Protein 8F9O (pdb70)

Solvent-accessible surface area: 19790 Å² total; per-residue (Å²): 184,184,39,39,11,147,30,1,31,3,9,41,41,67,0,1,4,12,38,58,120,15,1,2,1,0,8,0,41,0,40,33,137,1,52,0,35,0,11,0,49,126,112,157,123,82,60,20,103,57,88,30,63,4,108,55,174,48,7,17,1,37,9,46,3,64,74,18,152,46,21,41,73,14,24,0,42,0,67,4,61,97,72,215,62,100,115,73,34,136,7,50,37,0,8,1,0,1,0,0,0,0,0,0,5,15,1,0,18,0,0,0,44,8,8,77,76,19,113,183,14,21,71,59,17,94,70,22,61,32,0,10,0,0,7,6,6,76,51,91,15,121,137,79,52,85,34,10,69,128,30,56,18,60,8,19,82,1,52,63,120,17,0,22,96,20,116,50,69,18,0,2,0,0,0,0,2,0,0,34,23,0,36,76,60,35,116,38,9,0,0,0,0,5,0,8,46,14,10,0,0,0,0,0,0,0,1,140,120,4,12,173,81,14,56,21,75,129,73,60,217,19,108,59,159,31,2,101,6,14,9,65,36,14,1,0,0,10,2,0,0,24,3,1,29,24,5,4,5,44,0,0,0,0,1,0,0,14,1,0,24,95,30,34,57,103,50,0,45,50,1,0,18,18,0,3,68,12,0,3,70,20,0,38,121,8,0,92,36,55,1,116,59,95,0,13,0,0,0,0,0,0,5,1,44,86,37,58,144,109,31,50,15,2,2,41,0,1,31,20,0,0,8,55,65,0,86,3,46,13,166,171,2,58,61,0,0,20,1,12,0,0,0,1,7,10,133,173,11,100,55,34,16,50,25,4,50,6,0,43,17,3,0,90,6,0,11,9,0,0,45,17,36,12,57,56,68,204,35,83,36,64,10,1,24,24,134,126,57,73,71,44,79,152,144,16,37,0,16,0,36,7,46,35,85,18,94,38,123,205,61,72,149,10,0,35,0,10,12,24,44,135,194,124,76,137,83,40,53,0,51,20,83,42,111,64,63,75,35,0,15,0,30,9,43,67,18,153,44,92,21,39,2,0,36,1,2,26,40,7,44,13,12,66,81,89,120,5,5,0,22,22,60,90,17,78,7,2,1,5,3,7,26,25,140,37,189

B-factor: mean 23.82, std 14.28, range [9.34, 89.48]

Organism: Canis lupus familiaris (NCBI:txid9615)

Sequence (487 aa):
KLVGFRFASSYINNYMVLQKEPAGAVIWGYGTSEATVTVTLYRDQETIMEKVTSSVKAHSNSWMVVLDPMKPGGPYEVMAQQTTFGKTNFTLRVHDVLFGDVWLCSGQSNMQMTVSQIFNATRELANTAAYQSVRIFSVSLIQAEQELEDLAKVDLQWAKPTTENLGHGIFQYMSAVCWLFGRNLYDTLQYPIGLISSSWGGTPIEAWSSERSLKACGVPTQGFTQSNSVTGPSNHSVLWNAMIHPLHNMTLKGVIWYQGESNMNFNRDLYNCTFPALIEDWRQTFHHHGSQGQTERFFPFGFVQLSSYLSAPSDDTFPQIRWHQTADFGYVPNLRMPNTFMAVAMDLCDRKSPFGSIHPRDKQTVAYRLHHLGARAVAYGEKVVIFQGPLPEKMELLADKGLLNLMYSQEIQVQQRQDKIFEISCCSDHQCKWLPAPMDAFSSAQQTLTLSSTGSCHGTLLAAVRYAWATWPCEYKQCPIYHPSSTLPAPPFIAFMT

Nearest PDB structures (foldseek):
  8f9o-assembly1_A  TM=1.002E+00  e=0.000E+00  Canis lupus familiaris
  8f9p-assembly1_A  TM=9.970E-01  e=0.000E+00  Canis lupus familiaris
  8f9q-assembly2_B  TM=9.852E-01  e=1.380E-94  Cavia porcellus
  8f9r-assembly2_B  TM=9.906E-01  e=4.300E-91  Oryctolagus cuniculus
  7kmm-assembly2_B  TM=9.146E-01  e=8.066E-43  Xanthomonas citri pv. citri str. 306

Secondary structure (DSSP, 8-state):
-----EE-TT--TT-EEEPTTSPPEEEEE--TT-EEEEEEEETTEEEEEEEEEPPTTT-EEEEEPPP--SEEEEEEEEEEEETTEEEEEEEEEEEEEEEEEEEESHHHH-BGGGSTTHHHHHHTTGGGTTEEEEEE-----SS--SS-S-EEEEEE---HHHHTSSTTSS-BHHHHHHHHHHHHHH-S-EEEEEEE-TT--GGGGS-HHHHHHTTPPPP----BTTB-S--STTHHIIIIIGGGTTS--SEEEEE--GGGTTSSGGGHHHHHHHHHHHHHHHHHHHTTT-S-TT--EEEEPP------TT--HHHHHHHHTTTTSSSSSBTTBTTEEEE--TT---TT-TT-TTS-S--HHHHHHHHHHIIIIIT------S---EEEEEEEGGGTEEEEEESS--EE---SSSEEEEEEETTEEEEEE--EEEE-SSEEEEE-TT--SEEEEEEES-SSS-SSTT--SEE-SSS-PBPPPEEEE--

Structure (mmCIF, N/CA/C/O backbone):
data_8F9O
#
_entry.id   8F9O
#
_cell.length_a   111.702
_cell.length_b   112.480
_cell.length_c   122.243
_cell.angle_alpha   90.000
_cell.angle_beta   90.000
_cell.angle_gamma   90.000
#
_symmetry.space_group_name_H-M   'I 2 2 2'
#
loop_
_entity.id
_entity.type
_entity.pdbx_description
1 polymer 'Sialic acid acetylesterase'
2 branched alpha-D-mannopyranose-(1-3)-[alpha-D-mannopyranose-(1-6)]beta-D-mannopyranose-(1-4)-2-acetamido-2-deoxy-beta-D-glucopyranose-(1-4)-[alpha-L-fucopyranose-(1-6)]2-acetamido-2-deoxy-beta-D-glucopyranose
3 branched alpha-D-mannopyranose-(1-3)-beta-D-mannopyranose-(1-4)-2-acetamido-2-deoxy-beta-D-glucopyranose-(1-4)-2-acetamido-2-deoxy-beta-D-glucopyranose
4 branched beta-D-mannopyranose-(1-4)-2-acetamido-2-deoxy-beta-D-glucopyranose-(1-4)-2-acetamido-2-deoxy-beta-D-glucopyranose
5 branched 2-acetamido-2-deoxy-beta-D-glucopyranose-(1-4)-2-acetamido-2-deoxy-beta-D-glucopyranose
6 non-polymer 2-acetamido-2-deoxy-beta-D-glucopyranose
7 water water
#
loop_
_atom_site.group_PDB
_atom_site.id
_atom_site.type_symbol
_atom_site.label_atom_id
_atom_site.label_alt_id
_atom_site.label_comp_id
_atom_site.label_asym_id
_atom_site.label_entity_id
_atom_site.label_seq_id
_atom_site.pdbx_PDB_ins_code
_atom_site.Cartn_x
_atom_site.Cartn_y
_atom_site.Cartn_z
_atom_site.occupancy
_atom_site.B_iso_or_equiv
_atom_site.auth_seq_id
_atom_site.auth_comp_id
_atom_site.auth_asym_id
_atom_site.auth_atom_id
_atom_site.pdbx_PDB_model_num
ATOM 1 N N . LYS A 1 9 ? 27.88088 -2.55943 -6.80092 1.000 25.90727 23 LYS A N 1
ATOM 2 C CA . LYS A 1 9 ? 27.58095 -1.98218 -5.52121 1.000 26.46455 23 LYS A CA 1
ATOM 3 C C . LYS A 1 9 ? 28.48143 -2.66243 -4.46503 1.000 29.36806 23 LYS A C 1
ATOM 4 O O . LYS A 1 9 ? 28.38484 -3.88005 -4.22449 1.000 33.27918 23 LYS A O 1
ATOM 23 N N . LEU A 1 10 ? 29.38353 -1.90259 -3.88696 1.000 25.47284 24 LEU A N 1
ATOM 24 C CA . LEU A 1 10 ? 30.40843 -2.41804 -2.98865 1.000 27.61695 24 LEU A CA 1
ATOM 25 C C . LEU A 1 10 ? 30.08248 -1.81305 -1.63843 1.000 26.59779 24 LEU A C 1
ATOM 26 O O . LEU A 1 10 ? 30.17962 -0.59232 -1.48322 1.000 27.37158 24 LEU A O 1
ATOM 42 N N . VAL A 1 11 ? 29.68755 -2.66506 -0.68341 1.000 25.39949 25 VAL A N 1
ATOM 43 C CA . VAL A 1 11 ? 29.25520 -2.26546 0.65505 1.000 22.84745 25 VAL A CA 1
ATOM 44 C C . VAL A 1 11 ? 30.17039 -2.91339 1.67125 1.000 21.42378 25 VAL A C 1
ATOM 45 O O . VAL A 1 11 ? 30.27959 -4.15285 1.73735 1.000 22.60446 25 VAL A O 1
ATOM 58 N N . GLY A 1 12 ? 30.80983 -2.07622 2.48410 1.000 19.32619 26 GLY A N 1
ATOM 59 C CA . GLY A 1 12 ? 31.69238 -2.58356 3.50754 1.000 19.39068 26 GLY A CA 1
ATOM 60 C C . GLY A 1 12 ? 30.96379 -3.42120 4.54792 1.000 17.24387 26 GLY A C 1
ATOM 61 O O . GLY A 1 12 ? 29.81356 -3.16500 4.89725 1.000 19.48789 26 GLY A O 1
ATOM 65 N N . PHE A 1 13 ? 31.65034 -4.43384 5.02339 1.000 16.64811 27 PHE A N 1
ATOM 66 C CA . PHE A 1 13 ? 31.15908 -5.27229 6.12000 1.000 15.03859 27 PHE A CA 1
ATOM 67 C C . PHE A 1 13 ? 31.47784 -4.54433 7.42195 1.000 14.23893 27 PHE A C 1
ATOM 68 O O . PHE A 1 13 ? 32.65684 -4.33004 7.74475 1.000 16.55137 27 PHE A O 1
ATOM 85 N N . ARG A 1 14 ? 30.43120 -4.10666 8.11985 1.000 14.66496 28 ARG A N 1
ATOM 86 C CA . ARG A 1 14 ? 30.57745 -3.25388 9.28193 1.000 15.24462 28 ARG A CA 1
ATOM 87 C C . ARG A 1 14 ? 29.44618 -3.53454 10.25119 1.000 15.25663 28 ARG A C 1
ATOM 88 O O . ARG A 1 14 ? 28.37050 -4.00929 9.86216 1.000 16.15509 28 ARG A O 1
ATOM 109 N N . PHE A 1 15 ? 29.68138 -3.18351 11.51559 1.000 14.77898 29 PHE A N 1
ATOM 110 C CA . PHE A 1 15 ? 28.61227 -3.22356 12.49437 1.000 13.93663 29 PHE A CA 1
ATOM 111 C C . PHE A 1 15 ? 27.83389 -1.90210 12.47248 1.000 14.00832 29 PHE A C 1
ATOM 112 O O . PHE A 1 15 ? 28.40449 -0.83390 12.15940 1.000 15.14697 29 PHE A O 1
ATOM 129 N N . ALA A 1 16 ? 26.58328 -1.95298 12.91396 1.000 13.35996 30 ALA A N 1
ATOM 130 C CA . ALA A 1 16 ? 25.85282 -0.73320 13.26443 1.000 13.43935 30 ALA A CA 1
ATOM 131 C C . ALA A 1 16 ? 26.60226 0.04861 14.33448 1.000 12.73538 30 ALA A C 1
ATOM 132 O O . ALA A 1 16 ? 27.37376 -0.49973 15.11421 1.000 13.30856 30 ALA A O 1
ATOM 139 N N . SER A 1 17 ? 26.29260 1.33713 14.41853 1.000 13.90953 31 SER A N 1
ATOM 140 C CA A SER A 1 17 ? 27.13147 2.21560 15.22612 0.639 14.93073 31 SER A CA 1
ATOM 141 C CA B SER A 1 17 ? 27.01813 2.31437 15.22631 0.361 15.47189 31 SER A CA 1
ATOM 142 C C . SER A 1 17 ? 26.91887 2.10164 16.72995 1.000 14.44685 31 SER A C 1
ATOM 143 O O . SER A 1 17 ? 27.75429 2.64201 17.47173 1.000 16.34927 31 SER A O 1
ATOM 158 N N . TYR A 1 18 ? 25.89606 1.37883 17.19694 1.000 13.85340 32 TYR A N 1
ATOM 159 C CA . TYR A 1 18 ? 25.74311 1.15872 18.62311 1.000 13.43743 32 TYR A CA 1
ATOM 160 C C . TYR A 1 18 ? 26.64340 0.02300 19.10329 1.000 13.09100 32 TYR A C 1
ATOM 161 O O . TYR A 1 18 ? 26.69253 -0.19636 20.31160 1.000 14.10839 32 TYR A O 1
ATOM 179 N N . ILE A 1 19 ? 27.32248 -0.69259 18.19824 1.000 12.69350 33 ILE A N 1
ATOM 180 C CA . ILE A 1 19 ? 28.14447 -1.84370 18.56631 1.000 12.26375 33 ILE A CA 1
ATOM 181 C C . ILE A 1 19 ? 29.59331 -1.42509 18.61161 1.000 14.03970 33 ILE A C 1
ATOM 182 O O . ILE A 1 19 ? 30.12876 -0.89548 17.63346 1.000 15.72745 33 ILE A O 1
ATOM 198 N N . ASN A 1 20 ? 30.23827 -1.65962 19.75884 1.000 13.09069 34 ASN A N 1
ATOM 199 C CA . ASN A 1 20 ? 31.61064 -1.28726 19.93168 1.000 12.66782 34 ASN A CA 1
ATOM 200 C C . ASN A 1 20 ? 32.24006 -2.03667 21.08500 1.000 12.33140 34 ASN A C 1
ATOM 201 O O . ASN A 1 20 ? 31.52968 -2.60314 21.91634 1.000 12.58151 34 ASN A O 1
ATOM 212 N N . ASN A 1 21 ? 33.56677 -1.98293 21.15100 1.000 13.36560 35 ASN A N 1
ATOM 213 C CA . ASN A 1 21 ? 34.25371 -2.41644 22.34482 1.000 13.65306 35 ASN A CA 1
ATOM 214 C C . ASN A 1 21 ? 33.65526 -1.73121 23.56389 1.000 12.79764 35 ASN A C 1
ATOM 215 O O . ASN A 1 21 ? 33.23288 -0.57237 23.51003 1.000 13.36176 35 ASN A O 1
ATOM 226 N N . TYR A 1 22 ? 33.56921 -2.46834 24.67149 1.000 12.41435 36 TYR A N 1
ATOM 227 C CA . TYR A 1 22 ? 33.14472 -1.97408 25.98108 1.000 12.82421 36 TYR A CA 1
ATOM 228 C C . TYR A 1 22 ? 31.62771 -1.81629 26.09175 1.000 12.43887 36 TYR A C 1
ATOM 229 O O . TYR A 1 22 ? 31.17503 -1.35480 27.15534 1.000 13.26755 36 TYR A O 1
ATOM 247 N N . MET A 1 23 ? 30.87218 -2.18098 25.08983 1.000 12.08936 37 MET A N 1
ATOM 248 C CA . MET A 1 23 ? 29.44521 -1.98101 25.14261 1.000 12.31796 37 MET A CA 1
ATOM 249 C C . MET A 1 23 ? 28.75636 -2.90968 26.14290 1.000 11.41846 37 MET A C 1
ATOM 250 O O . MET A 1 23 ? 29.28439 -3.95484 26.55943 1.000 12.15382 37 MET A O 1
ATOM 264 N N . VAL A 1 24 ? 27.51195 -2.53705 26.44571 1.000 11.40148 38 VAL A N 1
ATOM 265 C CA . VAL A 1 24 ? 26.55994 -3.39243 27.15792 1.000 11.52220 38 VAL A CA 1
ATOM 266 C C . VAL A 1 24 ? 25.46383 -3.77627 26.19163 1.000 10.87151 38 VAL A C 1
ATOM 267 O O . VAL A 1 24 ? 24.93245 -2.90439 25.50997 1.000 11.97587 38 VAL A O 1
ATOM 280 N N . LEU A 1 25 ? 25.14547 -5.04467 26.14763 1.000 10.95864 39 LEU A N 1
ATOM 281 C CA . LEU A 1 25 ? 24.01352 -5.62568 25.44923 1.000 11.46970 39 LEU A CA 1
ATOM 282 C C . LEU A 1 25 ? 22.94107 -6.05948 26.44642 1.000 10.93952 39 LEU A C 1
ATOM 283 O O . LEU A 1 25 ? 23.26108 -6.44367 27.57024 1.000 12.23704 39 LEU A O 1
ATOM 299 N N . GLN A 1 26 ? 21.66225 -5.95485 26.06043 1.000 11.15122 40 GLN A N 1
ATOM 300 C CA . GLN A 1 26 ? 20.59013 -6.27948 26.98811 1.000 11.28394 40 GLN A CA 1
ATOM 301 C C . GLN A 1 26 ? 20.61806 -7.75407 27.36380 1.000 11.28123 40 GLN A C 1
ATOM 302 O O . GLN A 1 26 ? 20.76768 -8.64363 26.50768 1.000 12.60892 40 GLN A O 1
ATOM 316 N N . LYS A 1 27 ? 20.39405 -8.01468 28.65546 1.000 12.29115 41 LYS A N 1
ATOM 317 C CA . LYS A 1 27 ? 20.39634 -9.32430 29.26458 1.000 12.86168 41 LYS A CA 1
ATOM 318 C C . LYS A 1 27 ? 19.06205 -10.04425 29.11489 1.000 13.76940 41 LYS A C 1
ATOM 319 O O . LYS A 1 27 ? 18.03852 -9.49234 28.68034 1.000 13.73819 41 LYS A O 1
ATOM 338 N N . GLU A 1 28 ? 19.09673 -11.31461 29.52258 1.000 14.36896 42 GLU A N 1
ATOM 339 C CA . GLU A 1 28 ? 17.90845 -12.16701 29.60796 1.000 15.66098 42 GLU A CA 1
ATOM 340 C C . GLU A 1 28 ? 16.80881 -11.46253 30.39953 1.000 16.20349 42 GLU A C 1
ATOM 341 O O . GLU A 1 28 ? 17.09364 -10.70887 31.33285 1.000 16.72847 42 GLU A O 1
ATOM 353 N N . PRO A 1 29 ? 15.54752 -11.70866 30.10566 1.000 16.33137 43 PRO A N 1
ATOM 354 C CA . PRO A 1 29 ? 15.04502 -12.76162 29.17116 1.000 17.80672 43 PRO A CA 1
ATOM 355 C C . PRO A 1 29 ? 15.03937 -12.36086 27.70956 1.000 16.38956 43 PRO A C 1
ATOM 356 O O . PRO A 1 29 ? 14.69296 -13.17665 26.84779 1.000 18.03373 43 PRO A O 1
ATOM 367 N N . ALA A 1 30 ? 15.40515 -11.13110 27.40237 1.000 15.70277 44 ALA A N 1
ATOM 368 C CA . ALA A 1 30 ? 15.49973 -10.66058 26.03311 1.000 14.76844 44 ALA A CA 1
ATOM 369 C C . ALA A 1 30 ? 16.70478 -11.26683 25.36271 1.000 13.85468 44 ALA A C 1
ATOM 370 O O . ALA A 1 30 ? 17.69733 -11.60621 26.01199 1.000 14.94450 44 ALA A O 1
ATOM 377 N N . GLY A 1 31 ? 16.64915 -11.33109 24.03292 1.000 14.20110 45 GLY A N 1
ATOM 378 C CA . GLY A 1 31 ? 17.81001 -11.56588 23.18858 1.000 13.93889 45 GLY A CA 1
ATOM 379 C C . GLY A 1 31 ? 18.35200 -10.24510 22.66507 1.000 13.06489 45 GLY A C 1
ATOM 380 O O . GLY A 1 31 ? 17.60616 -9.33564 22.32387 1.000 13.82911 45 GLY A O 1
ATOM 384 N N . ALA A 1 32 ? 19.66448 -10.15606 22.59348 1.000 13.21531 46 ALA A N 1
ATOM 385 C CA . ALA A 1 32 ? 20.31021 -8.96809 22.08452 1.000 13.08485 46 ALA A CA 1
ATOM 386 C C . ALA A 1 32 ? 20.41562 -8.99062 20.56293 1.000 12.34658 46 ALA A C 1
ATOM 387 O O . ALA A 1 32 ? 20.92758 -9.95565 19.98854 1.000 14.08128 46 ALA A O 1
ATOM 394 N N . VAL A 1 33 ? 19.93967 -7.93632 19.92820 1.000 11.70220 47 VAL A N 1
ATOM 395 C CA . VAL A 1 33 ? 20.07815 -7.76150 18.48643 1.000 12.49503 47 VAL A CA 1
ATOM 396 C C . VAL A 1 33 ? 21.46656 -7.28050 18.14907 1.000 12.28780 47 VAL A C 1
ATOM 397 O O . VAL A 1 33 ? 22.01120 -6.36794 18.76956 1.000 13.28310 47 VAL A O 1
ATOM 410 N N . ILE A 1 34 ? 22.05644 -7.88142 17.10411 1.000 12.30119 48 ILE A N 1
ATOM 411 C CA . ILE A 1 34 ? 23.33019 -7.45969 16.52472 1.000 12.88478 48 ILE A CA 1
ATOM 412 C C . ILE A 1 34 ? 23.04947 -7.28945 15.02842 1.000 12.50435 48 ILE A C 1
ATOM 413 O O . ILE A 1 34 ? 22.56679 -8.21265 14.38300 1.000 13.58049 48 ILE A O 1
ATOM 429 N N . TRP A 1 35 ? 23.31931 -6.11438 14.47839 1.000 12.36972 49 TRP A N 1
ATOM 430 C CA . TRP A 1 35 ? 23.08911 -5.87754 13.05964 1.000 13.07326 49 TRP A CA 1
ATOM 431 C C . TRP A 1 35 ? 24.20594 -5.03531 12.46275 1.000 12.78565 49 TRP A C 1
ATOM 432 O O . TRP A 1 35 ? 24.94850 -4.36178 13.17212 1.000 12.82253 49 TRP A O 1
ATOM 453 N N . GLY A 1 36 ? 24.31742 -5.12222 11.13831 1.000 13.03759 50 GL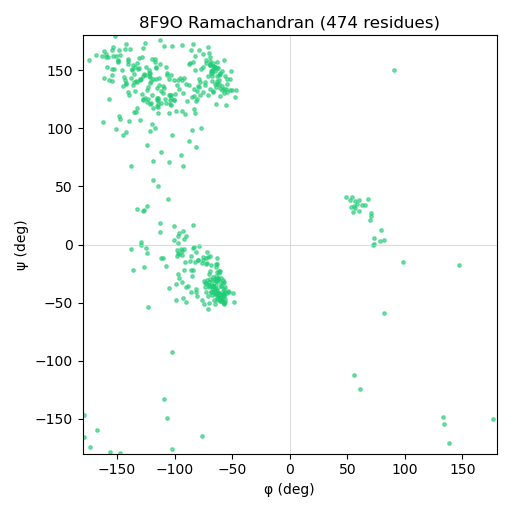Y A N 1
ATOM 454 C CA . GLY A 1 36 ? 25.28745 -4.31689 10.41949 1.000 13.73375 50 GLY A CA 1
ATOM 455 C C . GLY A 1 36 ? 25.03725 -4.34402 8.92531 1.000 13.18786 50 GLY A C 1
ATOM 456 O O . GLY A 1 36 ? 23.91845 -4.62127 8.47338 1.000 14.37709 50 GLY A O 1
ATOM 460 N N . TYR A 1 37 ? 26.08683 -4.00926 8.17854 1.000 13.32626 51 TYR A N 1
ATOM 461 C CA . TYR A 1 37 ? 26.03331 -3.92345 6.72446 1.000 14.57053 51 TYR A CA 1
ATOM 462 C C . TYR A 1 37 ? 27.02670 -4.91807 6.12676 1.000 14.91454 51 TYR A C 1
ATOM 463 O O . TYR A 1 37 ? 27.98197 -5.34879 6.78372 1.000 15.20193 51 TYR A O 1
ATOM 481 N N . GLY A 1 38 ? 26.81957 -5.26467 4.85898 1.000 16.30773 52 GLY A N 1
ATOM 482 C CA . GLY A 1 38 ? 27.75028 -6.12465 4.15862 1.000 16.61274 52 GLY A CA 1
ATOM 483 C C . GLY A 1 38 ? 27.31570 -6.34278 2.73871 1.000 17.06034 52 GLY A C 1
ATOM 484 O O . GLY A 1 38 ? 26.52714 -5.57687 2.19508 1.000 16.73978 52 GLY A O 1
ATOM 488 N N . THR A 1 39 ? 27.93196 -7.35341 2.11580 1.000 18.25837 53 THR A N 1
ATOM 489 C CA . THR A 1 39 ? 27.69035 -7.64727 0.70885 1.000 19.01512 53 THR A CA 1
ATOM 490 C C . THR A 1 39 ? 26.40567 -8.44275 0.54828 1.000 18.94600 53 THR A C 1
ATOM 491 O O . THR A 1 39 ? 26.19755 -9.44447 1.23320 1.000 19.38677 53 THR A O 1
ATOM 502 N N . SER A 1 40 ? 25.56316 -8.01574 -0.38668 1.000 20.97418 54 SER A N 1
ATOM 503 C CA . SER A 1 40 ? 24.30103 -8.69122 -0.61730 1.000 21.78840 54 SER A CA 1
ATOM 504 C C . SER A 1 40 ? 24.49397 -10.19400 -0.78636 1.000 21.23891 54 SER A C 1
ATOM 505 O O . SER A 1 40 ? 25.33542 -10.64012 -1.55168 1.000 22.45337 54 SER A O 1
ATOM 513 N N . GLU A 1 41 ? 23.66788 -10.97306 -0.10244 1.000 21.87554 55 GLU A N 1
ATOM 514 C CA . GLU A 1 41 ? 23.60315 -12.43293 -0.17782 1.000 23.09833 55 GLU A CA 1
ATOM 515 C C . GLU A 1 41 ? 24.76607 -13.12147 0.50771 1.000 23.05694 55 GLU A C 1
ATOM 516 O O . GLU A 1 41 ? 24.78480 -14.35183 0.56230 1.000 23.92284 55 GLU A O 1
ATOM 528 N N . ALA A 1 42 ? 25.69098 -12.37981 1.09607 1.000 19.86968 56 ALA A N 1
ATOM 529 C CA . ALA A 1 42 ? 26.76571 -13.00843 1.84151 1.000 19.57683 56 ALA A CA 1
ATOM 530 C C . ALA A 1 42 ? 26.21150 -13.63979 3.11325 1.000 19.47219 56 ALA A C 1
ATOM 531 O O . ALA A 1 42 ? 25.17004 -13.23076 3.64293 1.000 20.39471 56 ALA A O 1
ATOM 538 N N . THR A 1 43 ? 26.91104 -14.65421 3.60356 1.000 20.08751 57 THR A N 1
ATOM 539 C CA . THR A 1 43 ? 26.55072 -15.28668 4.86332 1.000 20.14857 57 THR A CA 1
ATOM 540 C C . THR A 1 43 ? 27.31908 -14.61942 5.98275 1.000 19.13962 57 THR A C 1
ATOM 541 O O . THR A 1 43 ? 28.54529 -14.44992 5.88237 1.000 22.64803 57 THR A O 1
ATOM 552 N N . VAL A 1 44 ? 26.61111 -14.22591 7.03466 1.000 16.15492 58 VAL A N 1
ATOM 553 C CA . VAL A 1 44 ? 27.25223 -13.62386 8.19679 1.000 16.16006 58 VAL A CA 1
ATOM 554 C C . VAL A 1 44 ? 27.03953 -14.54652 9.38338 1.000 16.23997 58 VAL A C 1
ATOM 555 O O . VAL A 1 44 ? 25.89527 -14.89315 9.70117 1.000 16.96550 58 VAL A O 1
ATOM 568 N N . THR A 1 45 ? 28.14144 -14.91636 10.03909 1.000 15.66615 59 THR A N 1
ATOM 569 C CA . THR A 1 45 ? 28.12588 -15.74325 11.23908 1.000 15.95891 59 THR A CA 1
ATOM 570 C C . THR A 1 45 ? 28.56686 -14.86828 12.39257 1.000 15.27053 59 THR A C 1
ATOM 571 O O . THR A 1 45 ? 29.66865 -14.31208 12.34276 1.000 17.07323 59 THR A O 1
ATOM 582 N N . VAL A 1 46 ? 27.72022 -14.75225 13.40082 1.000 15.21466 60 VAL A N 1
ATOM 583 C CA . VAL A 1 46 ? 27.99900 -13.97042 14.58862 1.000 13.94148 60 VAL A CA 1
ATOM 584 C C . VAL A 1 46 ? 28.23189 -14.93573 15.73290 1.000 14.83760 60 VAL A C 1
ATOM 585 O O . VAL A 1 46 ? 27.40141 -15.81818 16.00239 1.000 15.96031 60 VAL A O 1
ATOM 598 N N . THR A 1 47 ? 29.36506 -14.79951 16.37198 1.000 14.06935 61 THR A N 1
ATOM 599 C CA . THR A 1 47 ? 29.77233 -15.69979 17.44308 1.000 14.83883 61 THR A CA 1
ATOM 600 C C . THR A 1 47 ? 30.04222 -14.88337 18.69681 1.000 14.66349 61 THR A C 1
ATOM 601 O O . THR A 1 47 ? 30.76372 -13.87781 18.66499 1.000 15.10827 61 THR A O 1
ATOM 612 N N . LEU A 1 48 ? 29.54154 -15.38458 19.81147 1.000 13.58487 62 LEU A N 1
ATOM 613 C CA . LEU A 1 48 ? 29.84187 -14.85073 21.13506 1.000 13.27606 62 LEU A CA 1
ATOM 614 C C . LEU A 1 48 ? 30.89625 -15.74827 21.75942 1.000 14.15114 62 LEU A C 1
ATOM 615 O O . LEU A 1 48 ? 30.70344 -16.96799 21.81424 1.000 14.81376 62 LEU A O 1
ATOM 631 N N . TYR A 1 49 ? 32.01099 -15.16262 22.17255 1.000 14.58020 63 TYR A N 1
ATOM 632 C CA . TYR A 1 49 ? 33.11112 -15.88667 22.78611 1.000 14.29046 63 TYR A CA 1
ATOM 633 C C . TYR A 1 49 ? 33.32923 -15.43928 24.22246 1.000 14.18313 63 TYR A C 1
ATOM 634 O O . TYR A 1 49 ? 33.08066 -14.28323 24.58476 1.000 14.81307 63 TYR A O 1
ATOM 652 N N . ARG A 1 50 ? 33.86023 -16.35903 25.01340 1.000 16.24596 64 ARG A N 1
ATOM 653 C CA . ARG A 1 50 ? 34.51744 -16.03825 26.27960 1.000 18.86029 64 ARG A CA 1
ATOM 654 C C . ARG A 1 50 ? 35.96402 -16.47629 26.09679 1.000 20.02250 64 ARG A C 1
ATOM 655 O O . ARG A 1 50 ? 36.24719 -17.67250 26.14834 1.000 20.97251 64 ARG A O 1
ATOM 676 N N . ASP A 1 51 ? 36.83269 -15.50468 25.80944 1.000 23.87789 65 ASP A N 1
ATOM 677 C CA . ASP A 1 51 ? 38.21236 -15.69624 25.36574 1.000 27.19909 65 ASP A CA 1
ATOM 678 C C . ASP A 1 51 ? 38.21015 -16.57070 24.13103 1.000 28.37670 65 ASP A C 1
ATOM 679 O O . ASP A 1 51 ? 37.67165 -16.19180 23.09623 1.000 30.76214 65 ASP A O 1
ATOM 688 N N . GLN A 1 52 ? 38.70959 -17.74314 24.20352 1.000 25.04995 66 GLN A N 1
ATOM 689 C CA . GLN A 1 52 ? 38.70819 -18.52909 22.97812 1.000 21.30139 66 GLN A CA 1
ATOM 690 C C . GLN A 1 52 ? 37.48079 -19.43634 22.84645 1.000 17.53780 66 GLN A C 1
ATOM 691 O O . GLN A 1 52 ? 37.31770 -20.10414 21.81280 1.000 17.57095 66 GLN A O 1
ATOM 705 N N . GLU A 1 53 ? 36.66066 -19.56370 23.88963 1.000 16.17944 67 GLU A N 1
ATOM 706 C CA . GLU A 1 53 ? 35.57864 -20.54142 23.89311 1.000 14.01995 67 GLU A CA 1
ATOM 707 C C . GLU A 1 53 ? 34.32313 -19.95623 23.27119 1.000 14.62537 67 GLU A C 1
ATOM 708 O O . GLU A 1 53 ? 33.95694 -18.81220 23.53008 1.000 16.85609 67 GLU A O 1
ATOM 720 N N . THR A 1 54 ? 33.66350 -20.77062 22.43766 1.000 14.94622 68 THR A N 1
ATOM 721 C CA . THR A 1 54 ? 32.42300 -20.38666 21.77888 1.000 15.07922 68 THR A CA 1
ATOM 722 C C . THR A 1 54 ? 31.24865 -20.56625 22.72450 1.000 15.71703 68 THR A C 1
ATOM 723 O O . THR A 1 54 ? 31.00076 -21.66493 23.23571 1.000 17.82122 68 THR A O 1
ATOM 734 N N . ILE A 1 55 ? 30.49965 -19.49172 22.93901 1.000 15.92831 69 ILE A N 1
ATOM 735 C CA . ILE A 1 55 ? 29.30218 -19.52249 23.77143 1.000 16.71725 69 ILE A CA 1
ATOM 736 C C . ILE A 1 55 ? 28.06978 -19.78359 22.92909 1.000 16.10190 69 ILE A C 1
ATOM 737 O O . ILE A 1 55 ? 27.16360 -20.52795 23.32275 1.000 18.67844 69 ILE A O 1
ATOM 753 N N . MET A 1 56 ? 27.95598 -19.08259 21.80417 1.000 16.80977 70 MET A N 1
ATOM 754 C CA . MET A 1 56 ? 26.81046 -19.22477 20.92299 1.000 16.80610 70 MET A CA 1
ATOM 755 C C . MET A 1 56 ? 27.19297 -18.71658 19.55171 1.000 16.10038 70 MET A C 1
ATOM 756 O O . MET A 1 56 ? 28.14310 -17.95044 19.40582 1.000 16.33786 70 MET A O 1
ATOM 770 N N . GLU A 1 57 ? 26.41379 -19.13417 18.56583 1.000 17.05681 71 GLU A N 1
ATOM 771 C CA . GLU A 1 57 ? 26.62112 -18.70753 17.19249 1.000 17.30461 71 GLU A CA 1
ATOM 772 C C . GLU A 1 57 ? 25.26206 -18.53219 16.53613 1.000 16.65726 71 GLU A C 1
ATOM 773 O O . GLU A 1 57 ? 24.33879 -19.30257 16.79037 1.000 18.51641 71 GLU A O 1
ATOM 785 N N . LYS A 1 58 ? 25.13982 -17.50575 15.69823 1.000 15.49003 72 LYS A N 1
ATOM 786 C CA . LYS A 1 58 ? 23.95482 -17.24353 14.89871 1.000 15.62943 72 LYS A CA 1
ATOM 787 C C . LYS A 1 58 ? 24.39350 -16.95646 13.47595 1.000 16.13826 72 LYS A C 1
ATOM 788 O O . LYS A 1 58 ? 25.39218 -16.25946 13.25108 1.000 18.74546 72 LYS A O 1
ATOM 807 N N . VAL A 1 59 ? 23.64872 -17.47608 12.51329 1.000 17.44984 73 VAL A N 1
ATOM 808 C CA . VAL A 1 59 ? 23.96008 -17.32082 11.09337 1.000 16.70015 73 VAL A CA 1
ATOM 809 C C . VAL A 1 59 ? 22.80414 -16.62074 10.40381 1.000 17.15864 73 VAL A C 1
ATOM 810 O O . VAL A 1 59 ? 21.63959 -16.92238 10.66633 1.000 19.46624 73 VAL A O 1
ATOM 823 N N . THR A 1 60 ? 23.12756 -15.73484 9.47685 1.000 16.89844 74 THR A N 1
ATOM 824 C CA . THR A 1 60 ? 22.11576 -15.07869 8.67700 1.000 16.68566 74 THR A CA 1
ATOM 825 C C . THR A 1 60 ? 22.72568 -14.71993 7.32165 1.000 17.62156 74 THR A C 1
ATOM 826 O O . THR A 1 60 ? 23.90443 -14.95593 7.08363 1.000 18.73344 74 THR A O 1
ATOM 837 N N . SER A 1 61 ? 21.91651 -14.12106 6.46267 1.000 18.09913 75 SER A N 1
ATOM 838 C CA A SER A 1 61 ? 22.34472 -13.63459 5.15605 0.535 18.20879 75 SER A CA 1
ATOM 839 C CA B SER A 1 61 ? 22.41083 -13.61885 5.18951 0.465 18.82120 75 SER A CA 1
ATOM 840 C C . SER A 1 61 ? 22.12090 -12.12518 5.04672 1.000 17.31079 75 SER A C 1
ATOM 841 O O . SER A 1 61 ? 21.16760 -11.58300 5.60187 1.000 19.31278 75 SER A O 1
ATOM 856 N N . VAL A 1 62 ? 22.97605 -11.46046 4.28075 1.000 16.85104 76 VAL A N 1
ATOM 857 C CA . VAL A 1 62 ? 22.82722 -10.02995 4.02148 1.000 17.48941 76 VAL A CA 1
ATOM 858 C C . VAL A 1 62 ? 21.69571 -9.81622 3.02815 1.000 18.00260 76 VAL A C 1
ATOM 859 O O . VAL A 1 62 ? 21.63911 -10.45966 1.96972 1.000 19.30491 76 VAL A O 1
ATOM 872 N N . LYS A 1 63 ? 20.81754 -8.90565 3.34829 1.000 17.85165 77 LYS A N 1
ATOM 873 C CA . LYS A 1 63 ? 19.67738 -8.59179 2.51417 1.000 17.79100 77 LYS A CA 1
ATOM 874 C C . LYS A 1 63 ? 20.06573 -7.71949 1.32900 1.000 18.12199 77 LYS A C 1
ATOM 875 O O . LYS A 1 63 ? 20.87073 -6.78807 1.45721 1.000 19.55177 77 LYS A O 1
ATOM 894 N N . ALA A 1 64 ? 19.47206 -8.01659 0.18172 1.000 20.67662 78 ALA A N 1
ATOM 895 C CA . ALA A 1 64 ? 19.64159 -7.18676 -1.00563 1.000 23.32177 78 ALA A CA 1
ATOM 896 C C . ALA A 1 64 ? 18.93110 -5.84685 -0.78259 1.000 24.70102 78 ALA A C 1
ATOM 897 O O . ALA A 1 64 ? 18.01619 -5.71224 0.03960 1.000 26.89248 78 ALA A O 1
ATOM 904 N N . HIS A 1 65 ? 19.39293 -4.84849 -1.46896 1.000 26.31158 79 HIS A N 1
ATOM 905 C CA . HIS A 1 65 ? 18.77177 -3.53324 -1.44716 1.000 25.03571 79 HIS A CA 1
ATOM 906 C C . HIS A 1 65 ? 19.22155 -2.76379 -0.22898 1.000 22.71799 79 HIS A C 1
ATOM 907 O O . HIS A 1 65 ? 19.90875 -1.77212 -0.41437 1.000 24.26975 79 HIS A O 1
ATOM 921 N N . SER A 1 66 ? 18.98568 -3.27417 1.00876 1.000 20.86250 80 SER A N 1
ATOM 922 C CA . SER A 1 66 ? 19.46305 -2.55959 2.18746 1.000 18.75282 80 SER A CA 1
ATOM 923 C C . SER A 1 66 ? 20.91931 -2.87870 2.50019 1.000 17.23360 80 SER A C 1
ATOM 924 O O . SER A 1 66 ? 21.58354 -2.09069 3.17665 1.000 17.51501 80 SER A O 1
ATOM 932 N N . ASN A 1 67 ? 21.41264 -4.00855 2.02134 1.000 16.59325 81 ASN A N 1
ATOM 933 C CA . ASN A 1 67 ? 22.74479 -4.46978 2.34061 1.000 16.86504 81 ASN A CA 1
ATOM 934 C C . ASN A 1 67 ? 22.95017 -4.58613 3.84116 1.000 16.01853 81 ASN A C 1
ATOM 935 O O . ASN A 1 67 ? 24.06215 -4.42011 4.33807 1.000 16.03404 81 ASN A O 1
ATOM 946 N N . SER A 1 68 ? 21.88672 -4.92717 4.54730 1.000 16.18185 82 SER A N 1
ATOM 947 C CA . SER A 1 68 ? 21.95147 -5.07865 5.99509 1.000 14.93673 82 SER A CA 1
ATOM 948 C C . SER A 1 68 ? 21.76258 -6.53099 6.39862 1.000 15.28703 82 SER A C 1
ATOM 949 O O . SER A 1 68 ? 21.16792 -7.34070 5.67968 1.000 16.59814 82 SER A O 1
ATOM 957 N N . TRP A 1 69 ? 22.29066 -6.84845 7.57447 1.000 14.96386 83 TRP A N 1
ATOM 958 C CA . TRP A 1 69 ? 22.17808 -8.17104 8.15780 1.000 14.67100 83 TRP A CA 1
ATOM 959 C C . TRP A 1 69 ? 21.83893 -7.99767 9.63186 1.000 13.99846 83 TRP A C 1
ATOM 960 O O . TRP A 1 69 ? 22.21556 -6.99682 10.26180 1.000 14.08552 83 TRP A O 1
ATOM 981 N N . MET A 1 70 ? 21.20214 -9.01556 10.20608 1.000 13.94784 84 MET A N 1
ATOM 982 C CA . MET A 1 70 ? 20.78034 -8.95733 11.59498 1.000 14.52092 84 MET A CA 1
ATOM 983 C C . MET A 1 70 ? 20.68913 -10.36242 12.16067 1.000 13.51211 84 MET A C 1
ATOM 984 O O . MET A 1 70 ? 20.17862 -11.26743 11.50416 1.000 15.17781 84 MET A O 1
ATOM 998 N N . VAL A 1 71 ? 21.11297 -10.51450 13.41150 1.000 13.53795 85 VAL A N 1
ATOM 999 C CA . VAL A 1 71 ? 20.85462 -11.70433 14.20253 1.000 13.43962 85 VAL A CA 1
ATOM 1000 C C . VAL A 1 71 ? 20.30780 -11.27729 15.56038 1.000 14.11715 85 VAL A C 1
ATOM 1001 O O . VAL A 1 71 ? 20.46974 -10.13355 15.99571 1.000 13.03362 85 VAL A O 1
ATOM 1014 N N . VAL A 1 72 ? 19.65183 -12.22220 16.23194 1.000 14.10834 86 VAL A N 1
ATOM 1015 C CA . VAL A 1 72 ? 19.23108 -12.04630 17.62401 1.000 14.07727 86 VAL A CA 1
ATOM 1016 C C . VAL A 1 72 ? 19.93511 -13.12540 18.43142 1.000 13.72088 86 VAL A C 1
ATOM 1017 O O . VAL A 1 72 ? 19.74594 -14.33219 18.18565 1.000 15.00070 86 VAL A O 1
ATOM 1030 N N . LEU A 1 73 ? 20.77013 -12.72114 19.36642 1.000 13.89952 87 LEU A N 1
ATOM 1031 C CA . LEU A 1 73 ? 21.43450 -13.67426 20.23213 1.000 13.82824 87 LEU A CA 1
ATOM 1032 C C . LEU A 1 73 ? 20.44890 -14.33228 21.18297 1.000 14.21634 87 LEU A C 1
ATOM 1033 O O . LEU A 1 73 ? 19.40220 -13.78503 21.49666 1.000 15.19679 87 LEU A O 1
ATOM 1049 N N . ASP A 1 74 ? 20.80431 -15.54014 21.63769 1.000 14.70754 88 ASP A N 1
ATOM 1050 C CA . ASP A 1 74 ? 20.05226 -16.18078 22.69658 1.000 15.14321 88 ASP A CA 1
ATOM 1051 C C . ASP A 1 74 ? 20.19052 -15.35304 23.97738 1.000 14.87752 88 ASP A C 1
ATOM 1052 O O . ASP A 1 74 ? 21.21955 -14.70496 24.20130 1.000 14.67328 88 ASP A O 1
ATOM 1061 N N . PRO A 1 75 ? 19.21036 -15.40810 24.86369 1.000 15.89776 89 PRO A N 1
ATOM 1062 C CA . PRO A 1 75 ? 19.28760 -14.60111 26.08250 1.000 16.30684 89 PRO A CA 1
ATOM 1063 C C . PRO A 1 75 ? 20.48171 -14.97272 26.94910 1.000 15.86224 89 PRO A C 1
ATOM 1064 O O . PRO A 1 75 ? 20.81606 -16.15891 27.11377 1.000 18.32439 89 PRO A O 1
ATOM 1075 N N . MET A 1 76 ? 21.09439 -13.95725 27.54265 1.000 14.77830 90 MET A N 1
ATOM 1076 C CA . MET A 1 76 ? 22.30853 -14.12675 28.32923 1.000 15.13087 90 MET A CA 1
ATOM 1077 C C . MET A 1 76 ? 22.14015 -13.65029 29.77742 1.000 15.87216 90 MET A C 1
ATOM 1078 O O . MET A 1 76 ? 21.55991 -12.58946 30.05041 1.000 16.49461 90 MET A O 1
ATOM 1092 N N . LYS A 1 77 ? 22.68994 -14.41902 30.71602 1.000 15.79959 91 LYS A N 1
ATOM 1093 C CA . LYS A 1 77 ? 22.81867 -13.93861 32.07011 1.000 16.86690 91 LYS A CA 1
ATOM 1094 C C . LYS A 1 77 ? 23.68176 -12.69362 32.08358 1.000 16.26020 91 LYS A C 1
ATOM 1095 O O . LYS A 1 77 ? 24.60246 -12.55743 31.27327 1.000 15.91953 91 LYS A O 1
ATOM 1114 N N . PRO A 1 78 ? 23.41769 -11.76246 32.99103 1.000 15.99074 92 PRO A N 1
ATOM 1115 C CA . PRO A 1 78 ? 24.23916 -10.54807 33.03046 1.000 15.45205 92 PRO A CA 1
ATOM 1116 C C . PRO A 1 78 ? 25.65264 -10.84161 33.46868 1.000 16.50531 92 PRO A C 1
ATOM 1117 O O . PRO A 1 78 ? 25.89659 -11.75106 34.25809 1.000 18.55899 92 PRO A O 1
ATOM 1128 N N . GLY A 1 79 ? 26.58012 -10.04198 32.97907 1.000 15.00046 93 GLY A N 1
ATOM 1129 C CA . GLY A 1 79 ? 27.95873 -10.20184 33.29990 1.000 15.69888 93 GLY A CA 1
ATOM 1130 C C . GLY A 1 79 ? 28.84683 -10.12882 32.07646 1.000 15.03538 93 GLY A C 1
ATOM 1131 O O . GLY A 1 79 ? 28.50166 -9.50956 31.08695 1.000 16.04991 93 GLY A O 1
ATOM 1135 N N . GLY A 1 80 ? 30.00653 -10.75940 32.15082 1.000 16.46770 94 GLY A N 1
ATOM 1136 C CA . GLY A 1 80 ? 31.02269 -10.66766 31.12795 1.000 16.88118 94 GLY A CA 1
ATOM 1137 C C . GLY A 1 80 ? 32.38892 -10.54456 31.76553 1.000 16.84723 94 GLY A C 1
ATOM 1138 O O . GLY A 1 80 ? 32.54211 -10.74147 32.98378 1.000 19.47057 94 GLY A O 1
ATOM 1142 N N . PRO A 1 81 ? 33.41623 -10.25561 30.98053 1.000 15.88884 95 PRO A N 1
ATOM 1143 C CA . PRO A 1 81 ? 33.34700 -9.82938 29.58751 1.000 15.03152 95 PRO A CA 1
ATOM 1144 C C . PRO A 1 81 ? 33.24008 -10.95790 28.57782 1.000 14.66143 95 PRO A C 1
ATOM 1145 O O . PRO A 1 81 ? 33.67253 -12.08099 28.80799 1.000 16.57380 95 PRO A O 1
ATOM 1156 N N . TYR A 1 82 ? 32.71918 -10.61657 27.40949 1.000 13.73681 96 TYR A N 1
ATOM 1157 C CA . TYR A 1 82 ? 32.66686 -11.45205 26.23587 1.000 13.73624 96 TYR A CA 1
ATOM 1158 C C . TYR A 1 82 ? 33.26431 -10.69759 25.05909 1.000 13.58753 96 TYR A C 1
ATOM 1159 O O . TYR A 1 82 ? 33.47128 -9.47733 25.08342 1.000 14.60725 96 TYR A O 1
ATOM 1177 N N . GLU A 1 83 ? 33.48490 -11.43597 23.98308 1.000 14.42163 97 GLU A N 1
ATOM 1178 C CA . GLU A 1 83 ? 33.82664 -10.87013 22.69515 1.000 14.67450 97 GLU A CA 1
ATOM 1179 C C . GLU A 1 83 ? 32.73860 -11.27481 21.71160 1.000 14.38552 97 GLU A C 1
ATOM 1180 O O . GLU A 1 83 ? 32.20294 -12.39171 21.76179 1.000 15.21268 97 GLU A O 1
ATOM 1192 N N . VAL A 1 84 ? 32.39427 -10.36005 20.80974 1.000 14.79550 98 VAL A N 1
ATOM 1193 C CA . VAL A 1 84 ? 31.46429 -10.64805 19.71538 1.000 14.71015 98 VAL A CA 1
ATOM 1194 C C . VAL A 1 84 ? 32.24564 -10.53802 18.42794 1.000 15.12661 98 VAL A C 1
ATOM 1195 O O . VAL A 1 84 ? 32.85505 -9.49705 18.16042 1.000 16.25184 98 VAL A O 1
ATOM 1208 N N . MET A 1 85 ? 32.22922 -11.60081 17.62003 1.000 15.25126 99 MET A N 1
ATOM 1209 C CA . MET A 1 85 ? 32.81284 -11.56848 16.29150 1.000 16.19821 99 MET A CA 1
ATOM 1210 C C . MET A 1 85 ? 31.71676 -11.77075 15.25874 1.000 15.59058 99 MET A C 1
ATOM 1211 O O . MET A 1 85 ? 30.78647 -12.54277 15.45407 1.000 18.74886 99 MET A O 1
ATOM 1225 N N . ALA A 1 86 ? 31.83061 -11.07669 14.15858 1.000 14.68894 100 ALA A N 1
ATOM 1226 C CA . ALA A 1 86 ? 30.98049 -11.30825 13.00626 1.000 15.25799 100 ALA A CA 1
ATOM 1227 C C . ALA A 1 86 ? 31.89017 -11.58454 11.81814 1.000 16.07214 100 ALA A C 1
ATOM 1228 O O . ALA A 1 86 ? 32.88332 -10.88136 11.59795 1.000 17.17195 100 ALA A O 1
ATOM 1235 N N . GLN A 1 87 ? 31.57002 -12.62075 11.07088 1.000 15.81152 101 GLN A N 1
ATOM 1236 C CA . GLN A 1 87 ? 32.38559 -13.09484 9.97131 1.000 17.64567 101 GLN A CA 1
ATOM 1237 C C . GLN A 1 87 ? 31.50288 -13.18277 8.74457 1.000 18.29485 101 GLN A C 1
ATOM 1238 O O . GLN A 1 87 ? 30.46509 -13.84858 8.77259 1.000 18.78909 101 GLN A O 1
ATOM 1252 N N . GLN A 1 88 ? 31.90587 -12.52685 7.67637 1.000 17.33635 102 GLN A N 1
ATOM 1253 C CA . GLN A 1 88 ? 31.19510 -12.57410 6.41120 1.000 17.40968 102 GLN A CA 1
ATOM 1254 C C . GLN A 1 88 ? 31.93250 -13.45674 5.43232 1.000 18.72898 102 GLN A C 1
ATOM 1255 O O . GLN A 1 88 ? 33.14067 -13.25890 5.17275 1.000 20.97424 102 GLN A O 1
ATOM 1269 N N . THR A 1 89 ? 31.19244 -14.41029 4.84788 1.000 20.41612 103 THR A N 1
ATOM 1270 C CA A THR A 1 89 ? 31.68742 -15.26789 3.78382 0.644 23.21210 103 THR A CA 1
ATOM 1271 C CA B THR A 1 89 ? 31.69441 -15.26807 3.78536 0.356 22.54568 103 THR A CA 1
ATOM 1272 C C . THR A 1 89 ? 30.92893 -14.92889 2.51367 1.000 23.73799 103 THR A C 1
ATOM 1273 O O . THR A 1 89 ? 29.69283 -14.89026 2.51680 1.000 23.76322 103 THR A O 1
ATOM 1294 N N . PHE A 1 90 ? 31.65091 -14.70467 1.43562 1.000 26.27801 104 PHE A N 1
ATOM 1295 C CA . PHE A 1 90 ? 31.03070 -14.45514 0.14224 1.000 29.83664 104 PHE A CA 1
ATOM 1296 C C . PHE A 1 90 ? 32.01941 -15.05916 -0.83821 1.000 32.57099 104 PHE A C 1
ATOM 1297 O O . PHE A 1 90 ? 33.12262 -14.52431 -1.00849 1.000 32.41927 104 PHE A O 1
ATOM 1314 N N . GLY A 1 91 ? 31.64354 -16.18775 -1.42188 1.000 35.42487 105 GLY A N 1
ATOM 1315 C CA . GLY A 1 91 ? 32.55491 -16.93197 -2.27048 1.000 38.09876 105 GLY A CA 1
ATOM 1316 C C . GLY A 1 91 ? 33.74506 -17.35125 -1.44407 1.000 41.69737 105 GLY A C 1
ATOM 1317 O O . GLY A 1 91 ? 33.59474 -17.93541 -0.35451 1.000 44.41180 105 GLY A O 1
ATOM 1321 N N . LYS A 1 92 ? 34.93359 -16.96830 -1.90093 1.000 43.20910 106 LYS A N 1
ATOM 1322 C CA . LYS A 1 92 ? 36.18511 -17.25464 -1.21031 1.000 45.85980 106 LYS A CA 1
ATOM 1323 C C . LYS A 1 92 ? 36.61464 -16.14723 -0.25321 1.000 42.54878 106 LYS A C 1
ATOM 1324 O O . LYS A 1 92 ? 37.61648 -16.31381 0.45709 1.000 44.46131 106 LYS A O 1
ATOM 1343 N N . THR A 1 93 ? 35.88281 -15.04122 -0.19558 1.000 37.09562 107 THR A N 1
ATOM 1344 C CA . THR A 1 93 ? 36.27196 -13.96279 0.69729 1.000 34.53445 107 THR A CA 1
ATOM 1345 C C . THR A 1 93 ? 35.78823 -14.24005 2.11954 1.000 31.87066 107 THR A C 1
ATOM 1346 O O . THR A 1 93 ? 34.75736 -14.88344 2.34229 1.000 32.93136 107 THR A O 1
ATOM 1357 N N . ASN A 1 94 ? 36.53651 -13.72718 3.08142 1.000 30.07870 108 ASN A N 1
ATOM 1358 C CA . ASN A 1 94 ? 36.29995 -13.99170 4.50581 1.000 28.50619 108 ASN A CA 1
ATOM 1359 C C . ASN A 1 94 ? 36.74794 -12.73022 5.21304 1.000 31.47868 108 ASN A C 1
ATOM 1360 O O . ASN A 1 94 ? 37.94052 -12.39699 5.16808 1.000 35.54512 108 ASN A O 1
ATOM 1370 N N . PHE A 1 95 ? 35.80518 -11.97185 5.76396 1.000 27.94911 109 PHE A N 1
ATOM 1371 C CA . PHE A 1 95 ? 36.14421 -10.78815 6.53392 1.000 28.48947 109 PHE A CA 1
ATOM 1372 C C . PHE A 1 95 ? 35.58256 -10.92866 7.93554 1.000 23.87003 109 PHE A C 1
ATOM 1373 O O . PHE A 1 95 ? 34.51636 -11.50127 8.11996 1.000 22.16830 109 PHE A O 1
ATOM 1390 N N . THR A 1 96 ? 36.28147 -10.35946 8.91287 1.000 23.31517 110 THR A N 1
ATOM 1391 C CA . THR A 1 96 ? 35.91279 -10.47796 10.32053 1.000 23.25515 110 THR A CA 1
ATOM 1392 C C . THR A 1 96 ? 35.88160 -9.11437 11.00022 1.000 21.67584 110 THR A C 1
ATOM 1393 O O . THR A 1 96 ? 36.69781 -8.22583 10.71604 1.000 26.94640 110 THR A O 1
ATOM 1404 N N . LEU A 1 97 ? 34.90863 -8.95468 11.87608 1.000 16.75939 111 LEU A N 1
ATOM 1405 C CA . LEU A 1 97 ? 34.76532 -7.82953 12.77208 1.000 16.25928 111 LEU A CA 1
ATOM 1406 C C . LEU A 1 97 ? 34.76234 -8.37382 14.18781 1.000 16.59550 111 LEU A C 1
ATOM 1407 O O . LEU A 1 97 ? 34.18911 -9.44399 14.43422 1.000 17.51631 111 LEU A O 1
ATOM 1423 N N . ARG A 1 98 ? 35.35150 -7.63824 15.11938 1.000 15.42332 112 ARG A N 1
ATOM 1424 C CA . ARG A 1 98 ? 35.43855 -8.10815 16.50137 1.000 15.72418 112 ARG A CA 1
ATOM 1425 C C . ARG A 1 98 ? 35.30812 -6.92505 17.44252 1.000 15.23052 112 ARG A C 1
ATOM 1426 O O . ARG A 1 98 ? 35.93661 -5.88606 17.24340 1.000 18.99722 112 ARG A O 1
ATOM 1447 N N . VAL A 1 99 ? 34.51353 -7.10681 18.49326 1.000 13.91023 113 VAL A N 1
ATOM 1448 C CA . VAL A 1 99 ? 34.48591 -6.20332 19.62389 1.000 14.46062 113 VAL A CA 1
ATOM 1449 C C . VAL A 1 99 ? 34.70677 -6.98559 20.90243 1.000 14.21748 113 VAL A C 1
ATOM 1450 O O . VAL A 1 99 ? 34.33782 -8.15150 21.00788 1.000 15.28808 113 VAL A O 1
ATOM 1463 N N . HIS A 1 100 ? 35.36737 -6.34538 21.87286 1.000 14.13361 114 HIS A N 1
ATOM 1464 C CA . HIS A 1 100 ? 35.74075 -6.99302 23.11917 1.000 14.46697 114 HIS A CA 1
ATOM 1465 C C . HIS A 1 100 ? 35.22764 -6.19224 24.30468 1.000 13.95577 114 HIS A C 1
ATOM 1466 O O . HIS A 1 100 ? 34.67791 -5.10941 24.16543 1.000 13.88389 114 HIS A O 1
ATOM 1480 N N . ASP A 1 101 ? 35.39692 -6.76811 25.50115 1.000 14.18384 115 ASP A N 1
ATOM 1481 C CA . ASP A 1 101 ? 34.92526 -6.16025 26.71935 1.000 13.64289 115 ASP A CA 1
ATOM 1482 C C . ASP A 1 101 ? 33.42258 -5.90829 26.69477 1.000 13.71780 115 ASP A C 1
ATOM 1483 O O . ASP A 1 101 ? 32.92629 -4.92416 27.24361 1.000 13.66511 115 ASP A O 1
ATOM 1492 N N . VAL A 1 102 ? 32.69098 -6.80458 26.04794 1.000 12.94032 116 VAL A N 1
ATOM 1493 C CA . VAL A 1 102 ? 31.24526 -6.71308 25.96037 1.000 12.63539 116 VAL A CA 1
ATOM 1494 C C . VAL A 1 102 ? 30.62087 -7.30685 27.21841 1.000 12.47463 116 VAL A C 1
ATOM 1495 O O . VAL A 1 102 ? 30.98275 -8.41961 27.64870 1.000 13.52157 116 VAL A O 1
ATOM 1508 N N . LEU A 1 103 ? 29.65688 -6.59625 27.78237 1.000 11.60920 117 LEU A N 1
ATOM 1509 C CA . LEU A 1 103 ? 28.91393 -7.04542 28.94228 1.000 12.06662 117 LEU A CA 1
ATOM 1510 C C . LEU A 1 103 ? 27.45325 -7.21034 28.58131 1.000 11.60413 117 LEU A C 1
ATOM 1511 O O . LEU A 1 103 ? 26.95891 -6.54471 27.67356 1.000 12.50954 117 LEU A O 1
ATOM 1527 N N . PHE A 1 104 ? 26.75753 -8.02999 29.35845 1.000 12.69086 118 PHE A N 1
ATOM 1528 C CA . PHE A 1 104 ? 25.32447 -8.13027 29.32551 1.000 12.20097 118 PHE A CA 1
ATOM 1529 C C . PHE A 1 104 ? 24.74644 -7.53808 30.59458 1.000 11.71424 118 PHE A C 1
ATOM 1530 O O . PHE A 1 104 ? 25.21132 -7.80796 31.69912 1.000 13.05911 118 PHE A O 1
ATOM 1547 N N . GLY A 1 105 ? 23.69045 -6.77364 30.43588 1.000 11.85438 119 GLY A N 1
ATOM 1548 C CA . GLY A 1 105 ? 23.06952 -6.10774 31.55828 1.000 12.41551 119 GLY A CA 1
ATOM 1549 C C . GLY A 1 105 ? 21.85160 -5.32057 31.12475 1.000 11.53200 119 GLY A C 1
ATOM 1550 O O . GLY A 1 105 ? 21.15138 -5.71795 30.16695 1.000 13.03282 119 GLY A O 1
ATOM 1554 N N . ASP A 1 106 ? 21.57216 -4.19430 31.76817 1.000 11.76100 120 ASP A N 1
ATOM 1555 C CA . ASP A 1 106 ? 20.41782 -3.36443 31.39010 1.000 11.31296 120 ASP A CA 1
ATOM 1556 C C . ASP A 1 106 ? 20.92778 -2.14765 30.63106 1.000 11.34143 120 ASP A C 1
ATOM 1557 O O . ASP A 1 106 ? 21.77632 -1.39353 31.13839 1.000 12.20035 120 ASP A O 1
ATOM 1566 N N . VAL A 1 107 ? 20.33464 -1.91608 29.46275 1.000 10.80457 121 VAL A N 1
ATOM 1567 C CA . VAL A 1 107 ? 20.66980 -0.77212 28.62461 1.000 10.77711 121 VAL A CA 1
ATOM 1568 C C . VAL A 1 107 ? 19.56244 0.26656 28.77107 1.000 10.63503 121 VAL A C 1
ATOM 1569 O O . VAL A 1 107 ? 18.38938 0.00396 28.47515 1.000 11.03063 121 VAL A O 1
ATOM 1582 N N . TRP A 1 108 ? 19.94584 1.45256 29.21397 1.000 9.96034 122 TRP A N 1
ATOM 1583 C CA . TRP A 1 108 ? 19.03760 2.58079 29.36912 1.000 10.54899 122 TRP A CA 1
ATOM 1584 C C . TRP A 1 108 ? 19.43810 3.69860 28.41592 1.000 9.56137 122 TRP A C 1
ATOM 1585 O O . TRP A 1 108 ? 20.58919 4.07379 28.33341 1.000 10.96570 122 TRP A O 1
ATOM 1606 N N . LEU A 1 109 ? 18.41662 4.25150 27.75548 1.000 10.24548 123 LEU A N 1
ATOM 1607 C CA . LEU A 1 109 ? 18.55728 5.38129 26.85736 1.000 10.23915 123 LEU A CA 1
ATOM 1608 C C . LEU A 1 109 ? 18.05951 6.61587 27.60120 1.000 10.54865 123 LEU A C 1
ATOM 1609 O O . LEU A 1 109 ? 16.94489 6.63525 28.11899 1.000 11.90514 123 LEU A O 1
ATOM 1625 N N . CYS A 1 110 ? 18.90178 7.66596 27.61143 1.000 9.92963 124 CYS A N 1
ATOM 1626 C CA . CYS A 1 110 ? 18.62700 8.90617 28.31999 1.000 10.04596 124 CYS A CA 1
ATOM 1627 C C . CYS A 1 110 ? 18.50393 10.00646 27.27837 1.000 9.42541 124 CYS A C 1
ATOM 1628 O O . CYS A 1 110 ? 19.42493 10.21073 26.49119 1.000 12.23192 124 CYS A O 1
ATOM 1635 N N . SER A 1 111 ? 17.38530 10.71368 27.28804 1.000 9.85083 125 SER A N 1
ATOM 1636 C CA . SER A 1 111 ? 17.13543 11.71315 26.25965 1.000 10.12066 125 SER A CA 1
ATOM 1637 C C . SER A 1 111 ? 16.42894 12.94985 26.83571 1.000 9.73354 125 SER A C 1
ATOM 1638 O O . SER A 1 111 ? 16.05695 12.99892 27.99797 1.000 10.53485 125 SER A O 1
ATOM 1646 N N . GLY A 1 112 ? 16.31110 13.95634 25.97841 1.000 10.14938 126 GLY A N 1
ATOM 1647 C CA . GLY A 1 112 ? 15.61002 15.18092 26.28084 1.000 10.68166 126 GLY A CA 1
ATOM 1648 C C . GLY A 1 112 ? 16.39124 16.40880 25.89258 1.000 10.30570 126 GLY A C 1
ATOM 1649 O O . GLY A 1 112 ? 17.11817 16.41902 24.90281 1.000 11.13062 126 GLY A O 1
ATOM 1653 N N . GLN A 1 113 ? 16.19070 17.48633 26.66246 1.000 10.65940 127 GLN A N 1
ATOM 1654 C CA . GLN A 1 113 ? 16.85278 18.74864 26.39347 1.000 10.48948 127 GLN A CA 1
ATOM 1655 C C . GLN A 1 113 ? 17.95024 19.01734 27.41979 1.000 10.47436 127 GLN A C 1
ATOM 1656 O O . GLN A 1 113 ? 18.61747 18.06833 27.83129 1.000 10.86634 127 GLN A O 1
ATOM 1670 N N . SER A 1 114 ? 18.22357 20.26952 27.72438 1.000 11.46998 128 SER A N 1
ATOM 1671 C CA . SER A 1 114 ? 19.51941 20.62293 28.32233 1.000 11.33142 128 SER A CA 1
ATOM 1672 C C . SER A 1 114 ? 19.72286 20.11803 29.75566 1.000 11.39880 128 SER A C 1
ATOM 1673 O O . SER A 1 114 ? 20.87141 20.05763 30.18114 1.000 11.46845 128 SER A O 1
ATOM 1681 N N . ASN A 1 115 ? 18.64152 19.82876 30.52174 1.000 10.28339 129 ASN A N 1
ATOM 1682 C CA . ASN A 1 115 ? 18.87676 19.27395 31.84318 1.000 10.60700 129 ASN A CA 1
ATOM 1683 C C . ASN A 1 115 ? 19.18845 17.79035 31.81689 1.000 10.24656 129 ASN A C 1
ATOM 1684 O O . ASN A 1 115 ? 19.67239 17.29976 32.84708 1.000 11.50399 129 ASN A O 1
ATOM 1695 N N . MET A 1 116 ? 18.95070 17.10995 30.68469 1.000 10.49056 130 MET A N 1
ATOM 1696 C CA . MET A 1 116 ? 19.60988 15.82050 30.45024 1.000 10.38322 130 MET A CA 1
ATOM 1697 C C . MET A 1 116 ? 21.03046 16.03712 29.92988 1.000 11.37501 130 MET A C 1
ATOM 1698 O O . MET A 1 116 ? 21.99305 15.33016 30.30126 1.000 12.04114 130 MET A O 1
ATOM 1712 N N . GLN A 1 117 ? 21.21806 17.04173 29.07081 1.000 11.53606 131 GLN A N 1
ATOM 1713 C CA . GLN A 1 117 ? 22.50950 17.21764 28.44062 1.000 10.97111 131 GLN A CA 1
ATOM 1714 C C . GLN A 1 117 ? 23.59970 17.67746 29.41144 1.000 11.44335 131 GLN A C 1
ATOM 1715 O O . GLN A 1 117 ? 24.78368 17.38464 29.21106 1.000 12.93564 131 GLN A O 1
ATOM 1729 N N . MET A 1 118 ? 23.21723 18.42396 30.47533 1.000 12.18259 132 MET A N 1
ATOM 1730 C CA . MET A 1 118 ? 24.16029 18.93494 31.46190 1.000 11.75221 132 MET A CA 1
ATOM 1731 C C . MET A 1 118 ? 25.04102 17.78997 31.98465 1.000 11.15523 132 MET A C 1
ATOM 1732 O O . MET A 1 118 ? 24.51863 16.71402 32.32116 1.000 12.10173 132 MET A O 1
ATOM 1746 N N . THR A 1 119 ? 26.36261 18.00685 32.04212 1.000 12.19909 133 THR A N 1
ATOM 1747 C CA . THR A 1 119 ? 27.29246 16.92621 32.28892 1.000 12.83002 133 THR A CA 1
ATOM 1748 C C . THR A 1 119 ? 27.79393 16.91770 33.73179 1.000 12.99350 133 THR A C 1
ATOM 1749 O O . THR A 1 119 ? 27.54936 17.82392 34.53722 1.000 13.35512 133 THR A O 1
ATOM 1760 N N . VAL A 1 120 ? 28.50821 15.83217 34.07287 1.000 13.03776 134 VAL A N 1
ATOM 1761 C CA . VAL A 1 120 ? 28.95593 15.64343 35.43890 1.000 13.58175 134 VAL A CA 1
ATOM 1762 C C . VAL A 1 120 ? 29.86920 16.78518 35.87666 1.000 13.67563 134 VAL A C 1
ATOM 1763 O O . VAL A 1 120 ? 29.93773 17.10352 37.07671 1.000 15.69997 134 VAL A O 1
ATOM 1776 N N . SER A 1 121 ? 30.64649 17.37733 34.96497 1.000 14.30354 135 SER A N 1
ATOM 1777 C CA . SER A 1 121 ? 31.52979 18.46012 35.37628 1.000 15.33766 135 SER A CA 1
ATOM 1778 C C . SER A 1 121 ? 30.78307 19.73596 35.76261 1.000 15.32130 135 SER A C 1
ATOM 1779 O O . SER A 1 121 ? 31.42052 20.62990 36.33540 1.000 18.20377 135 SER A O 1
ATOM 1787 N N . GLN A 1 122 ? 29.48295 19.81590 35.49930 1.000 14.60951 136 GLN A N 1
ATOM 1788 C CA . GLN A 1 122 ? 28.69815 21.01457 35.74158 1.000 14.39897 136 GLN A CA 1
ATOM 1789 C C . GLN A 1 122 ? 27.92782 20.99679 37.04959 1.000 15.02783 136 GLN A C 1
ATOM 1790 O O . GLN A 1 122 ? 27.35293 22.02108 37.42006 1.000 16.09321 136 GLN A O 1
ATOM 1804 N N . ILE A 1 123 ? 27.87248 19.86357 37.73411 1.000 14.46325 137 ILE A N 1
ATOM 1805 C CA . ILE A 1 123 ? 26.96075 19.71408 38.86707 1.000 13.93073 137 ILE A CA 1
ATOM 1806 C C . ILE A 1 123 ? 27.62309 20.04653 40.20389 1.000 14.28778 137 ILE A C 1
ATOM 1807 O O . ILE A 1 123 ? 28.84048 20.21487 40.28295 1.000 15.43403 137 ILE A O 1
ATOM 1823 N N . PHE A 1 124 ? 26.82598 20.11162 41.26884 1.000 14.55254 138 PHE A N 1
ATOM 1824 C CA . PHE A 1 124 ? 27.40668 20.27154 42.57816 1.000 15.59559 138 PHE A CA 1
ATOM 1825 C C . PHE A 1 124 ? 28.36242 19.12135 42.86599 1.000 16.06875 138 PHE A C 1
ATOM 1826 O O . PHE A 1 124 ? 28.14771 17.99010 42.42352 1.000 15.95166 138 PHE A O 1
ATOM 1843 N N . ASN A 1 125 ? 29.39774 19.39755 43.65694 1.000 16.83644 139 ASN A N 1
ATOM 1844 C CA . ASN A 1 125 ? 30.31046 18.34398 44.10827 1.000 18.09234 139 ASN A CA 1
ATOM 1845 C C . ASN A 1 125 ? 30.98623 17.65551 42.93111 1.000 18.05418 139 ASN A C 1
ATOM 1846 O O . ASN A 1 125 ? 31.38932 16.50071 43.03154 1.000 18.34093 139 ASN A O 1
ATOM 1856 N N . ALA A 1 126 ? 31.17729 18.37927 41.82103 1.000 17.77855 140 ALA A N 1
ATOM 1857 C CA . ALA A 1 126 ? 31.65990 17.74350 40.60315 1.000 17.51663 140 ALA A CA 1
ATOM 1858 C C . ALA A 1 126 ? 32.98656 17.02857 40.79806 1.000 18.74657 140 ALA A C 1
ATOM 1859 O O . ALA A 1 126 ? 33.16770 15.93724 40.27049 1.000 18.02278 140 ALA A O 1
ATOM 1866 N N . THR A 1 127 ? 33.93464 17.63035 41.51462 1.000 19.88129 141 THR A N 1
ATOM 1867 C CA . THR A 1 127 ? 35.24555 17.00281 41.61971 1.000 21.32990 141 THR A CA 1
ATOM 1868 C C . THR A 1 127 ? 35.12156 15.61646 42.22612 1.000 20.44845 141 THR A C 1
ATOM 1869 O O . THR A 1 127 ? 35.69502 14.64414 41.72620 1.000 20.96366 141 THR A O 1
ATOM 1880 N N . ARG A 1 128 ? 34.37683 15.50443 43.30286 1.000 20.44870 142 ARG A N 1
ATOM 1881 C CA . ARG A 1 128 ? 34.22463 14.19941 43.92766 1.000 20.90242 142 ARG A CA 1
ATOM 1882 C C . ARG A 1 128 ? 33.38221 13.25297 43.08922 1.000 18.90934 142 ARG A C 1
ATOM 1883 O O . ARG A 1 128 ? 33.68125 12.06278 43.01294 1.000 19.43680 142 ARG A O 1
ATOM 1904 N N . GLU A 1 129 ? 32.36044 13.75711 42.43351 1.000 17.28471 143 GLU A N 1
ATOM 1905 C CA . GLU A 1 129 ? 31.54901 12.87572 41.60573 1.000 16.59502 143 GLU A CA 1
ATOM 1906 C C . GLU A 1 129 ? 32.34602 12.33309 40.45007 1.000 17.39272 143 GLU A C 1
ATOM 1907 O O . GLU A 1 129 ? 32.22659 11.15129 40.12690 1.000 18.16098 143 GLU A O 1
ATOM 1919 N N . LEU A 1 130 ? 33.17190 13.16748 39.83169 1.000 17.68215 144 LEU A N 1
ATOM 1920 C CA . LEU A 1 130 ? 34.00739 12.71901 38.72684 1.000 18.74370 144 LEU A CA 1
ATOM 1921 C C . LEU A 1 130 ? 35.02195 11.66250 39.15096 1.000 19.72426 144 LEU A C 1
ATOM 1922 O O . LEU A 1 130 ? 35.43135 10.83603 38.32912 1.000 22.18320 144 LEU A O 1
ATOM 1938 N N . ALA A 1 131 ? 35.46790 11.70495 40.40508 1.000 19.61079 145 ALA A N 1
ATOM 1939 C CA . ALA A 1 131 ? 36.43931 10.76508 40.93663 1.000 21.39528 145 ALA A CA 1
ATOM 1940 C C . ALA A 1 131 ? 35.82216 9.43568 41.33132 1.000 20.79658 145 ALA A C 1
ATOM 1941 O O . ALA A 1 131 ? 36.56054 8.46914 41.51084 1.000 24.81856 145 ALA A O 1
ATOM 1948 N N . ASN A 1 132 ? 34.50432 9.32487 41.41966 1.000 18.70730 146 ASN A N 1
ATOM 1949 C CA . ASN A 1 132 ? 33.84832 8.11487 41.92539 1.000 18.58300 146 ASN A CA 1
ATOM 1950 C C . ASN A 1 132 ? 33.46663 7.20757 40.75699 1.000 18.37485 146 ASN A C 1
ATOM 1951 O O . ASN A 1 132 ? 32.30793 7.10183 40.36860 1.000 19.26079 146 ASN A O 1
ATOM 1962 N N . THR A 1 133 ? 34.48705 6.52942 40.24138 1.000 18.97524 147 THR A N 1
ATOM 1963 C CA . THR A 1 133 ? 34.31677 5.62019 39.11611 1.000 19.62123 147 THR A CA 1
ATOM 1964 C C . THR A 1 133 ? 34.85493 4.21924 39.34865 1.000 20.70326 147 THR A C 1
ATOM 1965 O O . THR A 1 133 ? 34.49244 3.31214 38.60360 1.000 19.60297 147 THR A O 1
ATOM 1976 N N . ALA A 1 134 ? 35.74951 4.01321 40.31201 1.000 23.37333 148 ALA A N 1
ATOM 1977 C CA . ALA A 1 134 ? 36.41259 2.72943 40.40959 1.000 24.89749 148 ALA A CA 1
ATOM 1978 C C . ALA A 1 134 ? 35.44633 1.60271 40.72191 1.000 23.10235 148 ALA A C 1
ATOM 1979 O O . ALA A 1 134 ? 35.66582 0.47011 40.27627 1.000 23.73097 148 ALA A O 1
ATOM 1986 N N . ALA A 1 135 ? 34.37059 1.88060 41.46582 1.000 21.43672 149 ALA A N 1
ATOM 1987 C CA . ALA A 1 135 ? 33.38017 0.84954 41.77809 1.000 21.64671 149 ALA A CA 1
ATOM 1988 C C . ALA A 1 135 ? 32.34713 0.64303 40.68989 1.000 19.75223 149 ALA A C 1
ATOM 1989 O O . ALA A 1 135 ? 31.46884 -0.22779 40.81801 1.000 20.74583 149 ALA A O 1
ATOM 1996 N N . TYR A 1 136 ? 32.42129 1.42092 39.61274 1.000 16.94666 150 TYR A N 1
ATOM 1997 C CA . TYR A 1 136 ? 31.39078 1.51360 38.59817 1.000 16.12295 150 TYR A CA 1
ATOM 1998 C C . TYR A 1 136 ? 31.95604 1.26391 37.20786 1.000 15.90038 150 TYR A C 1
ATOM 1999 O O . TYR A 1 136 ? 31.42504 1.76622 36.21657 1.000 15.15792 150 TYR A O 1
ATOM 2017 N N . GLN A 1 137 ? 32.99671 0.45523 37.09476 1.000 16.03233 151 GLN A N 1
ATOM 2018 C CA . GLN A 1 137 ? 33.57603 0.21540 35.77766 1.000 15.75369 151 GLN A CA 1
ATOM 2019 C C . GLN A 1 137 ? 32.66186 -0.57642 34.85582 1.000 15.81110 151 GLN A C 1
ATOM 2020 O O . GLN A 1 137 ? 32.84949 -0.52308 33.64086 1.000 17.57394 151 GLN A O 1
ATOM 2034 N N . SER A 1 138 ? 31.65223 -1.25721 35.38550 1.000 15.00125 152 SER A N 1
ATOM 2035 C CA . SER A 1 138 ? 30.63519 -1.95224 34.61858 1.000 14.21484 152 SER A CA 1
ATOM 2036 C C . SER A 1 138 ? 29.39247 -1.11530 34.33628 1.000 14.15561 152 SER A C 1
ATOM 2037 O O . SER A 1 138 ? 28.38798 -1.66355 33.87127 1.000 14.77694 152 SER A O 1
ATOM 2045 N N . VAL A 1 139 ? 29.45413 0.18351 34.59764 1.000 13.76931 153 VAL A N 1
ATOM 2046 C CA . VAL A 1 139 ? 28.45056 1.14525 34.15643 1.000 13.18965 153 VAL A CA 1
ATOM 2047 C C . VAL A 1 139 ? 29.07684 1.84032 32.95370 1.000 12.84313 153 VAL A C 1
ATOM 2048 O O . VAL A 1 139 ? 29.84721 2.80144 33.08559 1.000 14.26278 153 VAL A O 1
ATOM 2061 N N . ARG A 1 140 ? 28.76688 1.32355 31.76697 1.000 12.39455 154 ARG A N 1
ATOM 2062 C CA . ARG A 1 140 ? 29.40638 1.73079 30.52650 1.000 12.33002 154 ARG A CA 1
ATOM 2063 C C . ARG A 1 140 ? 28.59588 2.86111 29.91360 1.000 11.13812 154 ARG A C 1
ATOM 2064 O O . ARG A 1 140 ? 27.35942 2.85436 29.99033 1.000 12.77835 154 ARG A O 1
ATOM 2085 N N . ILE A 1 141 ? 29.30534 3.81673 29.29818 1.000 11.65867 155 ILE A N 1
ATOM 2086 C CA . ILE A 1 141 ? 28.70742 5.06248 28.85977 1.000 12.18115 155 ILE A CA 1
ATOM 2087 C C . ILE A 1 141 ? 28.95341 5.30696 27.37524 1.000 11.60583 155 ILE A C 1
ATOM 2088 O O . ILE A 1 141 ? 29.95776 4.87516 26.80409 1.000 12.20179 155 ILE A O 1
ATOM 2104 N N . PHE A 1 142 ? 28.02454 6.04773 26.77602 1.000 11.11934 156 PHE A N 1
ATOM 2105 C CA . PHE A 1 142 ? 27.96338 6.31253 25.35804 1.000 10.68599 156 PHE A CA 1
ATOM 2106 C C . PHE A 1 142 ? 27.17596 7.59795 25.17766 1.000 10.88450 156 PHE A C 1
ATOM 2107 O O . PHE A 1 142 ? 26.18172 7.81154 25.86071 1.000 12.44908 156 PHE A O 1
ATOM 2124 N N . SER A 1 143 ? 27.61171 8.43132 24.22335 1.000 10.95873 157 SER A N 1
ATOM 2125 C CA . SER A 1 143 ? 26.89039 9.66814 23.95552 1.000 11.65769 157 SER A CA 1
ATOM 2126 C C . SER A 1 143 ? 26.80800 9.97004 22.47037 1.000 11.94324 157 SER A C 1
ATOM 2127 O O . SER A 1 143 ? 27.81609 9.98305 21.75534 1.000 12.66865 157 SER A O 1
ATOM 2135 N N . VAL A 1 144 ? 25.56647 10.21708 22.05588 1.000 11.67127 158 VAL A N 1
ATOM 2136 C CA . VAL A 1 144 ? 25.26451 10.47588 20.63842 1.000 12.07242 158 VAL A CA 1
ATOM 2137 C C . VAL A 1 144 ? 25.59360 11.90130 20.22879 1.000 12.35542 158 VAL A C 1
ATOM 2138 O O . VAL A 1 144 ? 25.28654 12.85564 20.94707 1.000 13.18812 158 VAL A O 1
ATOM 2151 N N . SER A 1 145 ? 26.22002 12.07615 19.05648 1.000 13.13282 159 SER A N 1
ATOM 2152 C CA . SER A 1 145 ? 26.53212 13.40929 18.55920 1.000 14.29442 159 SER A CA 1
ATOM 2153 C C . SER A 1 145 ? 25.25809 14.16170 18.21938 1.000 13.88765 159 SER A C 1
ATOM 2154 O O . SER A 1 145 ? 24.25937 13.58009 17.81378 1.000 13.42722 159 SER A O 1
ATOM 2162 N N . LEU A 1 146 ? 25.33825 15.49182 18.28870 1.000 13.59535 160 LEU A N 1
ATOM 2163 C CA . LEU A 1 146 ? 24.24801 16.38320 17.93774 1.000 14.01083 160 LEU A CA 1
ATOM 2164 C C . LEU A 1 146 ? 24.14503 16.48000 16.42390 1.000 14.54917 160 LEU A C 1
ATOM 2165 O O . LEU A 1 146 ? 24.93890 17.16689 15.76386 1.000 16.70060 160 LEU A O 1
ATOM 2181 N N . ILE A 1 147 ? 23.19639 15.73150 15.87933 1.000 13.63924 161 ILE A N 1
ATOM 2182 C CA . ILE A 1 147 ? 22.95687 15.64513 14.44710 1.000 14.07533 161 ILE A CA 1
ATOM 2183 C C . ILE A 1 147 ? 21.44890 15.71289 14.25527 1.000 13.87976 161 ILE A C 1
ATOM 2184 O O . ILE A 1 147 ? 20.68758 15.08023 14.98996 1.000 14.12037 161 ILE A O 1
ATOM 2200 N N . GLN A 1 148 ? 21.02516 16.48923 13.24989 1.000 15.81115 162 GLN A N 1
ATOM 2201 C CA . GLN A 1 148 ? 19.62675 16.46678 12.84195 1.000 15.34229 162 GLN A CA 1
ATOM 2202 C C . GLN A 1 148 ? 19.52254 15.95526 11.41025 1.000 15.69698 162 GLN A C 1
ATOM 2203 O O . GLN A 1 148 ? 20.46442 16.09878 10.61866 1.000 18.17269 162 GLN A O 1
ATOM 2217 N N . ALA A 1 149 ? 18.38935 15.34771 11.09349 1.000 14.42182 163 ALA A N 1
ATOM 2218 C CA . ALA A 1 149 ? 18.18715 14.82001 9.74519 1.000 15.39546 163 ALA A CA 1
ATOM 2219 C C . ALA A 1 149 ? 16.74996 14.99121 9.31467 1.000 16.78167 163 ALA A C 1
ATOM 2220 O O . ALA A 1 149 ? 15.82225 14.83896 10.11354 1.000 15.86068 163 ALA A O 1
ATOM 2227 N N . GLU A 1 150 ? 16.57040 15.27604 8.02574 1.000 17.82321 164 GLU A N 1
ATOM 2228 C CA . GLU A 1 150 ? 15.24745 15.46122 7.49236 1.000 19.94234 164 GLU A CA 1
ATOM 2229 C C . GLU A 1 150 ? 14.48633 14.16619 7.27766 1.000 19.00226 164 GLU A C 1
ATOM 2230 O O . GLU A 1 150 ? 13.25426 14.22827 7.13434 1.000 21.30929 164 GLU A O 1
ATOM 2242 N N . GLN A 1 151 ? 15.18184 13.02600 7.27047 1.000 17.84770 165 GLN A N 1
ATOM 2243 C CA . GLN A 1 151 ? 14.55383 11.72491 7.16006 1.000 18.31448 165 GLN A CA 1
ATOM 2244 C C . GLN A 1 151 ? 15.14411 10.82230 8.20987 1.000 15.98842 165 GLN A C 1
ATOM 2245 O O . GLN A 1 151 ? 16.27241 11.03294 8.64315 1.000 16.24865 165 GLN A O 1
ATOM 2259 N N . GLU A 1 152 ? 14.38840 9.78868 8.58803 1.000 15.93037 166 GLU A N 1
ATOM 2260 C CA . GLU A 1 152 ? 14.91419 8.80305 9.52440 1.000 15.01780 166 GLU A CA 1
ATOM 2261 C C . GLU A 1 152 ? 16.21115 8.21132 9.00898 1.000 14.66415 166 GLU A C 1
ATOM 2262 O O . GLU A 1 152 ? 16.29497 7.79007 7.86266 1.000 17.23211 166 GLU A O 1
ATOM 2274 N N . LEU A 1 153 ? 17.20355 8.13070 9.87094 1.000 14.69837 167 LEU A N 1
ATOM 2275 C CA . LEU A 1 153 ? 18.46222 7.49501 9.56184 1.000 15.62070 167 LEU A CA 1
ATOM 2276 C C . LEU A 1 153 ? 18.48984 6.06945 10.09215 1.000 14.77896 167 LEU A C 1
ATOM 2277 O O . LEU A 1 153 ? 18.03728 5.79739 11.20861 1.000 15.21560 167 LEU A O 1
ATOM 2293 N N . GLU A 1 154 ? 18.99854 5.16742 9.27414 1.000 15.16678 168 GLU A N 1
ATOM 2294 C CA . GLU A 1 154 ? 19.13447 3.76832 9.67308 1.000 15.93096 168 GLU A CA 1
ATOM 2295 C C . GLU A 1 154 ? 20.16976 3.60129 10.77704 1.000 15.18118 168 GLU A C 1
ATOM 2296 O O . GLU A 1 154 ? 20.02217 2.74571 11.65150 1.000 16.64328 168 GLU A O 1
ATOM 2308 N N . ASP A 1 155 ? 21.24514 4.38090 10.72102 1.000 14.80540 169 ASP A N 1
ATOM 2309 C CA . ASP A 1 155 ? 22.40377 4.23271 11.58002 1.000 14.10891 169 ASP A CA 1
ATOM 2310 C C . ASP A 1 155 ? 22.77350 5.61554 12.08603 1.000 14.16662 169 ASP A C 1
ATOM 2311 O O . ASP A 1 155 ? 22.52502 6.61074 11.41500 1.000 16.30052 169 ASP A O 1
ATOM 2320 N N . LEU A 1 156 ? 23.39650 5.68860 13.24984 1.000 14.40910 170 LEU A N 1
ATOM 2321 C CA . LEU A 1 156 ? 23.86067 6.98349 13.71716 1.000 14.65325 170 LEU A CA 1
ATOM 2322 C C . LEU A 1 156 ? 24.90549 7.54215 12.77205 1.000 15.90345 170 LEU A C 1
ATOM 2323 O O . LEU A 1 156 ? 25.80503 6.83467 12.33268 1.000 17.23226 170 LEU A O 1
ATOM 2339 N N . ALA A 1 157 ? 24.80700 8.84597 12.50023 1.000 15.36560 171 ALA A N 1
ATOM 2340 C CA . ALA A 1 157 ? 25.78728 9.50582 11.65283 1.000 16.80890 171 ALA A CA 1
ATOM 2341 C C . ALA A 1 157 ? 27.11609 9.72708 12.34404 1.000 15.88937 171 ALA A C 1
ATOM 2342 O O . ALA A 1 157 ? 28.17463 9.72322 11.70384 1.000 19.38486 171 ALA A O 1
ATOM 2349 N N . LYS A 1 158 ? 27.09406 9.93589 13.65905 1.000 15.31498 172 LYS A N 1
ATOM 2350 C CA . LYS A 1 158 ? 28.26227 10.26967 14.43371 1.000 16.49071 172 LYS A CA 1
ATOM 2351 C C . LYS A 1 158 ? 27.96775 9.97762 15.89309 1.000 15.63804 172 LYS A C 1
ATOM 2352 O O . LYS A 1 158 ? 26.84299 10.18188 16.36553 1.000 15.89326 172 LYS A O 1
ATOM 2371 N N . VAL A 1 159 ? 29.00647 9.50190 16.56166 1.000 14.90275 173 VAL A N 1
ATOM 2372 C CA . VAL A 1 159 ? 29.00405 9.21715 18.00339 1.000 15.18828 173 VAL A CA 1
ATOM 2373 C C . VAL A 1 159 ? 30.06510 10.08817 18.65708 1.000 15.40576 173 VAL A C 1
ATOM 2374 O O . VAL A 1 159 ? 31.20678 10.14411 18.21069 1.000 17.25152 173 VAL A O 1
ATOM 2387 N N . ASP A 1 160 ? 29.65280 10.80758 19.70521 1.000 14.38000 174 ASP A N 1
ATOM 2388 C CA . ASP A 1 160 ? 30.52345 11.75288 20.40389 1.000 15.74132 174 ASP A CA 1
ATOM 2389 C C . ASP A 1 160 ? 31.42590 10.97476 21.39284 1.000 14.59807 174 ASP A C 1
ATOM 2390 O O . ASP A 1 160 ? 32.63010 11.27182 21.52179 1.000 16.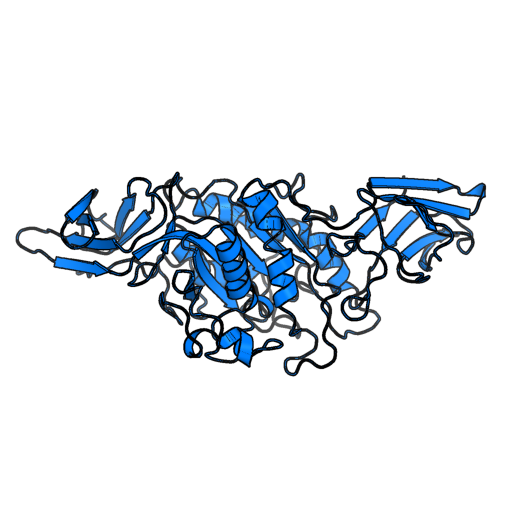63646 174 ASP A O 1
ATOM 2399 N N . LEU A 1 161 ? 30.82959 10.03558 22.13111 1.000 13.87358 175 LEU A N 1
ATOM 2400 C CA . LEU A 1 161 ? 31.53848 9.19531 23.08423 1.000 13.16611 175 LEU A CA 1
ATOM 2401 C C . LEU A 1 161 ? 31.14503 7.75985 22.79918 1.000 12.48027 175 LEU A C 1
ATOM 2402 O O . LEU A 1 161 ? 29.99432 7.35950 23.03377 1.000 12.75190 175 LEU A O 1
ATOM 2418 N N . GLN A 1 162 ? 32.08636 7.00764 22.21783 1.000 13.96860 176 GLN A N 1
ATOM 2419 C CA . GLN A 1 162 ? 31.83906 5.58284 22.02745 1.000 13.70431 176 GLN A CA 1
ATOM 2420 C C . GLN A 1 162 ? 31.83742 4.88355 23.38201 1.000 13.28788 176 GLN A C 1
ATOM 2421 O O . GLN A 1 162 ? 32.36954 5.38325 24.38875 1.000 13.77722 176 GLN A O 1
ATOM 2435 N N . TRP A 1 163 ? 31.25049 3.69794 23.40291 1.000 12.97495 177 TRP A N 1
ATOM 2436 C CA . TRP A 1 163 ? 31.15751 2.93189 24.63572 1.000 12.46599 177 TRP A CA 1
ATOM 2437 C C . TRP A 1 163 ? 32.48837 2.90956 25.35069 1.000 12.90110 177 TRP A C 1
ATOM 2438 O O . TRP A 1 163 ? 33.52830 2.56805 24.77105 1.000 14.58442 177 TRP A O 1
ATOM 2459 N N . ALA A 1 164 ? 32.42747 3.17616 26.64255 1.000 13.10622 178 ALA A N 1
ATOM 2460 C CA . ALA A 1 164 ? 33.62553 3.28758 27.44945 1.000 14.06178 178 ALA A CA 1
ATOM 2461 C C . ALA A 1 164 ? 33.37460 2.97255 28.90962 1.000 13.87956 178 ALA A C 1
ATOM 2462 O O . ALA A 1 164 ? 32.28439 3.18149 29.42448 1.000 14.33804 178 ALA A O 1
ATOM 2469 N N . LYS A 1 165 ? 34.41403 2.46635 29.55930 1.000 13.96165 179 LYS A N 1
ATOM 2470 C CA . LYS A 1 165 ? 34.47316 2.50931 30.99547 1.000 14.67524 179 LYS A CA 1
ATOM 2471 C C . LYS A 1 165 ? 34.51184 3.97266 31.43473 1.000 14.22084 179 LYS A C 1
ATOM 2472 O O . LYS A 1 165 ? 35.17367 4.80536 30.79164 1.000 15.37798 179 LYS A O 1
ATOM 2491 N N . PRO A 1 166 ? 33.81782 4.31093 32.51120 1.000 14.22761 180 PRO A N 1
ATOM 2492 C CA . PRO A 1 166 ? 33.79715 5.69630 32.97980 1.000 14.84593 180 PRO A CA 1
ATOM 2493 C C . PRO A 1 166 ? 35.09862 6.11799 33.63896 1.000 16.16822 180 PRO A C 1
ATOM 2494 O O . PRO A 1 166 ? 35.70838 5.36040 34.40378 1.000 16.92381 180 PRO A O 1
ATOM 2505 N N . THR A 1 167 ? 35.50893 7.34642 33.34402 1.000 15.82278 181 THR A N 1
ATOM 2506 C CA . THR A 1 167 ? 36.69899 7.96858 33.88975 1.000 16.06329 181 THR A CA 1
ATOM 2507 C C . THR A 1 167 ? 36.37476 9.42939 34.23570 1.000 16.09356 181 THR A C 1
ATOM 2508 O O . THR A 1 167 ? 35.35192 9.99891 33.81529 1.000 16.19003 181 THR A O 1
ATOM 2519 N N . THR A 1 168 ? 37.29468 10.05569 34.96586 1.000 17.85592 182 THR A N 1
ATOM 2520 C CA . THR A 1 168 ? 37.14550 11.47926 35.23856 1.000 19.05968 182 THR A CA 1
ATOM 2521 C C . THR A 1 168 ? 37.05223 12.25730 33.93459 1.000 17.41826 182 THR A C 1
ATOM 2522 O O . THR A 1 168 ? 36.26561 13.20850 33.81732 1.000 18.76300 182 THR A O 1
ATOM 2533 N N . GLU A 1 169 ? 37.83855 11.83310 32.94150 1.000 17.92427 183 GLU A N 1
ATOM 2534 C CA . GLU A 1 169 ? 37.98712 12.58757 31.71438 1.000 18.60913 183 GLU A CA 1
ATOM 2535 C C . GLU A 1 169 ? 36.76172 12.48366 30.82638 1.000 17.56340 183 GLU A C 1
ATOM 2536 O O . GLU A 1 169 ? 36.41557 13.44701 30.13924 1.000 18.78628 183 GLU A O 1
ATOM 2548 N N . ASN A 1 170 ? 36.11419 11.31562 30.77668 1.000 15.78029 184 ASN A N 1
ATOM 2549 C CA . ASN A 1 170 ? 34.97362 11.18853 29.89540 1.000 15.52705 184 ASN A CA 1
ATOM 2550 C C . ASN A 1 170 ? 33.65028 11.50967 30.57977 1.000 15.74090 184 ASN A C 1
ATOM 2551 O O . ASN A 1 170 ? 32.70745 11.94388 29.92593 1.000 18.07991 184 ASN A O 1
ATOM 2562 N N . LEU A 1 171 ? 33.57893 11.42617 31.91747 1.000 14.51318 185 LEU A N 1
ATOM 2563 C CA . LEU A 1 171 ? 32.36004 11.88080 32.56702 1.000 14.87165 185 LEU A CA 1
ATOM 2564 C C . LEU A 1 171 ? 32.24615 13.39720 32.54411 1.000 14.94826 185 LEU A C 1
ATOM 2565 O O . LEU A 1 171 ? 31.14211 13.94487 32.49110 1.000 15.56210 185 LEU A O 1
ATOM 2581 N N . GLY A 1 172 ? 33.37935 14.08283 32.62338 1.000 16.78939 186 GLY A N 1
ATOM 2582 C CA . GLY A 1 172 ? 33.40061 15.52560 32.65554 1.000 18.59654 186 GLY A CA 1
ATOM 2583 C C . GLY A 1 172 ? 34.13198 16.12537 31.49753 1.000 18.19146 186 GLY A C 1
ATOM 2584 O O . GLY A 1 172 ? 35.06064 16.90451 31.68843 1.000 19.38016 186 GLY A O 1
ATOM 2588 N N . HIS A 1 173 ? 33.73670 15.79485 30.28136 1.000 17.01003 187 HIS A N 1
ATOM 2589 C CA . HIS A 1 173 ? 34.57930 16.11913 29.13184 1.000 16.32066 187 HIS A CA 1
ATOM 2590 C C . HIS A 1 173 ? 34.36054 17.52767 28.61357 1.000 17.18970 187 HIS A C 1
ATOM 2591 O O . HIS A 1 173 ? 35.30067 18.13464 28.06645 1.000 20.04179 187 HIS A O 1
ATOM 2605 N N . GLY A 1 174 ? 33.18255 18.06322 28.81935 1.000 16.74558 188 GLY A N 1
ATOM 2606 C CA . GLY A 1 174 ? 32.88756 19.42108 28.39955 1.000 17.41814 188 GLY A CA 1
ATOM 2607 C C . GLY A 1 174 ? 31.51923 19.86428 28.87025 1.000 16.59268 188 GLY A C 1
ATOM 2608 O O . GLY A 1 174 ? 30.65274 19.06291 29.20066 1.000 16.72029 188 GLY A O 1
ATOM 2612 N N . ILE A 1 175 ? 31.35903 21.19106 28.91921 1.000 17.41389 189 ILE A N 1
ATOM 2613 C CA . ILE A 1 175 ? 30.11336 21.81395 29.28818 1.000 17.04465 189 ILE A CA 1
ATOM 2614 C C . ILE A 1 175 ? 29.05067 21.46075 28.25249 1.000 15.39487 189 ILE A C 1
ATOM 2615 O O . ILE A 1 175 ? 29.22625 21.72682 27.05593 1.000 16.80819 189 ILE A O 1
ATOM 2631 N N . PHE A 1 176 ? 27.96716 20.81519 28.71230 1.000 15.31222 190 PHE A N 1
ATOM 2632 C CA . PHE A 1 176 ? 26.91141 20.37548 27.83656 1.000 14.53947 190 PHE A CA 1
ATOM 2633 C C . PHE A 1 176 ? 27.43017 19.48835 26.70551 1.000 14.01100 190 PHE A C 1
ATOM 2634 O O . PHE A 1 176 ? 26.79956 19.39814 25.65244 1.000 16.56068 190 PHE A O 1
ATOM 2651 N N . GLN A 1 177 ? 28.54571 18.77085 26.93111 1.000 14.71018 191 GLN A N 1
ATOM 2652 C CA . GLN A 1 177 ? 29.11298 17.88364 25.92791 1.000 14.42908 191 GLN A CA 1
ATOM 2653 C C . GLN A 1 177 ? 28.73339 16.44679 26.31039 1.000 13.69096 191 GLN A C 1
ATOM 2654 O O . GLN A 1 177 ? 27.63833 15.98199 25.99264 1.000 14.54696 191 GLN A O 1
ATOM 2668 N N . TYR A 1 178 ? 29.59769 15.77133 27.06044 1.000 13.21336 192 TYR A N 1
ATOM 2669 C CA . TYR A 1 178 ? 29.29926 14.48937 27.69625 1.000 12.98824 192 TYR A CA 1
ATOM 2670 C C . TYR A 1 178 ? 30.12859 14.44519 28.97006 1.000 13.42126 192 TYR A C 1
ATOM 2671 O O . TYR A 1 178 ? 31.10764 15.17002 29.07976 1.000 14.25054 192 TYR A O 1
ATOM 2689 N N . MET A 1 179 ? 29.72658 13.61138 29.93158 1.000 12.56475 193 MET A N 1
ATOM 2690 C CA . MET A 1 179 ? 28.59341 12.74195 29.98273 1.000 11.69601 193 MET A CA 1
ATOM 2691 C C . MET A 1 179 ? 27.46319 13.33016 30.80870 1.000 11.71299 193 MET A C 1
ATOM 2692 O O . MET A 1 179 ? 27.68646 13.89564 31.87183 1.000 12.72398 193 MET A O 1
ATOM 2706 N N . SER A 1 180 ? 26.23999 13.12513 30.35847 1.000 11.47312 194 SER A N 1
ATOM 2707 C CA . SER A 1 180 ? 25.04778 13.53986 31.05037 1.000 11.61818 194 SER A CA 1
ATOM 2708 C C . SER A 1 180 ? 25.10959 13.14941 32.51876 1.000 10.87362 194 SER A C 1
ATOM 2709 O O . SER A 1 180 ? 25.26267 11.95909 32.85083 1.000 11.72205 194 SER A O 1
ATOM 2717 N N . ALA A 1 181 ? 24.89246 14.13145 33.40674 1.000 11.72598 195 ALA A N 1
ATOM 2718 C CA . ALA A 1 181 ? 24.89951 13.89081 34.82817 1.000 11.79712 195 ALA A CA 1
ATOM 2719 C C . ALA A 1 181 ? 23.68119 13.07671 35.26514 1.000 11.34096 195 ALA A C 1
ATOM 2720 O O . ALA A 1 181 ? 23.80617 12.14223 36.07220 1.000 11.59183 195 ALA A O 1
ATOM 2727 N N . VAL A 1 182 ? 22.48050 13.48618 34.86571 1.000 11.14858 196 VAL A N 1
ATOM 2728 C CA . VAL A 1 182 ? 21.30290 12.73649 35.28767 1.000 11.04291 196 VAL A CA 1
ATOM 2729 C C . VAL A 1 182 ? 21.43305 11.29678 34.82706 1.000 11.34796 196 VAL A C 1
ATOM 2730 O O . VAL A 1 182 ? 21.13289 10.35687 35.56451 1.000 11.73474 196 VAL A O 1
ATOM 2743 N N . CYS A 1 183 ? 21.89931 11.08281 33.58111 1.000 10.79406 197 CYS A N 1
ATOM 2744 C CA . CYS A 1 183 ? 22.04075 9.73184 33.06185 1.000 10.03437 197 CYS A CA 1
ATOM 2745 C C . CYS A 1 183 ? 23.08587 8.92945 33.84643 1.000 10.48978 197 CYS A C 1
ATOM 2746 O O . CYS A 1 183 ? 22.77430 7.83749 34.32454 1.000 10.97057 197 CYS A O 1
ATOM 2753 N N . TRP A 1 184 ? 24.28902 9.48288 34.01203 1.000 10.91473 198 TRP A N 1
ATOM 2754 C CA . TRP A 1 184 ? 25.34102 8.79197 34.75022 1.000 11.29687 198 TRP A CA 1
ATOM 2755 C C . TRP A 1 184 ? 24.88215 8.46421 36.16437 1.000 11.55734 198 TRP A C 1
ATOM 2756 O O . TRP A 1 184 ? 25.01299 7.33551 36.62701 1.000 11.81271 198 TRP A O 1
ATOM 2777 N N . LEU A 1 185 ? 24.32754 9.44311 36.87656 1.000 11.51527 199 LEU A N 1
ATOM 2778 C CA . LEU A 1 185 ? 23.95938 9.22763 38.26463 1.000 11.59275 199 LEU A CA 1
ATOM 2779 C C . LEU A 1 185 ? 22.82686 8.23360 38.39187 1.000 11.70696 199 LEU A C 1
ATOM 2780 O O . LEU A 1 185 ? 22.79896 7.44210 39.33797 1.000 12.54805 199 LEU A O 1
ATOM 2796 N N . PHE A 1 186 ? 21.89094 8.24154 37.44353 1.000 11.92216 200 PHE A N 1
ATOM 2797 C CA . PHE A 1 186 ? 20.84949 7.23292 37.42987 1.000 11.50606 200 PHE A CA 1
ATOM 2798 C C . PHE A 1 186 ? 21.42221 5.85452 37.29448 1.000 12.38775 200 PHE A C 1
ATOM 2799 O O . PHE A 1 186 ? 21.08065 4.94109 38.04674 1.000 12.16380 200 PHE A O 1
ATOM 2816 N N . GLY A 1 187 ? 22.33904 5.68182 36.36100 1.000 11.75054 201 GLY A N 1
ATOM 2817 C CA . GLY A 1 187 ? 22.95721 4.38240 36.21556 1.000 12.03907 201 GLY A CA 1
ATOM 2818 C C . GLY A 1 187 ? 23.81756 3.97635 37.37466 1.000 13.03830 201 GLY A C 1
ATOM 2819 O O . GLY A 1 187 ? 23.84928 2.80323 37.73206 1.000 13.27033 201 GLY A O 1
ATOM 2823 N N . ARG A 1 188 ? 24.51065 4.92872 37.98437 1.000 13.32682 202 ARG A N 1
ATOM 2824 C CA . ARG A 1 188 ? 25.30467 4.61548 39.16745 1.000 13.05979 202 ARG A CA 1
ATOM 2825 C C . ARG A 1 188 ? 24.41518 4.12805 40.30949 1.000 13.22211 202 ARG A C 1
ATOM 2826 O O . ARG A 1 188 ? 24.71082 3.12414 40.96990 1.000 13.90295 202 ARG A O 1
ATOM 2847 N N . ASN A 1 189 ? 23.27786 4.77486 40.48892 1.000 13.05831 203 ASN A N 1
ATOM 2848 C CA . ASN A 1 189 ? 22.31415 4.33483 41.49616 1.000 13.75397 203 ASN A CA 1
ATOM 2849 C C . ASN A 1 189 ? 21.73320 2.96708 41.15364 1.000 15.27399 203 ASN A C 1
ATOM 2850 O O . ASN A 1 189 ? 21.57661 2.12396 42.04239 1.000 15.29400 203 ASN A O 1
ATOM 2861 N N . LEU A 1 190 ? 21.43528 2.72345 39.87135 1.000 14.50977 204 LEU A N 1
ATOM 2862 C CA . LEU A 1 190 ? 20.95826 1.39783 39.47825 1.000 16.10211 204 LEU A CA 1
ATOM 2863 C C . LEU A 1 190 ? 22.01189 0.33937 39.77684 1.000 14.62172 204 LEU A C 1
ATOM 2864 O O . LEU A 1 190 ? 21.68391 -0.74432 40.27580 1.000 16.50635 204 LEU A O 1
ATOM 2880 N N . TYR A 1 191 ? 23.27539 0.64059 39.50198 1.000 14.59944 205 TYR A N 1
ATOM 2881 C CA . TYR A 1 191 ? 24.30967 -0.34643 39.76341 1.000 15.15217 205 TYR A CA 1
ATOM 2882 C C . TYR A 1 191 ? 24.37238 -0.68368 41.24823 1.000 15.75522 205 TYR A C 1
ATOM 2883 O O . TYR A 1 191 ? 24.53457 -1.84164 41.63874 1.000 15.57179 205 TYR A O 1
ATOM 2901 N N . ASP A 1 192 ? 24.26455 0.32080 42.10067 1.000 15.38146 206 ASP A N 1
ATOM 2902 C CA . ASP A 1 192 ? 24.29858 0.05207 43.53773 1.000 16.28618 206 ASP A CA 1
ATOM 2903 C C . ASP A 1 192 ? 23.25044 -0.97870 43.92637 1.000 16.60122 206 ASP A C 1
ATOM 2904 O O . ASP A 1 192 ? 23.50980 -1.84756 44.76716 1.000 18.72122 206 ASP A O 1
ATOM 2913 N N . THR A 1 193 ? 22.04828 -0.87146 43.35322 1.000 15.61475 207 THR A N 1
ATOM 2914 C CA . THR A 1 193 ? 20.96398 -1.79188 43.63986 1.000 16.96580 207 THR A CA 1
ATOM 2915 C C . THR A 1 193 ? 21.15018 -3.13615 42.94971 1.000 17.05246 207 THR A C 1
ATOM 2916 O O . THR A 1 193 ? 20.91202 -4.20158 43.55492 1.000 20.62035 207 THR A O 1
ATOM 2927 N N . LEU A 1 194 ? 21.47189 -3.11857 41.66625 1.000 15.26220 208 LEU A N 1
ATOM 2928 C CA . LEU A 1 194 ? 21.40650 -4.30161 40.82038 1.000 15.36401 208 LEU A CA 1
ATOM 2929 C C . LEU A 1 194 ? 22.68349 -5.12347 40.82602 1.000 15.94305 208 LEU A C 1
ATOM 2930 O O . LEU A 1 194 ? 22.63175 -6.35859 40.64726 1.000 17.24013 208 LEU A O 1
ATOM 2946 N N . GLN A 1 195 ? 23.82749 -4.46679 40.90949 1.000 15.70173 209 GLN A N 1
ATOM 2947 C CA . GLN A 1 195 ? 25.11950 -5.14869 40.98291 1.000 16.65345 209 GLN A CA 1
ATOM 2948 C C . GLN A 1 195 ? 25.35909 -6.02047 39.75665 1.000 16.94105 209 GLN A C 1
ATOM 2949 O O . GLN A 1 195 ? 25.96140 -7.09580 39.84733 1.000 19.03947 209 GLN A O 1
ATOM 2963 N N . TYR A 1 196 ? 24.94592 -5.53287 38.59003 1.000 14.90993 210 TYR A N 1
ATOM 2964 C CA . TYR A 1 196 ? 25.28088 -6.14819 37.31981 1.000 14.26192 210 TYR A CA 1
ATOM 2965 C C . TYR A 1 196 ? 25.38231 -5.03583 36.29089 1.000 14.12704 210 TYR A C 1
ATOM 2966 O O . TYR A 1 196 ? 25.00053 -3.89268 36.57341 1.000 13.70179 210 TYR A O 1
ATOM 2984 N N . PRO A 1 197 ? 25.93066 -5.31698 35.10387 1.000 13.26240 211 PRO A N 1
ATOM 2985 C CA . PRO A 1 197 ? 26.28870 -4.22759 34.19446 1.000 13.54487 211 PRO A CA 1
ATOM 2986 C C . PRO A 1 197 ? 25.10687 -3.37432 33.75570 1.000 13.00004 211 PRO A C 1
ATOM 2987 O O . PRO A 1 197 ? 23.98609 -3.85945 33.56546 1.000 12.69354 211 PRO A O 1
ATOM 2998 N N . ILE A 1 198 ? 25.40771 -2.09186 33.58324 1.000 12.00438 212 ILE A N 1
ATOM 2999 C CA . ILE A 1 198 ? 24.45407 -1.09173 33.12993 1.000 11.61855 212 ILE A CA 1
ATOM 3000 C C . ILE A 1 198 ? 25.07455 -0.35658 31.96091 1.000 11.92276 212 ILE A C 1
ATOM 3001 O O . ILE A 1 198 ? 26.21820 0.09141 32.05801 1.000 13.35925 212 ILE A O 1
ATOM 3017 N N . GLY A 1 199 ? 24.33775 -0.23736 30.85454 1.000 10.66133 213 GLY A N 1
ATOM 3018 C CA . GLY A 1 199 ? 24.77990 0.56557 29.74358 1.000 11.67774 213 GLY A CA 1
ATOM 3019 C C . GLY A 1 199 ? 23.91541 1.80823 29.66335 1.000 11.71893 213 GLY A C 1
ATOM 3020 O O . GLY A 1 199 ? 22.69545 1.71747 29.73457 1.000 12.37661 213 GLY A O 1
ATOM 3024 N N . LEU A 1 200 ? 24.57795 2.95480 29.47703 1.000 10.55200 214 LEU A N 1
ATOM 3025 C CA . LEU A 1 200 ? 23.93097 4.25914 29.43443 1.000 10.85658 214 LEU A CA 1
ATOM 3026 C C . LEU A 1 200 ? 24.24153 4.90472 28.10006 1.000 11.15936 214 LEU A C 1
ATOM 3027 O O . LEU A 1 200 ? 25.41415 5.16844 27.79358 1.000 11.85493 214 LEU A O 1
ATOM 3043 N N . ILE A 1 201 ? 23.17945 5.21177 27.34293 1.000 10.51630 215 ILE A N 1
ATOM 3044 C CA . ILE A 1 201 ? 23.29772 5.94931 26.10313 1.000 10.28100 215 ILE A CA 1
ATOM 3045 C C . ILE A 1 201 ? 22.59748 7.28506 26.28725 1.000 10.47255 215 ILE A C 1
ATOM 3046 O O . ILE A 1 201 ? 21.39656 7.32653 26.54113 1.000 11.79860 215 ILE A O 1
ATOM 3062 N N . SER A 1 202 ? 23.36671 8.37165 26.15721 1.000 10.86542 216 SER A N 1
ATOM 3063 C CA . SER A 1 202 ? 22.80997 9.71195 26.22152 1.000 10.35417 216 SER A CA 1
ATOM 3064 C C . SER A 1 202 ? 22.61084 10.26615 24.82382 1.000 10.95378 216 SER A C 1
ATOM 3065 O O . SER A 1 202 ? 23.52078 10.25053 23.99300 1.000 12.32785 216 SER A O 1
ATOM 3073 N N . SER A 1 203 ? 21.40001 10.77442 24.59256 1.000 10.22970 217 SER A N 1
ATOM 3074 C CA . SER A 1 203 ? 21.04546 11.36822 23.30927 1.000 10.74362 217 SER A CA 1
ATOM 3075 C C . SER A 1 203 ? 20.09543 12.53680 23.58715 1.000 11.04114 217 SER A C 1
ATOM 3076 O O . SER A 1 203 ? 18.89968 12.33438 23.78130 1.000 11.92284 217 SER A O 1
ATOM 3084 N N . SER A 1 204 ? 20.66609 13.74931 23.69334 1.000 11.30140 218 SER A N 1
ATOM 3085 C CA . SER A 1 204 ? 19.93621 14.92830 24.14174 1.000 11.45853 218 SER A CA 1
ATOM 3086 C C . SER A 1 204 ? 20.49242 16.14905 23.43578 1.000 11.95086 218 SER A C 1
ATOM 3087 O O . SER A 1 204 ? 21.59905 16.12716 22.88471 1.000 13.41945 218 SER A O 1
ATOM 3095 N N . TRP A 1 205 ? 19.70907 17.22309 23.46976 1.000 11.06349 219 TRP A N 1
ATOM 3096 C CA . TRP A 1 205 ? 20.08989 18.44627 22.80066 1.000 12.02164 219 TRP A CA 1
ATOM 3097 C C . TRP A 1 205 ? 19.33553 19.59330 23.46267 1.000 12.15892 219 TRP A C 1
ATOM 3098 O O . TRP A 1 205 ? 18.10723 19.57369 23.50660 1.000 12.35601 219 TRP A O 1
ATOM 3119 N N . GLY A 1 206 ? 20.06931 20.60270 23.92450 1.000 12.69720 220 GLY A N 1
ATOM 3120 C CA . GLY A 1 206 ? 19.42041 21.71001 24.59625 1.000 13.39613 220 GLY A CA 1
ATOM 3121 C C . GLY A 1 206 ? 18.45350 22.47785 23.70668 1.000 12.37956 220 GLY A C 1
ATOM 3122 O O . GLY A 1 206 ? 18.64797 22.61998 22.48594 1.000 14.10732 220 GLY A O 1
ATOM 3126 N N . GLY A 1 207 ? 17.44658 23.06400 24.33708 1.000 13.15776 221 GLY A N 1
ATOM 3127 C CA . GLY A 1 207 ? 16.56208 23.99727 23.67356 1.000 13.38619 221 GLY A CA 1
ATOM 3128 C C . GLY A 1 207 ? 15.62248 23.38709 22.66433 1.000 12.65526 221 GLY A C 1
ATOM 3129 O O . GLY A 1 207 ? 15.20338 24.08384 21.74597 1.000 15.35086 221 GLY A O 1
ATOM 3133 N N . THR A 1 208 ? 15.25947 22.11185 22.82802 1.000 12.42185 222 THR A N 1
ATOM 3134 C CA . THR A 1 208 ? 14.49592 21.38647 21.83511 1.000 12.15549 222 THR A CA 1
ATOM 3135 C C . THR A 1 208 ? 13.10619 21.04006 22.35630 1.000 11.64779 222 THR A C 1
ATOM 3136 O O . THR A 1 208 ? 12.95172 20.61316 23.50813 1.000 12.49600 222 THR A O 1
ATOM 3147 N N . PRO A 1 209 ? 12.10480 21.21837 21.50436 1.000 12.13708 223 PRO A N 1
ATOM 3148 C CA . PRO A 1 209 ? 10.73615 20.83236 21.84969 1.000 12.87753 223 PRO A CA 1
ATOM 3149 C C . PRO A 1 209 ? 10.53290 19.33607 21.60306 1.000 11.84674 223 PRO A C 1
ATOM 3150 O O . PRO A 1 209 ? 11.25133 18.68965 20.82944 1.000 12.56166 223 PRO A O 1
ATOM 3161 N N . ILE A 1 210 ? 9.47111 18.79724 22.22484 1.000 11.38051 224 ILE A N 1
ATOM 3162 C CA . ILE A 1 210 ? 9.23381 17.37077 22.11109 1.000 11.17411 224 ILE A CA 1
ATOM 3163 C C . ILE A 1 210 ? 8.98273 16.97474 20.66423 1.000 11.87360 224 ILE A C 1
ATOM 3164 O O . ILE A 1 210 ? 9.25926 15.83679 20.27082 1.000 11.86361 224 ILE A O 1
ATOM 3180 N N . GLU A 1 211 ? 8.42443 17.88052 19.87179 1.000 12.56956 225 GLU A N 1
ATOM 3181 C CA . GLU A 1 211 ? 8.12723 17.60316 18.47355 1.000 12.43556 225 GLU A CA 1
ATOM 3182 C C . GLU A 1 211 ? 9.36916 17.20844 17.70572 1.000 12.61107 225 GLU A C 1
ATOM 3183 O O . GLU A 1 211 ? 9.27261 16.44509 16.75136 1.000 13.59471 225 GLU A O 1
ATOM 3195 N N . ALA A 1 212 ? 10.53599 17.72037 18.08803 1.000 12.56506 226 ALA A N 1
ATOM 3196 C CA . ALA A 1 212 ? 11.77440 17.34076 17.41289 1.000 13.23803 226 ALA A CA 1
ATOM 3197 C C . ALA A 1 212 ? 12.13959 15.88474 17.64573 1.000 12.30026 226 ALA A C 1
ATOM 3198 O O . ALA A 1 212 ? 12.84512 15.27794 16.82984 1.000 13.10908 226 ALA A O 1
ATOM 3205 N N . TRP A 1 213 ? 11.72079 15.34254 18.78505 1.000 11.96891 227 TRP A N 1
ATOM 3206 C CA . TRP A 1 213 ? 12.05774 14.00823 19.25449 1.000 11.25194 227 TRP A CA 1
ATOM 3207 C C . TRP A 1 213 ? 10.98026 12.98428 18.92087 1.000 11.50467 227 TRP A C 1
ATOM 3208 O O . TRP A 1 213 ? 11.09437 11.82215 19.32420 1.000 11.98128 227 TRP A O 1
ATOM 3229 N N . SER A 1 214 ? 9.91544 13.41578 18.24951 1.000 12.70924 228 SER A N 1
ATOM 3230 C CA . SER A 1 214 ? 8.76940 12.58635 17.98119 1.000 13.02539 228 SER A CA 1
ATOM 3231 C C . SER A 1 214 ? 8.78484 12.16287 16.52238 1.000 13.49869 228 SER A C 1
ATOM 3232 O O . SER A 1 214 ? 9.06865 12.97400 15.64737 1.000 15.35231 228 SER A O 1
ATOM 3240 N N . SER A 1 215 ? 8.37506 10.92578 16.24803 1.000 13.80538 229 SER A N 1
ATOM 3241 C CA . SER A 1 215 ? 8.13820 10.51792 14.87143 1.000 14.21384 229 SER A CA 1
ATOM 3242 C C . SER A 1 215 ? 6.88754 11.19540 14.34556 1.000 15.22595 229 SER A C 1
ATOM 3243 O O . SER A 1 215 ? 6.04867 11.72248 15.08579 1.000 15.72050 229 SER A O 1
ATOM 3251 N N . GLU A 1 216 ? 6.69111 11.05425 13.03049 1.000 17.29070 230 GLU A N 1
ATOM 3252 C CA . GLU A 1 216 ? 5.48016 11.57880 12.44270 1.000 19.83435 230 GLU A CA 1
ATOM 3253 C C . GLU A 1 216 ? 4.23406 10.93765 13.04732 1.000 19.11967 230 GLU A C 1
ATOM 3254 O O . GLU A 1 216 ? 3.17170 11.56760 13.07992 1.000 19.73005 230 GLU A O 1
ATOM 3266 N N . ARG A 1 217 ? 4.33311 9.69408 13.50580 1.000 19.33828 231 ARG A N 1
ATOM 3267 C CA . ARG A 1 217 ? 3.14624 9.00172 13.96969 1.000 18.15190 231 ARG A CA 1
ATOM 3268 C C . ARG A 1 217 ? 2.58695 9.61345 15.24196 1.000 17.40215 231 ARG A C 1
ATOM 3269 O O . ARG A 1 217 ? 1.36007 9.74283 15.36806 1.000 18.56778 231 ARG A O 1
ATOM 3290 N N . SER A 1 218 ? 3.44439 9.96224 16.21549 1.000 16.36478 232 SER A N 1
ATOM 3291 C CA . SER A 1 218 ? 2.86098 10.50405 17.43466 1.000 17.70024 232 SER A CA 1
ATOM 3292 C C . SER A 1 218 ? 2.36500 11.91242 17.19494 1.000 16.73922 232 SER A C 1
ATOM 3293 O O . SER A 1 218 ? 1.36463 12.32377 17.78947 1.000 18.31552 232 SER A O 1
ATOM 3301 N N . LEU A 1 219 ? 3.04646 12.67632 16.31615 1.000 16.50562 233 LEU A N 1
ATOM 3302 C CA . LEU A 1 219 ? 2.58960 14.02173 16.00483 1.000 16.14790 233 LEU A CA 1
ATOM 3303 C C . LEU A 1 219 ? 1.21581 13.97285 15.35858 1.000 18.03344 233 LEU A C 1
ATOM 3304 O O . LEU A 1 219 ? 0.32301 14.73562 15.72487 1.000 18.98927 233 LEU A O 1
ATOM 3320 N N . LYS A 1 220 ? 1.01959 13.05036 14.41174 1.000 18.60555 234 LYS A N 1
ATOM 3321 C CA . LYS A 1 220 ? -0.27099 12.92609 13.75373 1.000 21.74655 234 LYS A CA 1
ATOM 3322 C C . LYS A 1 220 ? -1.34428 12.49277 14.74013 1.000 21.27958 234 LYS A C 1
ATOM 3323 O O . LYS A 1 220 ? -2.46757 13.00332 14.69665 1.000 23.56988 234 LYS A O 1
ATOM 3342 N N . ALA A 1 221 ? -0.98659 11.60272 15.67226 1.000 20.13045 235 ALA A N 1
ATOM 3343 C CA . ALA A 1 221 ? -1.96254 11.10625 16.64035 1.000 20.97934 235 ALA A CA 1
ATOM 3344 C C . ALA A 1 221 ? -2.50834 12.22166 17.51526 1.000 20.75099 235 ALA A C 1
ATOM 3345 O O . ALA A 1 221 ? -3.67320 12.17073 17.95171 1.000 24.75114 235 ALA A O 1
ATOM 3352 N N . CYS A 1 222 ? -1.72109 13.25223 17.73015 1.000 17.88514 236 CYS A N 1
ATOM 3353 C CA . CYS A 1 222 ? -2.12161 14.35963 18.56955 1.000 18.08824 236 CYS A CA 1
ATOM 3354 C C . CYS A 1 222 ? -2.59933 15.56325 17.78537 1.000 20.61879 236 CYS A C 1
ATOM 3355 O O . CYS A 1 222 ? -2.88164 16.60020 18.39771 1.000 21.87550 236 CYS A O 1
ATOM 3362 N N . GLY A 1 223 ? -2.67669 15.47526 16.46276 1.000 20.48314 237 GLY A N 1
ATOM 3363 C CA . GLY A 1 223 ? -3.14417 16.62694 15.71823 1.000 22.84200 237 GLY A CA 1
ATOM 3364 C C . GLY A 1 223 ? -2.21152 17.82046 15.81576 1.000 23.44213 237 GLY A C 1
ATOM 3365 O O . GLY A 1 223 ? -2.66560 18.97069 15.74993 1.000 24.59435 237 GLY A O 1
ATOM 3369 N N . VAL A 1 224 ? -0.91812 17.58869 15.89607 1.000 19.81821 238 VAL A N 1
ATOM 3370 C CA . VAL A 1 224 ? 0.02522 18.70231 16.03039 1.000 19.55255 238 VAL A CA 1
ATOM 3371 C C . VAL A 1 224 ? 0.00577 19.52549 14.75374 1.000 22.06206 238 VAL A C 1
ATOM 3372 O O . VAL A 1 224 ? 0.08088 18.95552 13.64986 1.000 23.36541 238 VAL A O 1
ATOM 3385 N N . PRO A 1 225 ? -0.08804 20.85028 14.84705 1.000 22.37340 239 PRO A N 1
ATOM 3386 C CA . PRO A 1 225 ? -0.11043 21.66204 13.63660 1.000 26.16010 239 PRO A CA 1
ATOM 3387 C C . PRO A 1 225 ? 1.20055 21.62226 12.88988 1.000 28.19062 239 PRO A C 1
ATOM 3388 O O . PRO A 1 225 ? 2.27344 21.40900 13.45065 1.000 25.09752 239 PRO A O 1
ATOM 3399 N N . THR A 1 226 ? 1.08386 21.89740 11.59092 1.000 35.56334 240 THR A N 1
ATOM 3400 C CA . THR A 1 226 ? 2.26959 21.98091 10.76585 1.000 43.18111 240 THR A CA 1
ATOM 3401 C C . THR A 1 226 ? 3.17264 23.08647 11.28926 1.000 47.45038 240 THR A C 1
ATOM 3402 O O . THR A 1 226 ? 2.72065 24.11417 11.80863 1.000 47.59733 240 THR A O 1
ATOM 3413 N N . GLN A 1 227 ? 4.46245 22.87644 11.14264 1.000 51.46916 241 GLN A N 1
ATOM 3414 C CA . GLN A 1 227 ? 5.38409 23.83621 11.70363 1.000 57.76350 241 GLN A CA 1
ATOM 3415 C C . GLN A 1 227 ? 5.35005 25.13693 10.91341 1.000 61.34329 241 GLN A C 1
ATOM 3416 O O . GLN A 1 227 ? 5.12110 25.15405 9.69954 1.000 60.96399 241 GLN A O 1
ATOM 3430 N N . GLY A 1 228 ? 5.52604 26.23693 11.64327 1.000 64.47683 242 GLY A N 1
ATOM 3431 C CA . GLY A 1 228 ? 5.73727 27.54988 11.07355 1.000 66.71420 242 GLY A CA 1
ATOM 3432 C C . GLY A 1 228 ? 7.17741 27.93087 11.34464 1.000 69.07628 242 GLY A C 1
ATOM 3433 O O . GLY A 1 228 ? 8.07590 27.10702 11.13393 1.000 69.99205 242 GLY A O 1
ATOM 3437 N N . PHE A 1 229 ? 7.42501 29.15059 11.83237 1.000 70.12671 243 PHE A N 1
ATOM 3438 C CA . PHE A 1 229 ? 8.73719 29.52314 12.36714 1.000 70.74427 243 PHE A CA 1
ATOM 3439 C C . PHE A 1 229 ? 8.66807 29.41527 13.89005 1.000 70.84819 243 PHE A C 1
ATOM 3440 O O . PHE A 1 229 ? 7.95471 30.18337 14.54882 1.000 71.13640 243 PHE A O 1
ATOM 3457 N N . THR A 1 230 ? 9.44538 28.48004 14.44189 1.000 70.22291 244 THR A N 1
ATOM 3458 C CA . THR A 1 230 ? 9.29075 28.01313 15.80897 1.000 68.92925 244 THR A CA 1
ATOM 3459 C C . THR A 1 230 ? 10.37811 28.49103 16.76215 1.000 67.56310 244 THR A C 1
ATOM 3460 O O . THR A 1 230 ? 10.16360 28.45667 17.98109 1.000 66.48395 244 THR A O 1
ATOM 3471 N N . GLN A 1 231 ? 11.52106 28.94671 16.24611 1.000 66.79660 245 GLN A N 1
ATOM 3472 C CA . GLN A 1 231 ? 12.56706 29.49752 17.10298 1.000 64.52267 245 GLN A CA 1
ATOM 3473 C C . GLN A 1 231 ? 12.05682 30.72184 17.87459 1.000 61.23683 245 GLN A C 1
ATOM 3474 O O . GLN A 1 231 ? 11.37469 31.60739 17.34155 1.000 62.53356 245 GLN A O 1
ATOM 3488 N N . SER A 1 232 ? 12.37741 30.74862 19.15625 1.000 54.84244 246 SER A N 1
ATOM 3489 C CA . SER A 1 232 ? 11.91785 31.77828 20.07339 1.000 46.70439 246 SER A CA 1
ATOM 3490 C C . SER A 1 232 ? 12.94396 31.77395 21.19324 1.000 41.91337 246 SER A C 1
ATOM 3491 O O . SER A 1 232 ? 13.88992 30.98404 21.17576 1.000 41.29966 246 SER A O 1
ATOM 3499 N N . ASN A 1 233 ? 12.73615 32.61277 22.19959 1.000 38.52151 247 ASN A N 1
ATOM 3500 C CA . ASN A 1 233 ? 13.69897 32.64585 23.29724 1.000 38.99688 247 ASN A CA 1
ATOM 3501 C C . ASN A 1 233 ? 13.78347 31.31226 24.02509 1.000 34.51859 247 ASN A C 1
ATOM 3502 O O . ASN A 1 233 ? 14.84278 30.95574 24.55821 1.000 36.20566 247 ASN A O 1
ATOM 3513 N N . SER A 1 234 ? 12.70134 30.54342 24.04086 1.000 29.60792 248 SER A N 1
ATOM 3514 C CA . SER A 1 234 ? 12.70512 29.27338 24.75931 1.000 25.57704 248 SER A CA 1
ATOM 3515 C C . SER A 1 234 ? 12.96067 28.06970 23.86478 1.000 24.49001 248 SER A C 1
ATOM 3516 O O . SER A 1 234 ? 13.08696 26.96002 24.38432 1.000 25.22235 248 SER A O 1
ATOM 3524 N N . VAL A 1 235 ? 13.06144 28.25499 22.54593 1.000 25.23357 249 VAL A N 1
ATOM 3525 C CA . VAL A 1 235 ? 13.34894 27.18262 21.60439 1.000 23.96982 249 VAL A CA 1
ATOM 3526 C C . VAL A 1 235 ? 14.62608 27.60516 20.87475 1.000 24.65042 249 VAL A C 1
ATOM 3527 O O . VAL A 1 235 ? 14.57025 28.40071 19.95081 1.000 30.57256 249 VAL A O 1
ATOM 3540 N N . THR A 1 236 ? 15.78676 27.11314 21.30311 1.000 23.97887 250 THR A N 1
ATOM 3541 C CA . THR A 1 236 ? 17.07434 27.50074 20.73614 1.000 23.61386 250 THR A CA 1
ATOM 3542 C C . THR A 1 236 ? 17.77579 26.37538 19.97092 1.000 23.19707 250 THR A C 1
ATOM 3543 O O . THR A 1 236 ? 18.80043 26.62493 19.30675 1.000 28.20650 250 THR A O 1
ATOM 3554 N N . GLY A 1 237 ? 17.30465 25.16235 20.09553 1.000 19.40259 251 GLY A N 1
ATOM 3555 C CA . GLY A 1 237 ? 17.83626 24.00977 19.41294 1.000 18.18735 251 GLY A CA 1
ATOM 3556 C C . GLY A 1 237 ? 16.97237 23.63979 18.23470 1.000 18.29296 251 GLY A C 1
ATOM 3557 O O . GLY A 1 237 ? 15.97076 24.29626 17.95419 1.000 19.61849 251 GLY A O 1
ATOM 3561 N N . PRO A 1 238 ? 17.29942 22.53826 17.56925 1.000 17.20428 252 PRO A N 1
ATOM 3562 C CA . PRO A 1 238 ? 16.48520 22.08799 16.43615 1.000 17.05749 252 PRO A CA 1
ATOM 3563 C C . PRO A 1 238 ? 15.02167 21.92000 16.79831 1.000 17.23034 252 PRO A C 1
ATOM 3564 O O . PRO A 1 238 ? 14.67281 21.27603 17.78530 1.000 18.30676 252 PRO A O 1
ATOM 3575 N N . SER A 1 239 ? 14.15634 22.48080 15.96815 1.000 18.60571 253 SER A N 1
ATOM 3576 C CA . SER A 1 239 ? 12.75301 22.46038 16.27849 1.000 19.43850 253 SER A CA 1
ATOM 3577 C C . SER A 1 239 ? 11.87786 21.96164 15.15001 1.000 19.23746 253 SER A C 1
ATOM 3578 O O . SER A 1 239 ? 10.66167 21.85797 15.35012 1.000 20.99661 253 SER A O 1
ATOM 3586 N N . ASN A 1 240 ? 12.43981 21.59828 14.01162 1.000 18.43485 254 ASN A N 1
ATOM 3587 C CA . ASN A 1 240 ? 11.61931 21.01361 12.96497 1.000 20.18601 254 ASN A CA 1
ATOM 3588 C C . ASN A 1 240 ? 11.12143 19.65557 13.42862 1.000 17.71811 254 ASN A C 1
ATOM 3589 O O . ASN A 1 240 ? 11.81826 18.92894 14.15545 1.000 17.68384 254 ASN A O 1
ATOM 3599 N N . HIS A 1 241 ? 9.89693 19.31537 13.03221 1.000 17.51083 255 HIS A N 1
ATOM 3600 C CA . HIS A 1 241 ? 9.31647 18.07881 13.52042 1.000 16.61100 255 HIS A CA 1
ATOM 3601 C C . HIS A 1 241 ? 10.21072 16.89512 13.16361 1.000 15.70577 255 HIS A C 1
ATOM 3602 O O . HIS A 1 241 ? 10.65214 16.74369 12.01689 1.000 16.00046 255 HIS A O 1
ATOM 3616 N N . SER A 1 242 ? 10.43198 16.05003 14.15283 1.000 14.42265 256 SER A N 1
ATOM 3617 C CA . SER A 1 242 ? 11.03635 14.72786 13.99121 1.000 13.62003 256 SER A CA 1
ATOM 3618 C C . SER A 1 242 ? 12.52357 14.72486 13.68659 1.000 13.31885 256 SER A C 1
ATOM 3619 O O . SER A 1 242 ? 13.08577 13.64044 13.54439 1.000 13.74317 256 SER A O 1
ATOM 3627 N N . VAL A 1 243 ? 13.19818 15.86531 13.57575 1.000 13.68865 257 VAL A N 1
ATOM 3628 C CA . VAL A 1 243 ? 14.56453 15.82516 13.03571 1.000 14.53294 257 VAL A CA 1
ATOM 3629 C C . VAL A 1 243 ? 15.54943 15.17836 13.99392 1.000 14.41124 257 VAL A C 1
ATOM 3630 O O . VAL A 1 243 ? 16.58972 14.66262 13.55499 1.000 14.32124 257 VAL A O 1
ATOM 3643 N N . LEU A 1 244 ? 15.26090 15.19886 15.30115 1.000 12.99369 258 LEU A N 1
ATOM 3644 C CA . LEU A 1 244 ? 16.11163 14.55027 16.28946 1.000 12.13921 258 LEU A CA 1
ATOM 3645 C C . LEU A 1 244 ? 15.69435 13.09660 16.53248 1.000 11.89474 258 LEU A C 1
ATOM 3646 O O . LEU A 1 244 ? 16.56896 12.22720 16.67037 1.000 12.72555 258 LEU A O 1
ATOM 3662 N N . TRP A 1 245 ? 14.39909 12.79530 16.52062 1.000 12.53955 259 TRP A N 1
ATOM 3663 C CA . TRP A 1 245 ? 13.99173 11.39991 16.35132 1.000 12.38204 259 TRP A CA 1
ATOM 3664 C C . TRP A 1 245 ? 14.74218 10.78590 15.18300 1.000 12.79044 259 TRP A C 1
ATOM 3665 O O . TRP A 1 245 ? 15.34088 9.70886 15.29952 1.000 12.57481 259 TRP A O 1
ATOM 3686 N N . ASN A 1 246 ? 14.74062 11.47772 14.04659 1.000 12.80996 260 ASN A N 1
ATOM 3687 C CA . ASN A 1 246 ? 15.23859 10.89148 12.81434 1.000 13.34345 260 ASN A CA 1
ATOM 3688 C C . ASN A 1 246 ? 16.69779 10.48866 12.94223 1.000 12.88264 260 ASN A C 1
ATOM 3689 O O . ASN A 1 246 ? 17.08032 9.40257 12.49892 1.000 13.19570 260 ASN A O 1
ATOM 3700 N N . ALA A 1 247 ? 17.52738 11.35987 13.52316 1.000 12.72731 261 ALA A N 1
ATOM 3701 C CA . ALA A 1 247 ? 18.96237 11.15979 13.54365 1.000 12.90886 261 ALA A CA 1
ATOM 3702 C C . ALA A 1 247 ? 19.49641 10.56801 14.84048 1.000 12.28656 261 ALA A C 1
ATOM 3703 O O . ALA A 1 247 ? 20.52044 9.87226 14.78603 1.000 13.70913 261 ALA A O 1
ATOM 3710 N N . MET A 1 248 ? 18.91356 10.87986 15.97316 1.000 11.83095 262 MET A N 1
ATOM 3711 C CA . MET A 1 248 ? 19.50807 10.61498 17.26876 1.000 11.48317 262 MET A CA 1
ATOM 3712 C C . MET A 1 248 ? 18.80858 9.53057 18.06299 1.000 11.94589 262 MET A C 1
ATOM 3713 O O . MET A 1 248 ? 19.34365 9.12478 19.09873 1.000 12.95411 262 MET A O 1
ATOM 3727 N N . ILE A 1 249 ? 17.61040 9.09019 17.65717 1.000 11.62934 263 ILE A N 1
ATOM 3728 C CA . ILE A 1 249 ? 16.86282 8.05234 18.36857 1.000 11.25329 263 ILE A CA 1
ATOM 3729 C C . ILE A 1 249 ? 16.55485 6.88522 17.44639 1.000 11.50713 263 ILE A C 1
ATOM 3730 O O . ILE A 1 249 ? 16.87796 5.74506 17.75100 1.000 11.91768 263 ILE A O 1
ATOM 3746 N N . HIS A 1 250 ? 15.93887 7.16597 16.31070 1.000 12.52369 264 HIS A N 1
ATOM 3747 C CA . HIS A 1 250 ? 15.56179 6.11665 15.37693 1.000 12.88936 264 HIS A CA 1
ATOM 3748 C C . HIS A 1 250 ? 16.69939 5.15208 15.06628 1.000 12.91157 264 HIS A C 1
ATOM 3749 O O . HIS A 1 250 ? 16.44265 3.94274 15.02266 1.000 12.43720 264 HIS A O 1
ATOM 3763 N N . PRO A 1 251 ? 17.93998 5.58069 14.86369 1.000 12.74663 265 PRO A N 1
ATOM 3764 C CA . PRO A 1 251 ? 18.99934 4.60507 14.55465 1.000 13.55438 265 PRO A CA 1
ATOM 3765 C C . PRO A 1 251 ? 19.29288 3.58873 15.64123 1.000 13.33046 265 PRO A C 1
ATOM 3766 O O . PRO A 1 251 ? 20.00703 2.61513 15.36372 1.000 13.41463 265 PRO A O 1
ATOM 3777 N N . LEU A 1 252 ? 18.77006 3.78220 16.84810 1.000 11.98132 266 LEU A N 1
ATOM 3778 C CA . LEU A 1 252 ? 18.91717 2.87317 17.96668 1.000 12.37935 266 LEU A CA 1
ATOM 3779 C C . LEU A 1 252 ? 17.74851 1.90914 18.08674 1.000 12.26187 266 LEU A C 1
ATOM 3780 O O . LEU A 1 252 ? 17.75278 1.03726 18.96644 1.000 12.89563 266 LEU A O 1
ATOM 3796 N N . HIS A 1 253 ? 16.72146 2.04605 17.24170 1.000 11.76349 267 HIS A N 1
ATOM 3797 C CA . HIS A 1 253 ? 15.45290 1.38997 17.55259 1.000 12.37377 267 HIS A CA 1
ATOM 3798 C C . HIS A 1 253 ? 15.48997 -0.12865 17.37220 1.000 12.44512 267 HIS A C 1
ATOM 3799 O O . HIS A 1 253 ? 14.56593 -0.79628 17.85291 1.000 12.95638 267 HIS A O 1
ATOM 3813 N N . ASN A 1 254 ? 16.46364 -0.68429 16.67073 1.000 11.81036 268 ASN A N 1
ATOM 3814 C CA . ASN A 1 254 ? 16.58411 -2.12662 16.56624 1.000 11.57320 268 ASN A CA 1
ATOM 3815 C C . ASN A 1 254 ? 17.38115 -2.73727 17.73049 1.000 12.06599 268 ASN A C 1
ATOM 3816 O O . ASN A 1 254 ? 17.41957 -3.95892 17.85091 1.000 13.08923 268 ASN A O 1
ATOM 3826 N N . MET A 1 255 ? 18.08946 -1.91282 18.50434 1.000 11.81937 269 MET A N 1
ATOM 3827 C CA . MET A 1 255 ? 18.90935 -2.38800 19.61417 1.000 11.38225 269 MET A CA 1
ATOM 3828 C C . MET A 1 255 ? 17.99920 -2.70613 20.79269 1.000 10.52900 269 MET A C 1
ATOM 3829 O O . MET A 1 255 ? 17.22274 -1.85842 21.24346 1.000 12.28046 269 MET A O 1
ATOM 3843 N N . THR A 1 256 ? 18.16515 -3.89975 21.33116 1.000 11.07742 270 THR A N 1
ATOM 3844 C CA . THR A 1 256 ? 17.37851 -4.29699 22.49446 1.000 10.35610 270 THR A CA 1
ATOM 3845 C C . THR A 1 256 ? 17.73504 -3.40509 23.67949 1.000 10.31766 270 THR A C 1
ATOM 3846 O O . THR A 1 256 ? 18.90497 -3.17610 23.94846 1.000 11.62336 270 THR A O 1
ATOM 3857 N N . LEU A 1 257 ? 16.70675 -2.94601 24.40030 1.000 10.55799 271 LEU A N 1
ATOM 3858 C CA . LEU A 1 257 ? 16.98409 -2.11307 25.57315 1.000 11.57048 271 LEU A CA 1
ATOM 3859 C C . LEU A 1 257 ? 16.02183 -2.40238 26.69850 1.000 10.75756 271 LEU A C 1
ATOM 3860 O O . LEU A 1 257 ? 15.01727 -3.08728 26.52889 1.000 14.12821 271 LEU A O 1
ATOM 3876 N N . LYS A 1 258 ? 16.37649 -1.86268 27.86126 1.000 10.44949 272 LYS A N 1
ATOM 3877 C CA . LYS A 1 258 ? 15.61512 -2.00467 29.08232 1.000 10.58274 272 LYS A CA 1
ATOM 3878 C C . LYS A 1 258 ? 14.58268 -0.88042 29.23689 1.000 10.16645 272 LYS A C 1
ATOM 3879 O O . LYS A 1 258 ? 13.40935 -1.14729 29.55102 1.000 10.98327 272 LYS A O 1
ATOM 3898 N N . GLY A 1 259 ? 14.98748 0.38066 29.07984 1.000 9.87884 273 GLY A N 1
ATOM 3899 C CA . GLY A 1 259 ? 14.07803 1.47124 29.22340 1.000 10.88690 273 GLY A CA 1
ATOM 3900 C C . GLY A 1 259 ? 14.71533 2.78085 28.84296 1.000 10.03304 273 GLY A C 1
ATOM 3901 O O . GLY A 1 259 ? 15.82971 2.81452 28.36171 1.000 10.79632 273 GLY A O 1
ATOM 3905 N N . VAL A 1 260 ? 13.93090 3.83640 29.08525 1.000 10.05290 274 VAL A N 1
ATOM 3906 C CA . VAL A 1 260 ? 14.30912 5.20588 28.78455 1.000 9.91181 274 VAL A CA 1
ATOM 3907 C C . VAL A 1 260 ? 14.13305 6.04348 30.04473 1.000 9.74155 274 VAL A C 1
ATOM 3908 O O . VAL A 1 260 ? 13.16262 5.84550 30.78188 1.000 10.47757 274 VAL A O 1
ATOM 3921 N N . ILE A 1 261 ? 15.02464 7.00742 30.21441 1.000 10.24754 275 ILE A N 1
ATOM 3922 C CA . ILE A 1 261 ? 14.73184 8.15281 31.06375 1.000 9.93329 275 ILE A CA 1
ATOM 3923 C C . ILE A 1 261 ? 14.87403 9.42090 30.23880 1.000 9.67113 275 ILE A C 1
ATOM 3924 O O . ILE A 1 261 ? 15.63332 9.50395 29.27147 1.000 11.07961 275 ILE A O 1
ATOM 3940 N N . TRP A 1 262 ? 14.09135 10.40638 30.63721 1.000 9.91032 276 TRP A N 1
ATOM 3941 C CA . TRP A 1 262 ? 13.77822 11.56381 29.82649 1.000 9.62983 276 TRP A CA 1
ATOM 3942 C C . TRP A 1 262 ? 13.72037 12.81176 30.69620 1.000 9.42896 276 TRP A C 1
ATOM 3943 O O . TRP A 1 262 ? 13.14738 12.79454 31.78634 1.000 10.32829 276 TRP A O 1
ATOM 3964 N N . TYR A 1 263 ? 14.28536 13.92405 30.19106 1.000 10.07343 277 TYR A N 1
ATOM 3965 C CA . TYR A 1 263 ? 14.19444 15.19949 30.90193 1.000 9.68373 277 TYR A CA 1
ATOM 3966 C C . TYR A 1 263 ? 14.02143 16.29253 29.84417 1.000 10.03175 277 TYR A C 1
ATOM 3967 O O . TYR A 1 263 ? 14.99028 16.75116 29.24344 1.000 10.02558 277 TYR A O 1
ATOM 3985 N N . GLN A 1 264 ? 12.76038 16.65234 29.63417 1.000 9.93720 278 GLN A N 1
ATOM 3986 C CA . GLN A 1 264 ? 12.40063 17.60960 28.60124 1.000 9.57901 278 GLN A CA 1
ATOM 3987 C C . GLN A 1 264 ? 11.06662 18.23365 28.89147 1.000 10.57800 278 GLN A C 1
ATOM 3988 O O . GLN A 1 264 ? 10.21029 17.63724 29.53631 1.000 10.96613 278 GLN A O 1
ATOM 4002 N N . GLY A 1 265 ? 10.89634 19.44316 28.38627 1.000 10.71204 279 GLY A N 1
ATOM 4003 C CA . GLY A 1 265 ? 9.61705 20.11287 28.38857 1.000 11.34304 279 GLY A CA 1
ATOM 4004 C C . GLY A 1 265 ? 9.74320 21.62381 28.52517 1.000 10.36210 279 GLY A C 1
ATOM 4005 O O . GLY A 1 265 ? 8.80408 22.35211 28.19952 1.000 11.43882 279 GLY A O 1
ATOM 4009 N N . GLU A 1 266 ? 10.90199 22.10380 28.96839 1.000 11.29346 280 GLU A N 1
ATOM 4010 C CA . GLU A 1 266 ? 11.10302 23.52157 29.08890 1.000 12.46093 280 GLU A CA 1
ATOM 4011 C C . GLU A 1 266 ? 10.80355 24.23734 27.78331 1.000 11.75578 280 GLU A C 1
ATOM 4012 O O . GLU A 1 266 ? 10.23435 25.34100 27.77363 1.000 12.76431 280 GLU A O 1
ATOM 4024 N N . SER A 1 267 ? 11.20392 23.64936 26.64801 1.000 12.14976 281 SER A N 1
ATOM 4025 C CA . SER A 1 267 ? 11.03085 24.26935 25.35462 1.000 12.43083 281 SER A CA 1
ATOM 4026 C C . SER A 1 267 ? 9.62772 24.13473 24.81523 1.000 12.28172 281 SER A C 1
ATOM 4027 O O . SER A 1 267 ? 9.36432 24.70089 23.74435 1.000 14.14335 281 SER A O 1
ATOM 4035 N N . ASN A 1 268 ? 8.72075 23.46405 25.51762 1.000 11.49781 282 ASN A N 1
ATOM 4036 C CA . ASN A 1 268 ? 7.31276 23.45885 25.15401 1.000 12.63286 282 ASN A CA 1
ATOM 4037 C C . ASN A 1 268 ? 6.51245 24.47143 25.94695 1.000 12.79063 282 ASN A C 1
ATOM 4038 O O . ASN A 1 268 ? 5.29765 24.51450 25.80455 1.000 13.75152 282 ASN A O 1
ATOM 4049 N N . MET A 1 269 ? 7.16923 25.32456 26.73780 1.000 12.96387 283 MET A N 1
ATOM 4050 C CA . MET A 1 269 ? 6.42160 26.27676 27.54955 1.000 13.07664 283 MET A CA 1
ATOM 4051 C C . MET A 1 269 ? 5.53916 27.17378 26.70216 1.000 14.04726 283 MET A C 1
ATOM 4052 O O . MET A 1 269 ? 4.45508 27.56262 27.13568 1.000 15.02697 283 MET A O 1
ATOM 4066 N N . ASN A 1 270 ? 5.97424 27.50096 25.48719 1.000 14.89697 284 ASN A N 1
ATOM 4067 C CA . ASN A 1 270 ? 5.22020 28.32794 24.56395 1.000 16.71641 284 ASN A CA 1
ATOM 4068 C C . ASN A 1 270 ? 5.18357 27.73114 23.17040 1.000 17.66547 284 ASN A C 1
ATOM 4069 O O . ASN A 1 270 ? 5.10015 28.45520 22.18448 1.000 20.70125 284 ASN A O 1
ATOM 4080 N N . PHE A 1 271 ? 5.22507 26.41371 23.06701 1.000 15.77788 285 PHE A N 1
ATOM 4081 C CA . PHE A 1 271 ? 5.17758 25.72970 21.79609 1.000 16.15697 285 PHE A CA 1
ATOM 4082 C C . PHE A 1 271 ? 4.29133 24.50724 21.95086 1.000 14.65889 285 PHE A C 1
ATOM 4083 O O . PHE A 1 271 ? 4.70423 23.52241 22.58118 1.000 15.11653 285 PHE A O 1
ATOM 4100 N N . ASN A 1 272 ? 3.08821 24.57399 21.39573 1.000 14.80757 286 ASN A N 1
ATOM 4101 C CA . ASN A 1 272 ? 2.12055 23.51768 21.54792 1.000 14.18473 286 ASN A CA 1
ATOM 4102 C C . ASN A 1 272 ? 1.96965 23.09510 23.00952 1.000 14.07997 286 ASN A C 1
ATOM 4103 O O . ASN A 1 272 ? 1.83708 21.90388 23.32163 1.000 14.58832 286 ASN A O 1
ATOM 4114 N N . ARG A 1 273 ? 1.96360 24.06809 23.90983 1.000 13.76016 287 ARG A N 1
ATOM 4115 C CA . ARG A 1 273 ? 1.89608 23.79354 25.33890 1.000 13.70369 287 ARG A CA 1
ATOM 4116 C C . ARG A 1 273 ? 0.67607 22.96548 25.66238 1.000 13.90554 287 ARG A C 1
ATOM 4117 O O . ARG A 1 273 ? 0.76359 22.00263 26.40996 1.000 14.90742 287 ARG A O 1
ATOM 4138 N N . ASP A 1 274 ? -0.48813 23.38094 25.17088 1.000 14.97664 288 ASP A N 1
ATOM 4139 C CA . ASP A 1 274 ? -1.74459 22.74352 25.50546 1.000 16.43210 288 ASP A CA 1
ATOM 4140 C C . ASP A 1 274 ? -1.91087 21.36412 24.84645 1.000 15.62987 288 ASP A C 1
ATOM 4141 O O . ASP A 1 274 ? -2.88152 20.67981 25.14548 1.000 18.49266 288 ASP A O 1
ATOM 4150 N N . LEU A 1 275 ? -1.00498 20.96215 23.96622 1.000 13.89512 289 LEU A N 1
ATOM 4151 C CA . LEU A 1 275 ? -0.98682 19.61583 23.41119 1.000 14.63679 289 LEU A CA 1
ATOM 4152 C C . LEU A 1 275 ? -0.02039 18.69760 24.12830 1.000 12.92862 289 LEU A C 1
ATOM 4153 O O . LEU A 1 275 ? -0.01301 17.50130 23.82420 1.000 13.27092 289 LEU A O 1
ATOM 4169 N N . TYR A 1 276 ? 0.79965 19.20252 25.06039 1.000 12.83785 290 TYR A N 1
ATOM 4170 C CA . TYR A 1 276 ? 1.85087 18.36596 25.64658 1.000 12.55560 290 TYR A CA 1
ATOM 4171 C C . TYR A 1 276 ? 1.26731 17.18099 26.41294 1.000 11.71080 290 TYR A C 1
ATOM 4172 O O . TYR A 1 276 ? 1.90417 16.11457 26.48314 1.000 11.82750 290 TYR A O 1
ATOM 4190 N N . ASN A 1 277 ? 0.06734 17.35928 26.98504 1.000 11.63494 291 ASN A N 1
ATOM 4191 C CA . ASN A 1 277 ? -0.60738 16.23481 27.64847 1.000 12.30996 291 ASN A CA 1
ATOM 4192 C C . ASN A 1 277 ? -0.96225 15.10320 26.70566 1.000 12.70278 291 ASN A C 1
ATOM 4193 O O . ASN A 1 277 ? -1.23015 13.99299 27.19125 1.000 14.24825 291 ASN A O 1
ATOM 4203 N N . CYS A 1 278 ? -0.95621 15.34777 25.38830 1.000 12.92200 292 CYS A N 1
ATOM 4204 C CA . CYS A 1 278 ? -1.10204 14.32521 24.37423 1.000 14.29997 292 CYS A CA 1
ATOM 4205 C C . CYS A 1 278 ? 0.23480 13.90667 23.80133 1.000 12.03600 292 CYS A C 1
ATOM 4206 O O . CYS A 1 278 ? 0.51999 12.72314 23.63540 1.000 12.46683 292 CYS A O 1
ATOM 4213 N N . THR A 1 279 ? 1.06453 14.88416 23.43943 1.000 12.06864 293 THR A N 1
ATOM 4214 C CA . THR A 1 279 ? 2.27626 14.57036 22.69839 1.000 12.45169 293 THR A CA 1
ATOM 4215 C C . THR A 1 279 ? 3.27226 13.78852 23.52251 1.000 11.91145 293 THR A C 1
ATOM 4216 O O . THR A 1 279 ? 3.99760 12.95155 22.96887 1.000 11.89083 293 THR A O 1
ATOM 4227 N N . PHE A 1 280 ? 3.29414 14.00815 24.83040 1.000 11.46846 294 PHE A N 1
ATOM 4228 C CA . PHE A 1 280 ? 4.25786 13.24854 25.65079 1.000 11.44377 294 PHE A CA 1
ATOM 4229 C C . PHE A 1 280 ? 3.82282 11.79481 25.83250 1.000 11.15203 294 PHE A C 1
ATOM 4230 O O . PHE A 1 280 ? 4.60634 10.88824 25.49362 1.000 11.57812 294 PHE A O 1
ATOM 4247 N N . PRO A 1 281 ? 2.59069 11.49863 26.25814 1.000 11.53185 295 PRO A N 1
ATOM 4248 C CA . PRO A 1 281 ? 2.15843 10.07751 26.25146 1.000 12.47194 295 PRO A CA 1
ATOM 4249 C C . PRO A 1 281 ? 2.28246 9.43092 24.88883 1.000 12.40679 295 PRO A C 1
ATOM 4250 O O . PRO A 1 281 ? 2.58314 8.23353 24.78479 1.000 13.23206 295 PRO A O 1
ATOM 4261 N N . ALA A 1 282 ? 2.01203 10.19021 23.81636 1.000 11.77313 296 ALA A N 1
ATOM 4262 C CA . ALA A 1 282 ? 2.08631 9.61359 22.48958 1.000 12.18053 296 ALA A CA 1
ATOM 4263 C C . ALA A 1 282 ? 3.51439 9.31654 22.07316 1.000 11.86892 296 ALA A C 1
ATOM 4264 O O . ALA A 1 282 ? 3.76387 8.29797 21.42180 1.000 13.41543 296 ALA A O 1
ATOM 4271 N N . LEU A 1 283 ? 4.48142 10.14433 22.48200 1.000 11.91774 297 LEU A N 1
ATOM 4272 C CA . LEU A 1 283 ? 5.89020 9.86073 22.25947 1.000 12.16443 297 LEU A CA 1
ATOM 4273 C C . LEU A 1 283 ? 6.26164 8.54883 22.94737 1.000 10.85670 297 LEU A C 1
ATOM 4274 O O . LEU A 1 283 ? 6.89062 7.67011 22.34806 1.000 11.59881 297 LEU A O 1
ATOM 4290 N N . ILE A 1 284 ? 5.87916 8.40454 24.20265 1.000 10.89182 298 ILE A N 1
ATOM 4291 C CA . ILE A 1 284 ? 6.20861 7.20255 24.95069 1.000 10.95270 298 ILE A CA 1
ATOM 4292 C C . ILE A 1 284 ? 5.67599 5.98093 24.21853 1.000 11.93603 298 ILE A C 1
ATOM 4293 O O . ILE A 1 284 ? 6.37979 4.99098 24.00188 1.000 11.66326 298 ILE A O 1
ATOM 4309 N N . GLU A 1 285 ? 4.39735 6.03632 23.84586 1.000 11.97859 299 GLU A N 1
ATOM 4310 C CA . GLU A 1 285 ? 3.79909 4.90224 23.17629 1.000 12.78857 299 GLU A CA 1
ATOM 4311 C C . GLU A 1 285 ? 4.41686 4.59247 21.82283 1.000 12.62148 299 GLU A C 1
ATOM 4312 O O . GLU A 1 285 ? 4.62007 3.42875 21.49033 1.000 12.98215 299 GLU A O 1
ATOM 4324 N N . ASP A 1 286 ? 4.77067 5.61200 21.05402 1.000 11.76239 300 ASP A N 1
ATOM 4325 C CA . ASP A 1 286 ? 5.36075 5.40030 19.73423 1.000 13.11073 300 ASP A CA 1
ATOM 4326 C C . ASP A 1 286 ? 6.80195 4.89150 19.84351 1.000 12.62847 300 ASP A C 1
ATOM 4327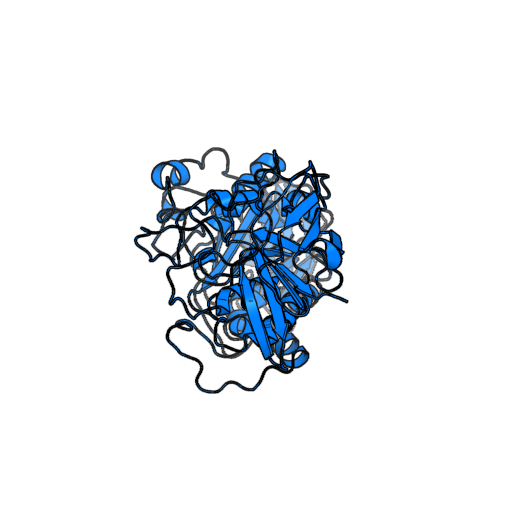 O O . ASP A 1 286 ? 7.19894 3.99704 19.10318 1.000 13.29170 300 ASP A O 1
ATOM 4336 N N . TRP A 1 287 ? 7.58138 5.43835 20.77899 1.000 11.59186 301 TRP A N 1
ATOM 4337 C CA . TRP A 1 287 ? 8.89766 4.87780 20.98137 1.000 11.60161 301 TRP A CA 1
ATOM 4338 C C . TRP A 1 287 ? 8.78233 3.40511 21.37009 1.000 11.77816 301 TRP A C 1
ATOM 4339 O O . TRP A 1 287 ? 9.53403 2.54735 20.87783 1.000 12.50479 301 TRP A O 1
ATOM 4360 N N . ARG A 1 288 ? 7.84691 3.07432 22.27132 1.000 11.62663 302 ARG A N 1
ATOM 4361 C CA . ARG A 1 288 ? 7.66710 1.67897 22.66575 1.000 11.44289 302 ARG A CA 1
ATOM 4362 C C . ARG A 1 288 ? 7.30708 0.79112 21.47711 1.000 12.30502 302 ARG A C 1
ATOM 4363 O O . ARG A 1 288 ? 7.94017 -0.24091 21.25513 1.000 12.47221 302 ARG A O 1
ATOM 4384 N N . GLN A 1 289 ? 6.32462 1.19807 20.66908 1.000 12.90010 303 GLN A N 1
ATOM 4385 C CA . GLN A 1 289 ? 5.93766 0.34489 19.55236 1.000 14.27021 303 GLN A CA 1
ATOM 4386 C C . GLN A 1 289 ? 7.08691 0.18345 18.58357 1.000 13.68873 303 GLN A C 1
ATOM 4387 O O . GLN A 1 289 ? 7.34819 -0.91427 18.08422 1.000 13.80877 303 GLN A O 1
ATOM 4401 N N . THR A 1 290 ? 7.78643 1.27626 18.31362 1.000 13.50302 304 THR A N 1
ATOM 4402 C CA . THR A 1 290 ? 8.82293 1.27006 17.28516 1.000 14.03451 304 THR A CA 1
ATOM 4403 C C . THR A 1 290 ? 10.03588 0.45499 17.73335 1.000 13.28680 304 THR A C 1
ATOM 4404 O O . THR A 1 290 ? 10.58671 -0.33290 16.96304 1.000 13.48939 304 THR A O 1
ATOM 4415 N N . PHE A 1 291 ? 10.46788 0.63701 18.97574 1.000 12.28873 305 PHE A N 1
ATOM 4416 C CA . PHE A 1 291 ? 11.59265 -0.12946 19.49574 1.000 11.69728 305 PHE A CA 1
ATOM 4417 C C . PHE A 1 291 ? 11.21423 -1.60526 19.65779 1.000 11.48529 305 PHE A C 1
ATOM 4418 O O . PHE A 1 291 ? 12.03999 -2.48635 19.39365 1.000 12.33754 305 PHE A O 1
ATOM 4435 N N . HIS A 1 292 ? 10.01023 -1.88432 20.13076 1.000 12.01891 306 HIS A N 1
ATOM 4436 C CA . HIS A 1 292 ? 9.56797 -3.27234 20.23172 1.000 12.50299 306 HIS A CA 1
ATOM 4437 C C . HIS A 1 292 ? 9.64337 -3.95998 18.87924 1.000 12.84769 306 HIS A C 1
ATOM 4438 O O . HIS A 1 292 ? 10.17868 -5.06748 18.75390 1.000 14.30886 306 HIS A O 1
ATOM 4452 N N . HIS A 1 293 ? 9.14151 -3.31316 17.82275 1.000 12.96803 307 HIS A N 1
ATOM 4453 C CA A HIS A 1 293 ? 9.19431 -3.96675 16.52269 0.511 15.10817 307 HIS A CA 1
ATOM 4454 C CA B HIS A 1 293 ? 9.17088 -3.88986 16.48111 0.489 13.77427 307 HIS A CA 1
ATOM 4455 C C . HIS A 1 293 ? 10.59208 -3.98415 15.93737 1.000 13.98845 307 HIS A C 1
ATOM 4456 O O . HIS A 1 293 ? 11.00133 -4.99902 15.36420 1.000 14.99590 307 HIS A O 1
ATOM 4483 N N . GLY A 1 294 ? 11.36966 -2.91375 16.08731 1.000 13.94676 308 GLY A N 1
ATOM 4484 C CA . GLY A 1 294 ? 12.69740 -2.90520 15.48459 1.000 14.06226 308 GLY A CA 1
ATOM 4485 C C . GLY A 1 294 ? 13.61290 -3.95689 16.05788 1.000 13.15336 308 GLY A C 1
ATOM 4486 O O . GLY A 1 294 ? 14.46248 -4.51937 15.36879 1.000 13.92726 308 GLY A O 1
ATOM 4490 N N . SER A 1 295 ? 13.47613 -4.22365 17.34919 1.000 12.35868 309 SER A N 1
ATOM 4491 C CA . SER A 1 295 ? 14.25104 -5.21766 18.06331 1.000 13.32783 309 SER A CA 1
ATOM 4492 C C . SER A 1 295 ? 13.69357 -6.60848 17.93880 1.000 13.59360 309 SER A C 1
ATOM 4493 O O . SER A 1 295 ? 14.09972 -7.49446 18.71471 1.000 14.28803 309 SER A O 1
ATOM 4501 N N . GLN A 1 296 ? 12.82703 -6.86289 16.97715 1.000 14.35855 310 GLN A N 1
ATOM 4502 C CA . GLN A 1 296 ? 12.35024 -8.22438 16.73673 1.000 14.21044 310 GLN A CA 1
ATOM 4503 C C . GLN A 1 296 ? 11.60214 -8.71952 17.96590 1.000 14.98876 310 GLN A C 1
ATOM 4504 O O . GLN A 1 296 ? 11.65358 -9.89466 18.32711 1.000 16.39374 310 GLN A O 1
ATOM 4518 N N . GLY A 1 297 ? 10.90803 -7.78555 18.63871 1.000 14.45527 311 GLY A N 1
ATOM 4519 C CA . GLY A 1 297 ? 10.11939 -8.13665 19.78763 1.000 14.75179 311 GLY A CA 1
ATOM 4520 C C . GLY A 1 297 ? 10.88342 -8.26385 21.08277 1.000 14.88733 311 GLY A C 1
ATOM 4521 O O . GLY A 1 297 ? 10.27626 -8.64024 22.10137 1.000 17.22450 311 GLY A O 1
ATOM 4525 N N . GLN A 1 298 ? 12.17011 -7.98394 21.08973 1.000 13.68995 312 GLN A N 1
ATOM 4526 C CA . GLN A 1 298 ? 12.99514 -8.23236 22.27160 1.000 13.45377 312 GLN A CA 1
ATOM 4527 C C . GLN A 1 298 ? 12.87792 -7.13361 23.32120 1.000 12.97620 312 GLN A C 1
ATOM 4528 O O . GLN A 1 298 ? 12.82844 -7.42407 24.50879 1.000 14.65556 312 GLN A O 1
ATOM 4542 N N . THR A 1 299 ? 12.83958 -5.86858 22.90628 1.000 11.58089 313 THR A N 1
ATOM 4543 C CA . THR A 1 299 ? 12.53673 -4.79935 23.83838 1.000 11.43953 313 THR A CA 1
ATOM 4544 C C . THR A 1 299 ? 11.09052 -4.90763 24.24245 1.000 11.86741 313 THR A C 1
ATOM 4545 O O . THR A 1 299 ? 10.22511 -5.06433 23.38587 1.000 13.88794 313 THR A O 1
ATOM 4556 N N . GLU A 1 300 ? 10.81456 -4.79659 25.55443 1.000 11.99684 314 GLU A N 1
ATOM 4557 C CA . GLU A 1 300 ? 9.43501 -4.89996 26.03939 1.000 12.14439 314 GLU A CA 1
ATOM 4558 C C . GLU A 1 300 ? 8.50507 -3.92035 25.32858 1.000 12.38486 314 GLU A C 1
ATOM 4559 O O . GLU A 1 300 ? 8.83663 -2.72912 25.19164 1.000 11.88191 314 GLU A O 1
ATOM 4571 N N . ARG A 1 301 ? 7.32139 -4.41710 24.99820 1.000 12.60150 315 ARG A N 1
ATOM 4572 C CA . ARG A 1 301 ? 6.32611 -3.60954 24.32900 1.000 12.88890 315 ARG A CA 1
ATOM 4573 C C . ARG A 1 301 ? 5.93360 -2.39389 25.15844 1.000 12.41825 315 ARG A C 1
ATOM 4574 O O . ARG A 1 301 ? 5.62904 -1.34230 24.59823 1.000 12.99557 315 ARG A O 1
ATOM 4595 N N . PHE A 1 302 ? 5.88642 -2.53378 26.49260 1.000 11.55671 316 PHE A N 1
ATOM 4596 C CA . PHE A 1 302 ? 5.59654 -1.42802 27.39535 1.000 12.34872 316 PHE A CA 1
ATOM 4597 C C . PHE A 1 302 ? 6.82018 -1.15087 28.24063 1.000 11.94396 316 PHE A C 1
ATOM 4598 O O . PHE A 1 302 ? 6.73668 -1.01288 29.47084 1.000 12.66953 316 PHE A O 1
ATOM 4615 N N . PHE A 1 303 ? 7.97600 -1.00173 27.61175 1.000 11.20967 317 PHE A N 1
ATOM 4616 C CA . PHE A 1 303 ? 9.19633 -0.84616 28.37677 1.000 11.39826 317 PHE A CA 1
ATOM 4617 C C . PHE A 1 303 ? 9.08508 0.34240 29.32832 1.000 11.47062 317 PHE A C 1
ATOM 4618 O O . PHE A 1 303 ? 8.46004 1.37620 29.02044 1.000 11.15507 317 PHE A O 1
ATOM 4635 N N . PRO A 1 304 ? 9.68168 0.26216 30.51531 1.000 10.28114 318 PRO A N 1
ATOM 4636 C CA . PRO A 1 304 ? 9.57145 1.36923 31.48020 1.000 10.29034 318 PRO A CA 1
ATOM 4637 C C . PRO A 1 304 ? 10.16855 2.65297 30.94855 1.000 10.76988 318 PRO A C 1
ATOM 4638 O O . PRO A 1 304 ? 11.26071 2.65764 30.37064 1.000 10.89057 318 PRO A O 1
ATOM 4649 N N . PHE A 1 305 ? 9.44451 3.75547 31.20600 1.000 10.15447 319 PHE A N 1
ATOM 4650 C CA . PHE A 1 305 ? 9.83063 5.06683 30.68307 1.000 10.02369 319 PHE A CA 1
ATOM 4651 C C . PHE A 1 305 ? 9.72274 6.04571 31.84815 1.000 10.30443 319 PHE A C 1
ATOM 4652 O O . PHE A 1 305 ? 8.63315 6.25072 32.38964 1.000 11.38584 319 PHE A O 1
ATOM 4669 N N . GLY A 1 306 ? 10.87595 6.57118 32.25227 1.000 9.71015 320 GLY A N 1
ATOM 4670 C CA . GLY A 1 306 ? 10.93756 7.49596 33.37690 1.000 10.22577 320 GLY A CA 1
ATOM 4671 C C . GLY A 1 306 ? 11.20450 8.91145 32.91231 1.000 9.41388 320 GLY A C 1
ATOM 4672 O O . GLY A 1 306 ? 11.82298 9.13133 31.88123 1.000 10.52446 320 GLY A O 1
ATOM 4676 N N . PHE A 1 307 ? 10.74692 9.89444 33.68676 1.000 9.68965 321 PHE A N 1
ATOM 4677 C CA . PHE A 1 307 ? 10.97381 11.28055 33.29236 1.000 9.78701 321 PHE A CA 1
ATOM 4678 C C . PHE A 1 307 ? 11.05009 12.18386 34.51577 1.000 9.91745 321 PHE A C 1
ATOM 4679 O O . PHE A 1 307 ? 10.60876 11.85489 35.62161 1.000 10.20614 321 PHE A O 1
ATOM 4696 N N . VAL A 1 308 ? 11.60690 13.36611 34.28282 1.000 9.91362 322 VAL A N 1
ATOM 4697 C CA . VAL A 1 308 ? 11.74758 14.40001 35.30907 1.000 9.92241 322 VAL A CA 1
ATOM 4698 C C . VAL A 1 308 ? 10.67976 15.46478 35.08245 1.000 9.77416 322 VAL A C 1
ATOM 4699 O O . VAL A 1 308 ? 10.63537 16.09168 34.01358 1.000 10.12593 322 VAL A O 1
ATOM 4712 N N . GLN A 1 309 ? 9.81267 15.66925 36.07211 1.000 9.63746 323 GLN A N 1
ATOM 4713 C CA . GLN A 1 309 ? 8.88942 16.78913 36.01771 1.000 10.81400 323 GLN A CA 1
ATOM 4714 C C . GLN A 1 309 ? 9.70612 18.06523 36.14386 1.000 9.92438 323 GLN A C 1
ATOM 4715 O O . GLN A 1 309 ? 10.65057 18.11694 36.90331 1.000 11.05423 323 GLN A O 1
ATOM 4729 N N . LEU A 1 310 ? 9.33294 19.09728 35.38502 1.000 10.16710 324 LEU A N 1
ATOM 4730 C CA . LEU A 1 310 ? 10.23218 20.24595 35.28204 1.000 10.44362 324 LEU A CA 1
ATOM 4731 C C . LEU A 1 310 ? 10.60896 20.81390 36.63871 1.000 9.95444 324 LEU A C 1
ATOM 4732 O O . LEU A 1 310 ? 9.78637 20.91912 37.56614 1.000 10.67992 324 LEU A O 1
ATOM 4748 N N . SER A 1 311 ? 11.86949 21.23343 36.73964 1.000 10.59849 325 SER A N 1
ATOM 4749 C CA . SER A 1 311 ? 12.33443 22.05034 37.84628 1.000 11.39080 325 SER A CA 1
ATOM 4750 C C . SER A 1 311 ? 11.84873 23.47619 37.63262 1.000 11.87798 325 SER A C 1
ATOM 4751 O O . SER A 1 311 ? 10.98654 23.75484 36.80407 1.000 12.29198 325 SER A O 1
ATOM 4759 N N . SER A 1 312 ? 12.44455 24.38877 38.37213 1.000 13.26170 326 SER A N 1
ATOM 4760 C CA . SER A 1 312 ? 12.08015 25.79012 38.34536 1.000 13.87561 326 SER A CA 1
ATOM 4761 C C . SER A 1 312 ? 13.18162 26.60384 37.67004 1.000 14.57226 326 SER A C 1
ATOM 4762 O O . SER A 1 312 ? 14.28096 26.14361 37.41386 1.000 15.82938 326 SER A O 1
ATOM 4770 N N . TYR A 1 313 ? 12.86048 27.86639 37.43428 1.000 14.59853 327 TYR A N 1
ATOM 4771 C CA . TYR A 1 313 ? 13.80630 28.89455 37.06985 1.000 13.96892 327 TYR A CA 1
ATOM 4772 C C . TYR A 1 313 ? 13.20426 30.21181 37.52100 1.000 14.40894 327 TYR A C 1
ATOM 4773 O O . TYR A 1 313 ? 12.02229 30.29470 37.87879 1.000 15.31441 327 TYR A O 1
ATOM 4791 N N . LEU A 1 314 ? 14.04597 31.23497 37.50927 1.000 14.19248 328 LEU A N 1
ATOM 4792 C CA . LEU A 1 314 ? 13.64947 32.55199 37.97733 1.000 15.50131 328 LEU A CA 1
ATOM 4793 C C . LEU A 1 314 ? 12.97367 33.28004 36.81890 1.000 19.01518 328 LEU A C 1
ATOM 4794 O O . LEU A 1 314 ? 13.61576 33.66903 35.86560 1.000 21.15359 328 LEU A O 1
ATOM 4810 N N . SER A 1 315 ? 11.65901 33.26890 36.81372 1.000 24.71042 329 SER A N 1
ATOM 4811 C CA . SER A 1 315 ? 10.79759 33.71868 35.72217 1.000 25.99495 329 SER A CA 1
ATOM 4812 C C . SER A 1 315 ? 10.04175 34.95949 36.1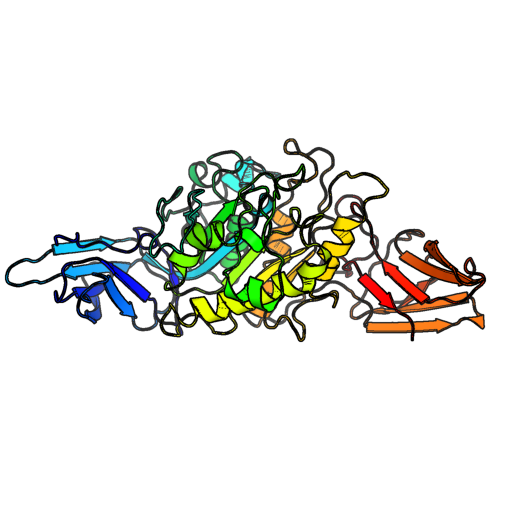4052 1.000 30.92727 329 SER A C 1
ATOM 4813 O O . SER A 1 315 ? 10.12361 35.44492 37.28785 1.000 33.01194 329 SER A O 1
ATOM 4821 N N . ALA A 1 316 ? 9.30751 35.48394 35.18176 1.000 33.30389 330 ALA A N 1
ATOM 4822 C CA . ALA A 1 316 ? 8.41034 36.58136 35.43424 1.000 37.96386 330 ALA A CA 1
ATOM 4823 C C . ALA A 1 316 ? 7.25856 36.10476 36.30818 1.000 40.60603 330 ALA A C 1
ATOM 4824 O O . ALA A 1 316 ? 6.83050 34.93179 36.23156 1.000 39.99810 330 ALA A O 1
ATOM 4831 N N . PRO A 1 317 ? 6.72411 37.00129 37.13602 1.000 44.63772 331 PRO A N 1
ATOM 4832 C CA . PRO A 1 317 ? 5.62218 36.59123 38.01446 1.000 47.91006 331 PRO A CA 1
ATOM 4833 C C . PRO A 1 317 ? 4.40606 36.08956 37.26174 1.000 48.93979 331 PRO A C 1
ATOM 4834 O O . PRO A 1 317 ? 3.71845 35.17319 37.72541 1.000 49.88185 331 PRO A O 1
ATOM 4845 N N . SER A 1 318 ? 4.10443 36.68139 36.11205 1.000 50.78927 332 SER A N 1
ATOM 4846 C CA . SER A 1 318 ? 2.87078 36.29360 35.45166 1.000 52.55732 332 SER A CA 1
ATOM 4847 C C . SER A 1 318 ? 2.97613 34.91167 34.82903 1.000 48.66286 332 SER A C 1
ATOM 4848 O O . SER A 1 318 ? 1.94707 34.34818 34.46447 1.000 49.91428 332 SER A O 1
ATOM 4856 N N . ASP A 1 319 ? 4.17309 34.32325 34.73173 1.000 42.78204 333 ASP A N 1
ATOM 4857 C CA . ASP A 1 319 ? 4.35755 33.15593 33.87621 1.000 36.69175 333 ASP A CA 1
ATOM 4858 C C . ASP A 1 319 ? 3.91879 31.89882 34.62233 1.000 35.78793 333 ASP A C 1
ATOM 4859 O O . ASP A 1 319 ? 4.54924 31.55012 35.61808 1.000 39.02912 333 ASP A O 1
ATOM 4868 N N . ASP A 1 320 ? 2.87075 31.18026 34.13569 1.000 27.37456 334 ASP A N 1
ATOM 4869 C CA . ASP A 1 320 ? 2.53186 29.86848 34.69725 1.000 28.84452 334 ASP A CA 1
ATOM 4870 C C . ASP A 1 320 ? 2.52289 28.79643 33.62049 1.000 21.30009 334 ASP A C 1
ATOM 4871 O O . ASP A 1 320 ? 1.89219 27.71228 33.75804 1.000 21.76299 334 ASP A O 1
ATOM 4880 N N . THR A 1 321 ? 3.41717 28.99336 32.65591 1.000 17.25147 335 THR A N 1
ATOM 4881 C CA . THR A 1 321 ? 3.61609 27.94768 31.66211 1.000 13.92304 335 THR A CA 1
ATOM 4882 C C . THR A 1 321 ? 4.27237 26.71639 32.25737 1.000 13.70899 335 THR A C 1
ATOM 4883 O O . THR A 1 321 ? 3.88936 25.60327 31.90328 1.000 14.10037 335 THR A O 1
ATOM 4894 N N . PHE A 1 322 ? 5.25832 26.88126 33.13928 1.000 12.55279 336 PHE A N 1
ATOM 4895 C CA . PHE A 1 322 ? 5.90912 25.69729 33.70321 1.000 12.18812 336 PHE A CA 1
ATOM 4896 C C . PHE A 1 322 ? 4.92631 24.87355 34.55073 1.000 11.44463 336 PHE A C 1
ATOM 4897 O O . PHE A 1 322 ? 4.87942 23.64509 34.36848 1.000 11.94682 336 PHE A O 1
ATOM 4914 N N . PRO A 1 323 ? 4.07452 25.47481 35.38623 1.000 11.95204 337 PRO A N 1
ATOM 4915 C CA . PRO A 1 323 ? 3.08546 24.64476 36.09629 1.000 12.09587 337 PRO A CA 1
ATOM 4916 C C . PRO A 1 323 ? 2.22189 23.87196 35.13646 1.000 11.78386 337 PRO A C 1
ATOM 4917 O O . PRO A 1 323 ? 1.89180 22.71352 35.39022 1.000 11.98288 337 PRO A O 1
ATOM 4928 N N . GLN A 1 324 ? 1.81305 24.49349 34.02318 1.000 12.32196 338 GLN A N 1
ATOM 4929 C CA . GLN A 1 324 ? 1.00701 23.77316 33.05727 1.000 11.65203 338 GLN A CA 1
ATOM 4930 C C . GLN A 1 324 ? 1.74621 22.59293 32.45244 1.000 11.62481 338 GLN A C 1
ATOM 4931 O O . GLN A 1 324 ? 1.19771 21.49218 32.36523 1.000 11.76533 338 GLN A O 1
ATOM 4945 N N . ILE A 1 325 ? 2.99707 22.78672 32.04917 1.000 11.42705 339 ILE A N 1
ATOM 4946 C CA . ILE A 1 325 ? 3.75095 21.66973 31.51531 1.000 11.44360 339 ILE A CA 1
ATOM 4947 C C . ILE A 1 325 ? 3.90637 20.57925 32.55912 1.000 11.47384 339 ILE A C 1
ATOM 4948 O O . ILE A 1 325 ? 3.77627 19.40838 32.23692 1.000 11.26659 339 ILE A O 1
ATOM 4964 N N . ARG A 1 326 ? 4.23024 20.93187 33.79413 1.000 10.89636 340 ARG A N 1
ATOM 4965 C CA . ARG A 1 326 ? 4.41252 19.90403 34.83098 1.000 10.64292 340 ARG A CA 1
ATOM 4966 C C . ARG A 1 326 ? 3.17171 19.04375 34.95302 1.000 11.09544 340 ARG A C 1
ATOM 4967 O O . ARG A 1 326 ? 3.27292 17.82908 35.15512 1.000 11.44325 340 ARG A O 1
ATOM 4988 N N . TRP A 1 327 ? 2.00612 19.66910 34.88130 1.000 10.87122 341 TRP A N 1
ATOM 4989 C CA . TRP A 1 327 ? 0.74621 18.93413 34.93483 1.000 11.07966 341 TRP A CA 1
ATOM 4990 C C . TRP A 1 327 ? 0.58750 18.04864 33.70967 1.000 11.09777 341 TRP A C 1
ATOM 4991 O O . TRP A 1 327 ? 0.23814 16.85974 33.80234 1.000 11.31676 341 TRP A O 1
ATOM 5012 N N . HIS A 1 328 ? 0.83311 18.60299 32.53182 1.000 10.68463 342 HIS A N 1
ATOM 5013 C CA . HIS A 1 328 ? 0.72606 17.85230 31.28757 1.000 10.92487 342 HIS A CA 1
ATOM 5014 C C . HIS A 1 328 ? 1.72901 16.71103 31.20122 1.000 11.71264 342 HIS A C 1
ATOM 5015 O O . HIS A 1 328 ? 1.44358 15.72675 30.50282 1.000 11.84049 342 HIS A O 1
ATOM 5029 N N . GLN A 1 329 ? 2.87925 16.81139 31.88609 1.000 11.04846 343 GLN A N 1
ATOM 5030 C CA . GLN A 1 329 ? 3.82038 15.71439 31.89838 1.000 11.04731 343 GLN A CA 1
ATOM 5031 C C . GLN A 1 329 ? 3.24501 14.45878 32.50859 1.000 11.22005 343 GLN A C 1
ATOM 5032 O O . GLN A 1 329 ? 3.76864 13.37781 32.22927 1.000 11.24070 343 GLN A O 1
ATOM 5046 N N . THR A 1 330 ? 2.21697 14.59224 33.34371 1.000 11.06162 344 THR A N 1
ATOM 5047 C CA . THR A 1 330 ? 1.53106 13.47003 33.91843 1.000 11.71797 344 THR A CA 1
ATOM 5048 C C . THR A 1 330 ? 0.22708 13.14134 33.21580 1.000 11.27544 344 THR A C 1
ATOM 5049 O O . THR A 1 330 ? -0.62736 12.44890 33.76962 1.000 12.14743 344 THR A O 1
ATOM 5060 N N . ALA A 1 331 ? 0.05925 13.68178 32.00723 1.000 11.89320 345 ALA A N 1
ATOM 5061 C CA . ALA A 1 331 ? -1.19532 13.53514 31.28022 1.000 11.84276 345 ALA A CA 1
ATOM 5062 C C . ALA A 1 331 ? -2.36155 14.05997 32.12611 1.000 12.19811 345 ALA A C 1
ATOM 5063 O O . ALA A 1 331 ? -3.50578 13.62663 32.03522 1.000 13.16847 345 ALA A O 1
ATOM 5070 N N . ASP A 1 332 ? -2.05609 15.07630 32.94798 1.000 11.82633 346 ASP A N 1
ATOM 5071 C CA . ASP A 1 332 ? -3.05920 15.80951 33.73419 1.000 12.03588 346 ASP A CA 1
ATOM 5072 C C . ASP A 1 332 ? -3.67439 14.97932 34.87198 1.000 12.56426 346 ASP A C 1
ATOM 5073 O O . ASP A 1 332 ? -4.76647 15.31463 35.36656 1.000 13.83806 346 ASP A O 1
ATOM 5082 N N . PHE A 1 333 ? -2.96332 13.93284 35.28762 1.000 12.15525 347 PHE A N 1
ATOM 5083 C CA . PHE A 1 333 ? -3.34446 13.15251 36.45517 1.000 12.08821 347 PHE A CA 1
ATOM 5084 C C . PHE A 1 333 ? -2.67552 13.61386 37.74948 1.000 13.24942 347 PHE A C 1
ATOM 5085 O O . PHE A 1 333 ? -3.25383 13.42920 38.83638 1.000 14.63909 347 PHE A O 1
ATOM 5102 N N . GLY A 1 334 ? -1.45263 14.12247 37.65196 1.000 11.92781 348 GLY A N 1
ATOM 5103 C CA . GLY A 1 334 ? -0.67616 14.48846 38.81799 1.000 12.56324 348 GLY A CA 1
ATOM 5104 C C . GLY A 1 334 ? 0.34095 13.45865 39.25509 1.000 11.88659 348 GLY A C 1
ATOM 5105 O O . GLY A 1 334 ? 1.22100 13.76152 40.08406 1.000 12.48462 348 GLY A O 1
ATOM 5109 N N . TYR A 1 335 ? 0.21450 12.23935 38.74138 1.000 11.71495 349 TYR A N 1
ATOM 5110 C CA . TYR A 1 335 ? 1.02800 11.10133 39.12499 1.000 12.28862 349 TYR A CA 1
ATOM 5111 C C . TYR A 1 335 ? 1.17177 10.18508 37.92849 1.000 11.57187 349 TYR A C 1
ATOM 5112 O O . TYR A 1 335 ? 0.36116 10.23131 36.99876 1.000 12.50061 349 TYR A O 1
ATOM 5130 N N . VAL A 1 336 ? 2.23516 9.38465 37.96099 1.000 11.50763 350 VAL A N 1
ATOM 5131 C CA . VAL A 1 336 ? 2.44997 8.30094 37.01462 1.000 12.22675 350 VAL A CA 1
ATOM 5132 C C . VAL A 1 336 ? 2.95440 7.10089 37.80800 1.000 11.42347 350 VAL A C 1
ATOM 5133 O O . VAL A 1 336 ? 3.62553 7.26411 38.84399 1.000 12.45243 350 VAL A O 1
ATOM 5146 N N . PRO A 1 337 ? 2.66101 5.88518 37.35820 1.000 10.83213 351 PRO A N 1
ATOM 5147 C CA . PRO A 1 337 ? 1.89825 5.52966 36.16748 1.000 10.93649 351 PRO A CA 1
ATOM 5148 C C . PRO A 1 337 ? 0.44550 5.86778 36.31395 1.000 12.05563 351 PRO A C 1
ATOM 5149 O O . PRO A 1 337 ? -0.09115 6.01163 37.41328 1.000 13.15365 351 PRO A O 1
ATOM 5160 N N . ASN A 1 338 ? -0.21788 6.00660 35.18306 1.000 11.89900 352 ASN A N 1
ATOM 5161 C CA . ASN A 1 338 ? -1.64268 6.26807 35.17741 1.000 12.05231 352 ASN A CA 1
ATOM 5162 C C . ASN A 1 338 ? -2.27842 5.61533 33.95058 1.000 12.18865 352 ASN A C 1
ATOM 5163 O O . ASN A 1 338 ? -1.60702 4.96473 33.14725 1.000 12.83066 352 ASN A O 1
ATOM 5174 N N . LEU A 1 339 ? -3.59749 5.78817 33.80780 1.000 12.58346 353 LEU A N 1
ATOM 5175 C CA . LEU A 1 339 ? -4.34013 5.08279 32.77326 1.000 14.63784 353 LEU A CA 1
ATOM 5176 C C . LEU A 1 339 ? -3.79815 5.33813 31.37260 1.000 14.88857 353 LEU A C 1
ATOM 5177 O O . LEU A 1 339 ? -3.86419 4.44501 30.52890 1.000 16.95667 353 LEU A O 1
ATOM 5193 N N . ARG A 1 340 ? -3.25844 6.52877 31.10380 1.000 12.99171 354 ARG A N 1
ATOM 5194 C CA . ARG A 1 340 ? -2.74343 6.89675 29.80064 1.000 13.26487 354 ARG A CA 1
ATOM 5195 C C . ARG A 1 340 ? -1.25903 6.71875 29.65035 1.000 13.08262 354 ARG A C 1
ATOM 5196 O O . ARG A 1 340 ? -0.74362 6.86120 28.52694 1.000 14.96425 354 ARG A O 1
ATOM 5217 N N . MET A 1 341 ? -0.56739 6.41083 30.73108 1.000 12.02568 355 MET A N 1
ATOM 5218 C CA . MET A 1 341 ? 0.88972 6.34430 30.78973 1.000 11.87575 355 MET A CA 1
ATOM 5219 C C . MET A 1 341 ? 1.27030 5.11407 31.58888 1.000 11.77395 355 MET A C 1
ATOM 5220 O O . MET A 1 341 ? 1.82481 5.20593 32.69924 1.000 12.18135 355 MET A O 1
ATOM 5234 N N . PRO A 1 342 ? 1.00624 3.92681 31.05450 1.000 12.14933 356 PRO A N 1
ATOM 5235 C CA . PRO A 1 342 ? 1.40474 2.72599 31.78491 1.000 12.97434 356 PRO A CA 1
ATOM 5236 C C . PRO A 1 342 ? 2.91945 2.61252 31.90643 1.000 11.35293 356 PRO A C 1
ATOM 5237 O O . PRO A 1 342 ? 3.66024 3.04887 31.03533 1.000 12.46650 356 PRO A O 1
ATOM 5248 N N . ASN A 1 343 ? 3.35476 1.99633 33.00357 1.000 11.30676 357 ASN A N 1
ATOM 5249 C CA . ASN A 1 343 ? 4.75944 1.66083 33.21191 1.000 11.03668 357 ASN A CA 1
ATOM 5250 C C . ASN A 1 343 ? 5.67442 2.86942 33.05267 1.000 11.15703 357 ASN A C 1
ATOM 5251 O O . ASN A 1 343 ? 6.76826 2.75771 32.51585 1.000 11.56755 357 ASN A O 1
ATOM 5262 N N . THR A 1 344 ? 5.22779 4.01573 33.58195 1.000 10.65465 358 THR A N 1
ATOM 5263 C CA . THR A 1 344 ? 6.02516 5.19251 33.63700 1.000 10.62892 358 THR A CA 1
ATOM 5264 C C . THR A 1 344 ? 6.27300 5.58882 35.09095 1.000 10.75787 358 THR A C 1
ATOM 5265 O O . THR A 1 344 ? 5.58417 5.16169 36.01970 1.000 12.34124 358 THR A O 1
ATOM 5276 N N . PHE A 1 345 ? 7.32554 6.38139 35.28249 1.000 10.34758 359 PHE A N 1
ATOM 5277 C CA . PHE A 1 345 ? 7.73719 6.85717 36.59236 1.000 10.29955 359 PHE A CA 1
ATOM 5278 C C . PHE A 1 345 ? 8.30069 8.26225 36.42379 1.000 9.64589 359 PHE A C 1
ATOM 5279 O O . PHE A 1 345 ? 8.84847 8.61319 35.38735 1.000 11.14292 359 PHE A O 1
ATOM 5296 N N . MET A 1 346 ? 8.14617 9.06346 37.48235 1.000 10.51523 360 MET A N 1
ATOM 5297 C CA . MET A 1 346 ? 8.48741 10.47493 37.47256 1.000 11.41940 360 MET A CA 1
ATOM 5298 C C . MET A 1 346 ? 9.28381 10.85716 38.69932 1.000 10.36605 360 MET A C 1
ATOM 5299 O O . MET A 1 346 ? 9.00605 10.41903 39.82323 1.000 10.99851 360 MET A O 1
ATOM 5313 N N . ALA A 1 347 ? 10.26645 11.72597 38.48734 1.000 10.08137 361 ALA A N 1
ATOM 5314 C CA . ALA A 1 347 ? 10.92693 12.43978 39.57665 1.000 10.13434 361 ALA A CA 1
ATOM 5315 C C . ALA A 1 347 ? 10.39850 13.86748 39.60651 1.000 9.94837 361 ALA A C 1
ATOM 5316 O O . ALA A 1 347 ? 10.50668 14.57198 38.61157 1.000 11.17294 361 ALA A O 1
ATOM 5323 N N . VAL A 1 348 ? 9.90831 14.31180 40.76397 1.000 10.54775 362 VAL A N 1
ATOM 5324 C CA . VAL A 1 348 ? 9.61034 15.72538 40.95753 1.000 10.28792 362 VAL A CA 1
ATOM 5325 C C . VAL A 1 348 ? 10.91167 16.47616 41.11701 1.000 10.38417 362 VAL A C 1
ATOM 5326 O O . VAL A 1 348 ? 11.80389 16.03141 41.83101 1.000 11.78480 362 VAL A O 1
ATOM 5339 N N . ALA A 1 349 ? 11.02098 17.64290 40.48003 1.000 10.32708 363 ALA A N 1
ATOM 5340 C CA . ALA A 1 349 ? 12.21752 18.46317 40.59562 1.000 10.37512 363 ALA A CA 1
ATOM 5341 C C . ALA A 1 349 ? 11.96064 19.91975 40.96152 1.000 10.87746 363 ALA A C 1
ATOM 5342 O O . ALA A 1 349 ? 12.93188 20.69946 41.02830 1.000 11.07441 363 ALA A O 1
ATOM 5349 N N . MET A 1 350 ? 10.70636 20.30891 41.18887 1.000 10.66832 364 MET A N 1
ATOM 5350 C CA . MET A 1 350 ? 10.40511 21.70788 41.44593 1.000 11.20168 364 MET A CA 1
ATOM 5351 C C . MET A 1 350 ? 11.07494 22.25472 42.68692 1.000 11.13733 364 MET A C 1
ATOM 5352 O O . MET A 1 350 ? 11.24626 23.47720 42.77374 1.000 12.99151 364 MET A O 1
ATOM 5366 N N . ASP A 1 351 ? 11.42452 21.41477 43.65415 1.000 10.69017 365 ASP A N 1
ATOM 5367 C CA . ASP A 1 351 ? 12.09019 21.79097 44.86958 1.000 10.93187 365 ASP A CA 1
ATOM 5368 C C . ASP A 1 351 ? 13.59635 21.70557 44.76807 1.000 11.92423 365 ASP A C 1
ATOM 5369 O O . ASP A 1 351 ? 14.28471 21.93588 45.75047 1.000 13.84593 365 ASP A O 1
ATOM 5378 N N . LEU A 1 352 ? 14.10860 21.40601 43.59051 1.000 11.74188 366 LEU A N 1
ATOM 5379 C CA . LEU A 1 352 ? 15.55066 21.20737 43.40150 1.000 12.70945 366 LEU A CA 1
ATOM 5380 C C . LEU A 1 352 ? 16.20213 22.39113 42.66883 1.000 13.18860 366 LEU A C 1
ATOM 5381 O O . LEU A 1 352 ? 17.08882 22.23855 41.81681 1.000 14.08357 366 LEU A O 1
ATOM 5397 N N . CYS A 1 353 ? 15.73317 23.58511 43.02735 1.000 13.56939 367 CYS A N 1
ATOM 5398 C CA . CYS A 1 353 ? 16.07708 24.86150 42.39801 1.000 14.46623 367 CYS A CA 1
ATOM 5399 C C . CYS A 1 353 ? 17.45781 25.33325 42.79737 1.000 13.40133 367 CYS A C 1
ATOM 5400 O O . CYS A 1 353 ? 18.04305 24.87780 43.79022 1.000 15.67724 367 CYS A O 1
ATOM 5408 N N . ASP A 1 354 ? 17.95360 26.28166 42.02540 1.000 13.01854 368 ASP A N 1
ATOM 5409 C CA . ASP A 1 354 ? 19.33611 26.74981 42.18074 1.000 13.05060 368 ASP A CA 1
ATOM 5410 C C . ASP A 1 354 ? 19.41470 28.21211 41.74574 1.000 14.03790 368 ASP A C 1
ATOM 5411 O O . ASP A 1 354 ? 19.45662 28.52649 40.56708 1.000 16.19313 368 ASP A O 1
ATOM 5420 N N . ARG A 1 355 ? 19.40457 29.10895 42.69867 1.000 15.73850 369 ARG A N 1
ATOM 5421 C CA . ARG A 1 355 ? 19.40997 30.52600 42.39003 1.000 17.47660 369 ARG A CA 1
ATOM 5422 C C . ARG A 1 355 ? 20.67306 30.97312 41.73410 1.000 21.54998 369 ARG A C 1
ATOM 5423 O O . ARG A 1 355 ? 20.61794 31.93966 40.96948 1.000 27.60270 369 ARG A O 1
ATOM 5444 N N . LYS A 1 356 ? 21.82513 30.33041 42.02156 1.000 18.94972 370 LYS A N 1
ATOM 5445 C CA . LYS A 1 356 ? 23.14821 30.82282 41.65011 1.000 21.34737 370 LYS A CA 1
ATOM 5446 C C . LYS A 1 356 ? 23.86178 29.96043 40.61181 1.000 23.63464 370 LYS A C 1
ATOM 5447 O O . LYS A 1 356 ? 25.07862 30.04921 40.48441 1.000 29.56412 370 LYS A O 1
ATOM 5466 N N . SER A 1 357 ? 23.15516 29.12764 39.87793 1.000 18.29423 371 SER A N 1
ATOM 5467 C CA . SER A 1 357 ? 23.82592 28.27417 38.90212 1.000 17.64687 371 SER A CA 1
ATOM 5468 C C . SER A 1 357 ? 24.57930 29.13393 37.89517 1.000 19.43824 371 SER A C 1
ATOM 5469 O O . SER A 1 357 ? 23.97684 30.02840 37.28605 1.000 19.82050 371 SER A O 1
ATOM 5477 N N . PRO A 1 358 ? 25.82784 28.81976 37.58740 1.000 20.08785 372 PRO A N 1
ATOM 5478 C CA . PRO A 1 358 ? 26.52350 29.58321 36.54844 1.000 20.97112 372 PRO A CA 1
ATOM 5479 C C . PRO A 1 358 ? 26.00140 29.31927 35.16187 1.000 17.98466 372 PRO A C 1
ATOM 5480 O O . PRO A 1 358 ? 26.40342 30.00624 34.20527 1.000 19.86746 372 PRO A O 1
ATOM 5491 N N . PHE A 1 359 ? 25.16437 28.31109 35.01940 1.000 16.12124 373 PHE A N 1
ATOM 5492 C CA . PHE A 1 359 ? 24.49765 27.99647 33.76256 1.000 15.10463 373 PHE A CA 1
ATOM 5493 C C . PHE A 1 359 ? 23.10017 28.57820 33.67982 1.000 15.00383 373 PHE A C 1
ATOM 5494 O O . PHE A 1 359 ? 22.34584 28.25355 32.75173 1.000 15.10725 373 PHE A O 1
ATOM 5511 N N . GLY A 1 360 ? 22.74839 29.44111 34.64101 1.000 14.77376 374 GLY A N 1
ATOM 5512 C CA . GLY A 1 360 ? 21.40981 29.96199 34.74300 1.000 14.91820 374 GLY A CA 1
ATOM 5513 C C . GLY A 1 360 ? 20.53754 29.09197 35.62906 1.000 12.99718 374 GLY A C 1
ATOM 5514 O O . GLY A 1 360 ? 20.70819 27.87287 35.71430 1.000 13.37441 374 GLY A O 1
ATOM 5518 N N . SER A 1 361 ? 19.55943 29.72082 36.28883 1.000 12.73150 375 SER A N 1
ATOM 5519 C CA . SER A 1 361 ? 18.65462 28.99702 37.16984 1.000 12.67139 375 SER A CA 1
ATOM 5520 C C . SER A 1 361 ? 17.86724 27.92809 36.44470 1.000 12.46898 375 SER A C 1
ATOM 5521 O O . SER A 1 361 ? 17.41380 26.97294 37.06314 1.000 13.15670 375 SER A O 1
ATOM 5529 N N . ILE A 1 362 ? 17.70575 28.03674 35.12610 1.000 12.57946 376 ILE A N 1
ATOM 5530 C CA . ILE A 1 362 ? 17.07247 26.97282 34.36560 1.000 12.98040 376 ILE A CA 1
ATOM 5531 C C . ILE A 1 362 ? 17.86324 25.67230 34.38719 1.000 11.94189 376 ILE A C 1
ATOM 5532 O O . ILE A 1 362 ? 17.28361 24.61657 34.09266 1.000 12.05294 376 ILE A O 1
ATOM 5548 N N . HIS A 1 363 ? 19.15553 25.72765 34.76327 1.000 12.37519 377 HIS A N 1
ATOM 5549 C CA . HIS A 1 363 ? 20.07900 24.59900 34.80278 1.000 12.21422 377 HIS A CA 1
ATOM 5550 C C . HIS A 1 363 ? 20.56866 24.38940 36.23356 1.000 12.55629 377 HIS A C 1
ATOM 5551 O O . HIS A 1 363 ? 21.73207 24.67078 36.54475 1.000 13.41481 377 HIS A O 1
ATOM 5566 N N . PRO A 1 364 ? 19.71041 23.90243 37.11483 1.000 10.94785 378 PRO A N 1
ATOM 5567 C CA . PRO A 1 364 ? 20.13817 23.73729 38.50477 1.000 12.24555 378 PRO A CA 1
ATOM 5568 C C . PRO A 1 364 ? 21.17473 22.63745 38.64104 1.000 12.39385 378 PRO A C 1
ATOM 5569 O O . PRO A 1 364 ? 21.16987 21.63301 37.90334 1.000 12.94726 378 PRO A O 1
ATOM 5580 N N . ARG A 1 365 ? 22.06807 22.81258 39.58294 1.000 12.93250 379 ARG A N 1
ATOM 5581 C CA . ARG A 1 365 ? 23.20574 21.93887 39.71740 1.000 12.87452 379 ARG A CA 1
ATOM 5582 C C . ARG A 1 365 ? 22.98023 20.67179 40.53383 1.000 12.45963 379 ARG A C 1
ATOM 5583 O O . ARG A 1 365 ? 23.86230 19.79135 40.49894 1.000 13.32980 379 ARG A O 1
ATOM 5604 N N . ASP A 1 366 ? 21.85592 20.52647 41.23083 1.000 12.31236 380 ASP A N 1
ATOM 5605 C CA . ASP A 1 366 ? 21.63510 19.29827 41.96681 1.000 12.75358 380 ASP A CA 1
ATOM 5606 C C . ASP A 1 366 ? 20.96306 18.29163 41.02935 1.000 12.58119 380 ASP A C 1
ATOM 5607 O O . ASP A 1 366 ? 19.74383 18.18247 40.95973 1.000 13.29911 380 ASP A O 1
ATOM 5616 N N . LYS A 1 367 ? 21.78496 17.53000 40.31374 1.000 11.99534 381 LYS A N 1
ATOM 5617 C CA . LYS A 1 367 ? 21.27902 16.39568 39.55824 1.000 11.74967 381 LYS A CA 1
ATOM 5618 C C . LYS A 1 367 ? 21.29636 15.10505 40.36781 1.000 11.59077 381 LYS A C 1
ATOM 5619 O O . LYS A 1 367 ? 20.58596 14.14451 40.01807 1.000 12.14885 381 LYS A O 1
ATOM 5638 N N . GLN A 1 368 ? 22.01817 15.09065 41.48382 1.000 12.46035 382 GLN A N 1
ATOM 5639 C CA . GLN A 1 368 ? 22.04838 13.91811 42.34278 1.000 11.82812 382 GLN A CA 1
ATOM 5640 C C . GLN A 1 368 ? 20.64983 13.56468 42.84633 1.000 11.49268 382 GLN A C 1
ATOM 5641 O O . GLN A 1 368 ? 20.22020 12.40328 42.78913 1.000 12.63219 382 GLN A O 1
ATOM 5655 N N . THR A 1 369 ? 19.89309 14.54583 43.32373 1.000 12.10575 383 THR A N 1
ATOM 5656 C CA . THR A 1 369 ? 18.57088 14.21956 43.85504 1.000 11.73363 383 THR A CA 1
ATOM 5657 C C . THR A 1 369 ? 17.62945 13.81854 42.73247 1.000 11.01462 383 THR A C 1
ATOM 5658 O O . THR A 1 369 ? 16.75003 12.97617 42.92358 1.000 11.81991 383 THR A O 1
ATOM 5669 N N . VAL A 1 370 ? 17.77587 14.44976 41.55742 1.000 11.60416 384 VAL A N 1
ATOM 5670 C CA . VAL A 1 370 ? 16.97766 14.05746 40.40239 1.000 11.66986 384 VAL A CA 1
ATOM 5671 C C . VAL A 1 370 ? 17.18549 12.57339 40.09722 1.000 10.76711 384 VAL A C 1
ATOM 5672 O O . VAL A 1 370 ? 16.21564 11.79921 39.97063 1.000 11.36049 384 VAL A O 1
ATOM 5685 N N . ALA A 1 371 ? 18.45305 12.16387 40.00015 1.000 11.76337 385 ALA A N 1
ATOM 5686 C CA . ALA A 1 371 ? 18.74988 10.78702 39.68008 1.000 11.83574 385 ALA A CA 1
ATOM 5687 C C . ALA A 1 371 ? 18.32388 9.83043 40.79476 1.000 11.70148 385 ALA A C 1
ATOM 5688 O O . ALA A 1 371 ? 17.90752 8.72000 40.50116 1.000 12.13907 385 ALA A O 1
ATOM 5695 N N . TYR A 1 372 ? 18.42287 10.25412 42.05834 1.000 11.86779 386 TYR A N 1
ATOM 5696 C CA . TYR A 1 372 ? 17.96890 9.42819 43.17280 1.000 12.00096 386 TYR A CA 1
ATOM 5697 C C . TYR A 1 372 ? 16.46917 9.19224 43.06998 1.000 11.65464 386 TYR A C 1
ATOM 5698 O O . TYR A 1 372 ? 15.97569 8.05672 43.16418 1.000 12.32202 386 TYR A O 1
ATOM 5716 N N . ARG A 1 373 ? 15.72887 10.26985 42.82851 1.000 11.40840 387 ARG A N 1
ATOM 5717 C CA . ARG A 1 373 ? 14.27590 10.16509 42.73831 1.000 11.44786 387 ARG A CA 1
ATOM 5718 C C . ARG A 1 373 ? 13.85264 9.34524 41.52657 1.000 11.48377 387 ARG A C 1
ATOM 5719 O O . ARG A 1 373 ? 12.87379 8.59020 41.60687 1.000 11.98291 387 ARG A O 1
ATOM 5740 N N . LEU A 1 374 ? 14.55855 9.50475 40.39415 1.000 10.45769 388 LEU A N 1
ATOM 5741 C CA . LEU A 1 374 ? 14.28934 8.66261 39.23257 1.000 10.75878 388 LEU A CA 1
ATOM 5742 C C . LEU A 1 374 ? 14.53708 7.20572 39.55653 1.000 11.25434 388 LEU A C 1
ATOM 5743 O O . LEU A 1 374 ? 13.78287 6.33127 39.14044 1.000 11.55512 388 LEU A O 1
ATOM 5759 N N . HIS A 1 375 ? 15.64649 6.90930 40.23437 1.000 11.13058 389 HIS A N 1
ATOM 5760 C CA A HIS A 1 375 ? 15.98319 5.51504 40.48233 0.713 11.52287 389 HIS A CA 1
ATOM 5761 C CA B HIS A 1 375 ? 15.99740 5.52725 40.50925 0.287 12.50346 389 HIS A CA 1
ATOM 5762 C C . HIS A 1 375 ? 14.97089 4.84300 41.40399 1.000 11.66346 389 HIS A C 1
ATOM 5763 O O . HIS A 1 375 ? 14.73905 3.65233 41.25937 1.000 12.76606 389 HIS A O 1
ATOM 5790 N N . LEU A 1 376 ? 14.35551 5.58045 42.33334 1.000 12.67070 390 LEU A N 1
ATOM 5791 C CA . LEU A 1 376 ? 13.27904 4.96158 43.12131 1.000 12.56320 390 LEU A CA 1
ATOM 5792 C C . LEU A 1 376 ? 12.13457 4.50590 42.22571 1.000 11.75560 390 LEU A C 1
ATOM 5793 O O . LEU A 1 376 ? 11.60680 3.40510 42.39272 1.000 13.06736 390 LEU A O 1
ATOM 5809 N N . GLY A 1 377 ? 11.73716 5.35469 41.25385 1.000 11.25081 391 GLY A N 1
ATOM 5810 C CA . GLY A 1 377 ? 10.67379 4.95989 40.35483 1.000 12.36354 391 GLY A CA 1
ATOM 5811 C C . GLY A 1 377 ? 11.09816 3.81203 39.46252 1.000 11.73821 391 GLY A C 1
ATOM 5812 O O . GLY A 1 377 ? 10.28998 2.94291 39.16428 1.000 12.03480 391 GLY A O 1
ATOM 5816 N N . ALA A 1 378 ? 12.35861 3.78503 39.04046 1.000 11.32045 392 ALA A N 1
ATOM 5817 C CA . ALA A 1 378 ? 12.79804 2.64198 38.26225 1.000 11.26287 392 ALA A CA 1
ATOM 5818 C C . ALA A 1 378 ? 12.74744 1.37735 39.08885 1.000 11.19887 392 ALA A C 1
ATOM 5819 O O . ALA A 1 378 ? 12.28269 0.32388 38.63121 1.000 11.95599 392 ALA A O 1
ATOM 5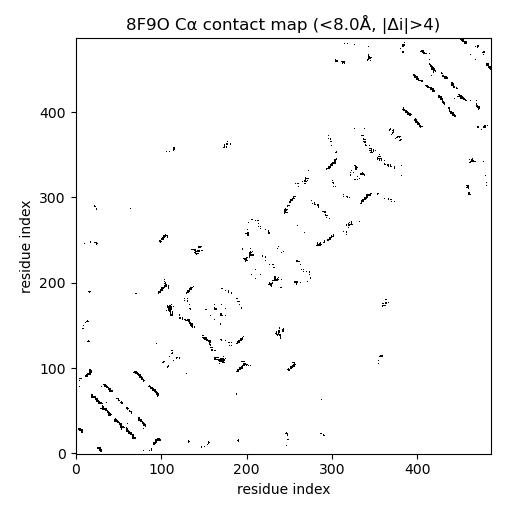826 N N . ARG A 1 379 ? 13.19133 1.44187 40.34622 1.000 12.76062 393 ARG A N 1
ATOM 5827 C CA . ARG A 1 379 ? 13.14364 0.24797 41.17023 1.000 13.06529 393 ARG A CA 1
ATOM 5828 C C . ARG A 1 379 ? 11.71954 -0.29636 41.25050 1.000 12.69760 393 ARG A C 1
ATOM 5829 O O . ARG A 1 379 ? 11.50177 -1.51567 41.14413 1.000 14.04436 393 ARG A O 1
ATOM 5850 N N . ALA A 1 380 ? 10.74144 0.57736 41.45753 1.000 12.25338 394 ALA A N 1
ATOM 5851 C CA . ALA A 1 380 ? 9.34754 0.14933 41.56295 1.000 13.59228 394 ALA A CA 1
ATOM 5852 C C . ALA A 1 380 ? 8.80556 -0.30572 40.21010 1.000 12.85429 394 ALA A C 1
ATOM 5853 O O . ALA A 1 380 ? 8.23393 -1.40056 40.09772 1.000 15.25206 394 ALA A O 1
ATOM 5860 N N . VAL A 1 381 ? 8.88197 0.54154 39.19020 1.000 12.25522 395 VAL A N 1
ATOM 5861 C CA . VAL A 1 381 ? 8.15509 0.31471 37.95194 1.000 12.29557 395 VAL A CA 1
ATOM 5862 C C . VAL A 1 381 ? 8.93293 -0.57947 36.98865 1.000 12.56233 395 VAL A C 1
ATOM 5863 O O . VAL A 1 381 ? 8.32752 -1.41646 36.29093 1.000 14.64423 395 VAL A O 1
ATOM 5876 N N . ALA A 1 382 ? 10.23442 -0.35875 36.89870 1.000 12.18844 396 ALA A N 1
ATOM 5877 C CA . ALA A 1 382 ? 11.07207 -1.15274 36.01070 1.000 12.63168 396 ALA A CA 1
ATOM 5878 C C . ALA A 1 382 ? 11.57246 -2.44556 36.60765 1.000 13.81205 396 ALA A C 1
ATOM 5879 O O . ALA A 1 382 ? 11.88437 -3.35305 35.83234 1.000 16.17248 396 ALA A O 1
ATOM 5886 N N . TYR A 1 383 ? 11.62228 -2.57080 37.92771 1.000 12.91016 397 TYR A N 1
ATOM 5887 C CA . TYR A 1 383 ? 12.18431 -3.75799 38.55290 1.000 14.44500 397 TYR A CA 1
ATOM 5888 C C . TYR A 1 383 ? 11.20795 -4.42209 39.51803 1.000 15.57205 397 TYR A C 1
ATOM 5889 O O . TYR A 1 383 ? 11.55775 -5.45098 40.07893 1.000 18.37608 397 TYR A O 1
ATOM 5907 N N . GLY A 1 384 ? 10.02296 -3.86999 39.75335 1.000 15.38120 398 GLY A N 1
ATOM 5908 C CA . GLY A 1 384 ? 9.01037 -4.56837 40.53101 1.000 15.50530 398 GLY A CA 1
ATOM 5909 C C . GLY A 1 384 ? 9.19099 -4.51942 42.01518 1.000 15.92936 398 GLY A C 1
ATOM 5910 O O . GLY A 1 384 ? 8.48232 -5.23264 42.72865 1.000 19.39072 398 GLY A O 1
ATOM 5914 N N . GLU A 1 385 ? 10.08336 -3.65510 42.50798 1.000 16.08225 399 GLU A N 1
ATOM 5915 C CA . GLU A 1 385 ? 10.33105 -3.56173 43.94831 1.000 17.34053 399 GLU A CA 1
ATOM 5916 C C . GLU A 1 385 ? 9.23455 -2.76274 44.64531 1.000 16.96179 399 GLU A C 1
ATOM 5917 O O . GLU A 1 385 ? 8.70945 -1.80419 44.10660 1.000 18.75043 399 GLU A O 1
ATOM 5929 N N . LYS A 1 386 ? 8.86940 -3.18914 45.84027 1.000 18.84855 400 LYS A N 1
ATOM 5930 C CA . LYS A 1 386 ? 7.91989 -2.45770 46.69874 1.000 20.10147 400 LYS A CA 1
ATOM 5931 C C . LYS A 1 386 ? 8.69460 -1.35731 47.41783 1.000 21.29899 400 LYS A C 1
ATOM 5932 O O . LYS A 1 386 ? 9.16064 -1.49668 48.55961 1.000 27.65049 400 LYS A O 1
ATOM 5951 N N . VAL A 1 387 ? 8.85218 -0.25081 46.73000 1.000 19.07187 401 VAL A N 1
ATOM 5952 C CA A VAL A 1 387 ? 9.53384 0.91087 47.26391 0.741 20.41256 401 VAL A CA 1
ATOM 5953 C CA B VAL A 1 387 ? 9.56564 0.91741 47.23440 0.259 19.53735 401 VAL A CA 1
ATOM 5954 C C . VAL A 1 387 ? 8.70649 2.14397 46.94874 1.000 18.63243 401 VAL A C 1
ATOM 5955 O O . VAL A 1 387 ? 8.06786 2.22083 45.89338 1.000 18.82758 401 VAL A O 1
ATOM 5980 N N . ILE A 1 388 ? 8.67245 3.09118 47.89453 1.000 17.61565 402 ILE A N 1
ATOM 5981 C CA . ILE A 1 388 ? 7.94489 4.33180 47.68547 1.000 17.22482 402 ILE A CA 1
ATOM 5982 C C . ILE A 1 388 ? 8.67576 5.19004 46.65539 1.000 15.34339 402 ILE A C 1
ATOM 5983 O O . ILE A 1 388 ? 9.89896 5.43378 46.74226 1.000 16.49500 402 ILE A O 1
ATOM 5999 N N . PHE A 1 389 ? 7.92800 5.63582 45.65829 1.000 13.69399 403 PHE A N 1
ATOM 6000 C CA . PHE A 1 389 ? 8.49669 6.43545 44.57167 1.000 12.81944 403 PHE A CA 1
ATOM 6001 C C . PHE A 1 389 ? 7.62238 7.60851 44.17280 1.000 13.03443 403 PHE A C 1
ATOM 6002 O O . PHE A 1 389 ? 8.04555 8.41260 43.35161 1.000 13.10120 403 PHE A O 1
ATOM 6019 N N . GLN A 1 390 ? 6.42317 7.74737 44.76350 1.000 12.44566 404 GLN A N 1
ATOM 6020 C CA . GLN A 1 390 ? 5.49478 8.83658 44.50821 1.000 12.43461 404 GLN A CA 1
ATOM 6021 C C . GLN A 1 390 ? 5.37799 9.66935 45.77339 1.000 12.69038 404 GLN A C 1
ATOM 6022 O O . GLN A 1 390 ? 5.38646 9.12354 46.86303 1.000 14.58039 404 GLN A O 1
ATOM 6036 N N . GLY A 1 391 ? 5.26028 10.98976 45.63238 1.000 11.82374 405 GLY A N 1
ATOM 6037 C CA . GLY A 1 391 ? 5.08317 11.87461 46.75096 1.000 12.68170 405 GLY A CA 1
ATOM 6038 C C . GLY A 1 391 ? 3.62040 11.98113 47.12999 1.000 12.87783 405 GLY A C 1
ATOM 6039 O O . GLY A 1 391 ? 2.73032 11.54033 46.41719 1.000 13.55063 405 GLY A O 1
ATOM 6043 N N . PRO A 1 392 ? 3.33233 12.55818 48.30620 1.000 12.91456 406 PRO A N 1
ATOM 6044 C CA . PRO A 1 392 ? 1.92933 12.58702 48.78575 1.000 13.59264 406 PRO A CA 1
ATOM 6045 C C . PRO A 1 392 ? 1.03883 13.46270 47.91073 1.000 12.90203 406 PRO A C 1
ATOM 6046 O O . PRO A 1 392 ? 1.36802 14.61462 47.63146 1.000 13.61542 406 PRO A O 1
ATOM 6057 N N . LEU A 1 393 ? -0.11127 12.93033 47.51731 1.000 13.26809 407 LEU A N 1
ATOM 6058 C CA . LEU A 1 393 ? -1.08615 13.60674 46.68635 1.000 13.89150 407 LEU A CA 1
ATOM 6059 C C . LEU A 1 393 ? -2.46621 13.37412 47.28172 1.000 13.48829 407 LEU A C 1
ATOM 6060 O O . LEU A 1 393 ? -2.74634 12.26370 47.74239 1.000 14.19064 407 LEU A O 1
ATOM 6076 N N . PRO A 1 394 ? -3.34459 14.36531 47.31140 1.000 13.48212 408 PRO A N 1
ATOM 6077 C CA . PRO A 1 394 ? -4.69980 14.09702 47.81017 1.000 13.37276 408 PRO A CA 1
ATOM 6078 C C . PRO A 1 394 ? -5.38466 13.01024 46.99826 1.000 15.46683 408 PRO A C 1
ATOM 6079 O O . PRO A 1 394 ? -5.33867 13.02422 45.76753 1.000 18.62020 408 PRO A O 1
ATOM 6090 N N . GLU A 1 395 ? -6.05301 12.09660 47.69124 1.000 16.64495 409 GLU A N 1
ATOM 6091 C CA . GLU A 1 395 ? -6.91085 11.07137 47.13421 1.000 20.29632 409 GLU A CA 1
ATOM 6092 C C . GLU A 1 395 ? -8.36248 11.47569 47.13823 1.000 21.96680 409 GLU A C 1
ATOM 6093 O O . GLU A 1 395 ? -9.14989 10.97747 46.32328 1.000 25.78686 409 GLU A O 1
ATOM 6105 N N . LYS A 1 396 ? -8.73091 12.31530 48.09103 1.000 19.96548 410 LYS A N 1
ATOM 6106 C CA . LYS A 1 396 ? -10.07902 12.82514 48.17584 1.000 21.77332 410 LYS A CA 1
ATOM 6107 C C . LYS A 1 396 ? -10.03431 14.17077 48.86728 1.000 18.94124 410 LYS A C 1
ATOM 6108 O O . LYS A 1 396 ? -9.05575 14.53945 49.51880 1.000 18.37318 410 LYS A O 1
ATOM 6127 N N . MET A 1 397 ? -11.12361 14.89531 48.68460 1.000 18.60900 411 MET A N 1
ATOM 6128 C CA . MET A 1 397 ? -11.29954 16.20335 49.27651 1.000 19.58384 411 MET A CA 1
ATOM 6129 C C . MET A 1 397 ? -12.71400 16.31050 49.80869 1.000 19.27679 411 MET A C 1
ATOM 6130 O O . MET A 1 397 ? -13.63396 15.65937 49.30274 1.000 23.55811 411 MET A O 1
ATOM 6144 N N . GLU A 1 398 ? -12.87105 17.11570 50.85854 1.000 19.32540 412 GLU A N 1
ATOM 6145 C CA . GLU A 1 398 ? -14.16401 17.34537 51.48451 1.000 20.39437 412 GLU A CA 1
ATOM 6146 C C . GLU A 1 398 ? -14.31959 18.83377 51.75597 1.000 18.29550 412 GLU A C 1
ATOM 6147 O O . GLU A 1 398 ? -13.56311 19.42071 52.54692 1.000 18.66548 412 GLU A O 1
ATOM 6159 N N . LEU A 1 399 ? -15.27166 19.44228 51.05847 1.000 21.75788 413 LEU A N 1
ATOM 6160 C CA . LEU A 1 399 ? -15.56400 20.85296 51.21718 1.000 22.99068 413 LEU A CA 1
ATOM 6161 C C . LEU A 1 399 ? -16.61236 20.97993 52.31292 1.000 24.75954 413 LEU A C 1
ATOM 6162 O O . LEU A 1 399 ? -17.64639 20.29313 52.27792 1.000 27.72199 413 LEU A O 1
ATOM 6178 N N . LEU A 1 400 ? -16.28063 21.76733 53.33932 1.000 24.92196 414 LEU A N 1
ATOM 6179 C CA . LEU A 1 400 ? -17.19739 22.09664 54.43819 1.000 27.22370 414 LEU A CA 1
ATOM 6180 C C . LEU A 1 400 ? -17.52742 23.58082 54.33100 1.000 28.77561 414 LEU A C 1
ATOM 6181 O O . LEU A 1 400 ? -16.94291 24.41716 55.01044 1.000 27.29455 414 LEU A O 1
ATOM 6197 N N . ALA A 1 401 ? -18.44998 23.90519 53.42032 1.000 33.85008 415 ALA A N 1
ATOM 6198 C CA . ALA A 1 401 ? -18.68888 25.30145 53.07193 1.000 38.20709 415 ALA A CA 1
ATOM 6199 C C . ALA A 1 401 ? -19.19291 26.08167 54.27746 1.000 40.07964 415 ALA A C 1
ATOM 6200 O O . ALA A 1 401 ? -18.79192 27.23066 54.48987 1.000 38.85175 415 ALA A O 1
ATOM 6207 N N . ASP A 1 402 ? -20.05091 25.45805 55.09598 1.000 42.06386 416 ASP A N 1
ATOM 6208 C CA . ASP A 1 402 ? -20.60195 26.14656 56.25967 1.000 46.09025 416 ASP A CA 1
ATOM 6209 C C . ASP A 1 402 ? -19.53242 26.51191 57.28387 1.000 42.78751 416 ASP A C 1
ATOM 6210 O O . ASP A 1 402 ? -19.68375 27.50681 58.00762 1.000 43.66157 416 ASP A O 1
ATOM 6219 N N . LYS A 1 403 ? -18.47841 25.71711 57.39297 1.000 36.93956 417 LYS A N 1
ATOM 6220 C CA . LYS A 1 403 ? -17.38731 26.00161 58.31838 1.000 34.26064 417 LYS A CA 1
ATOM 6221 C C . LYS A 1 403 ? -16.25241 26.77047 57.65966 1.000 29.61513 417 LYS A C 1
ATOM 6222 O O . LYS A 1 403 ? -15.28224 27.14494 58.33053 1.000 29.76589 417 LYS A O 1
ATOM 6241 N N . GLY A 1 404 ? -16.32205 26.98307 56.35644 1.000 26.60345 418 GLY A N 1
ATOM 6242 C CA . GLY A 1 404 ? -15.23220 27.65480 55.70703 1.000 23.51158 418 GLY A CA 1
ATOM 6243 C C . GLY A 1 404 ? -13.95068 26.83618 55.68226 1.000 21.22141 418 GLY A C 1
ATOM 6244 O O . GLY A 1 404 ? -12.86094 27.38553 55.83797 1.000 20.37456 418 GLY A O 1
ATOM 6248 N N . LEU A 1 405 ? -14.05678 25.54244 55.46897 1.000 18.98443 419 LEU A N 1
ATOM 6249 C CA . LEU A 1 405 ? -12.92554 24.63938 55.48497 1.000 18.30725 419 LEU A CA 1
ATOM 6250 C C . LEU A 1 405 ? -12.92238 23.75047 54.25586 1.000 17.97028 419 LEU A C 1
ATOM 6251 O O . LEU A 1 405 ? -13.97958 23.42921 53.70581 1.000 20.90939 419 LEU A O 1
ATOM 6267 N N . LEU A 1 406 ? -11.72868 23.33267 53.86467 1.000 16.23725 420 LEU A N 1
ATOM 6268 C CA . LEU A 1 406 ? -11.52841 22.36072 52.80162 1.000 15.15559 420 LEU A CA 1
ATOM 6269 C C . LEU A 1 406 ? -10.52968 21.33737 53.31766 1.000 15.55565 420 LEU A C 1
ATOM 6270 O O . LEU A 1 406 ? -9.38638 21.68898 53.63170 1.000 16.03305 420 LEU A O 1
ATOM 6286 N N . ASN A 1 407 ? -10.95631 20.07425 53.43028 1.000 15.14170 421 ASN A N 1
ATOM 6287 C CA . ASN A 1 407 ? -10.08412 19.00337 53.88156 1.000 14.94706 421 ASN A CA 1
ATOM 6288 C C . ASN A 1 407 ? -9.50478 18.28106 52.67833 1.000 14.34224 421 ASN A C 1
ATOM 6289 O O . ASN A 1 407 ? -10.25137 17.91750 51.75153 1.000 16.39269 421 ASN A O 1
ATOM 6300 N N . LEU A 1 408 ? -8.20241 18.03160 52.71640 1.000 14.53750 422 LEU A N 1
ATOM 6301 C CA . LEU A 1 408 ? -7.49689 17.24197 51.71212 1.000 13.72570 422 LEU A CA 1
ATOM 6302 C C . LEU A 1 408 ? -6.98753 15.98060 52.38829 1.000 13.71850 422 LEU A C 1
ATOM 6303 O O . LEU A 1 408 ? -6.24618 16.05769 53.35832 1.000 14.74757 422 LEU A O 1
ATOM 6319 N N . MET A 1 409 ? -7.41484 14.83300 51.88650 1.000 14.60085 423 MET A N 1
ATOM 6320 C CA . MET A 1 409 ? -7.06951 13.53625 52.46281 1.000 15.08852 423 MET A CA 1
ATOM 6321 C C . MET A 1 409 ? -6.02841 12.89721 51.55730 1.000 14.48497 423 MET A C 1
ATOM 6322 O O . MET A 1 409 ? -6.30938 12.58997 50.39516 1.000 15.62352 423 MET A O 1
ATOM 6336 N N . TYR A 1 410 ? -4.82415 12.75175 52.08235 1.000 15.01065 424 TYR A N 1
ATOM 6337 C CA . TYR A 1 410 ? -3.68379 12.31868 51.32174 1.000 16.40777 424 TYR A CA 1
ATOM 6338 C C . TYR A 1 410 ? -3.54659 10.83144 51.26998 1.000 19.48618 424 TYR A C 1
ATOM 6339 O O . TYR A 1 410 ? -3.89258 10.10718 52.19724 1.000 19.78745 424 TYR A O 1
ATOM 6357 N N . SER A 1 411 ? -2.85785 10.43147 50.17590 1.000 22.14375 425 SER A N 1
ATOM 6358 C CA . SER A 1 411 ? -2.46041 9.08982 49.80935 1.000 23.60808 425 SER A CA 1
ATOM 6359 C C . SER A 1 411 ? -1.49452 8.41626 50.76975 1.000 22.80478 425 SER A C 1
ATOM 6360 O O . SER A 1 411 ? -1.34129 7.18288 50.72915 1.000 25.16741 425 SER A O 1
ATOM 6368 N N . GLN A 1 412 ? -0.77218 9.20797 51.52127 1.000 20.49632 426 GLN A N 1
ATOM 6369 C CA . GLN A 1 412 ? 0.36652 8.79129 52.31523 1.000 18.90125 426 GLN A CA 1
ATOM 6370 C C . GLN A 1 412 ? 0.44015 9.79695 53.45403 1.000 18.12412 426 GLN A C 1
ATOM 6371 O O . GLN A 1 412 ? -0.19789 10.85341 53.40602 1.000 17.81271 426 GLN A O 1
ATOM 6385 N N . GLU A 1 413 ? 1.29238 9.49717 54.42993 1.000 18.22878 427 GLU A N 1
ATOM 6386 C CA . GLU A 1 413 ? 1.57815 10.44831 55.49921 1.000 18.94986 427 GLU A CA 1
ATOM 6387 C C . GLU A 1 413 ? 2.25811 11.67937 54.95889 1.000 17.51375 427 GLU A C 1
ATOM 6388 O O . GLU A 1 413 ? 2.93497 11.64482 53.92463 1.000 18.71745 427 GLU A O 1
ATOM 6400 N N . ILE A 1 414 ? 2.06168 12.78571 55.66969 1.000 17.06599 428 ILE A N 1
ATOM 6401 C CA . ILE A 1 414 ? 2.53730 14.08819 55.25439 1.000 15.51411 428 ILE A CA 1
ATOM 6402 C C . ILE A 1 414 ? 3.29701 14.73953 56.39535 1.000 16.26316 428 ILE A C 1
ATOM 6403 O O . ILE A 1 414 ? 2.91262 14.64539 57.57285 1.000 18.94394 428 ILE A O 1
ATOM 6419 N N . GLN A 1 415 ? 4.34577 15.43787 56.03567 1.000 14.89633 429 GLN A N 1
ATOM 6420 C CA . GLN A 1 415 ? 5.10979 16.33358 56.89621 1.000 15.111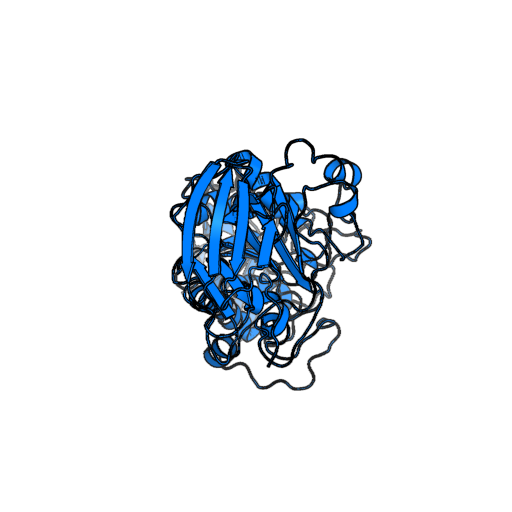50 429 GLN A CA 1
ATOM 6421 C C . GLN A 1 415 ? 4.91002 17.71953 56.31980 1.000 15.08114 429 GLN A C 1
ATOM 6422 O O . GLN A 1 415 ? 5.24144 17.95143 55.16355 1.000 15.84908 429 GLN A O 1
ATOM 6436 N N . VAL A 1 416 ? 4.33319 18.61470 57.10508 1.000 13.75926 430 VAL A N 1
ATOM 6437 C CA . VAL A 1 416 ? 3.82654 19.88111 56.61285 1.000 13.58088 430 VAL A CA 1
ATOM 6438 C C . VAL A 1 416 ? 4.45371 21.02381 57.37609 1.000 13.90632 430 VAL A C 1
ATOM 6439 O O . VAL A 1 416 ? 4.30654 21.12023 58.58595 1.000 14.99424 430 VAL A O 1
ATOM 6452 N N . GLN A 1 417 ? 5.08923 21.91284 56.65279 1.000 13.69046 431 GLN A N 1
ATOM 6453 C CA A GLN A 1 417 ? 5.54757 23.19541 57.16493 0.637 14.15851 431 GLN A CA 1
ATOM 6454 C CA B GLN A 1 417 ? 5.49937 23.17173 57.21709 0.363 14.27523 431 GLN A CA 1
ATOM 6455 C C . GLN A 1 417 ? 4.44797 24.22903 56.93012 1.000 14.10791 431 GLN A C 1
ATOM 6456 O O . GLN A 1 417 ? 3.92198 24.32007 55.82254 1.000 14.49720 431 GLN A O 1
ATOM 6483 N N . ARG A 1 418 ? 4.12794 25.04670 57.94143 1.000 14.45456 432 ARG A N 1
ATOM 6484 C CA . ARG A 1 418 ? 3.09798 26.06044 57.74754 1.000 14.82793 432 ARG A CA 1
ATOM 6485 C C . ARG A 1 418 ? 3.48044 26.95218 56.56890 1.000 14.51340 432 ARG A C 1
ATOM 6486 O O . ARG A 1 418 ? 4.57910 27.51382 56.52544 1.000 15.27510 432 ARG A O 1
ATOM 6507 N N . GLN A 1 419 ? 2.54616 27.15903 55.64846 1.000 13.35011 433 GLN A N 1
ATOM 6508 C CA . GLN A 1 419 ? 2.81315 27.96418 54.46689 1.000 12.99017 433 GLN A CA 1
ATOM 6509 C C . GLN A 1 419 ? 1.43638 28.33171 53.92553 1.000 13.41668 433 GLN A C 1
ATOM 6510 O O . GLN A 1 419 ? 0.73862 27.46942 53.38173 1.000 15.37857 433 GLN A O 1
ATOM 6524 N N . ASP A 1 420 ? 1.02679 29.58403 54.11332 1.000 13.60564 434 ASP A N 1
ATOM 6525 C CA . ASP A 1 420 ? -0.35299 29.98098 53.86985 1.000 13.56900 434 ASP A CA 1
ATOM 6526 C C . ASP A 1 420 ? -0.63863 30.45742 52.44987 1.000 13.84343 434 ASP A C 1
ATOM 6527 O O . ASP A 1 420 ? -1.76049 30.91908 52.18933 1.000 16.25244 434 ASP A O 1
ATOM 6536 N N . LYS A 1 421 ? 0.31959 30.33022 51.55151 1.000 13.47767 435 LYS A N 1
ATOM 6537 C CA . LYS A 1 421 ? 0.15960 30.73020 50.15658 1.000 15.18098 435 LYS A CA 1
ATOM 6538 C C . LYS A 1 421 ? 0.43396 29.60958 49.14789 1.000 14.01750 435 LYS A C 1
ATOM 6539 O O . LYS A 1 421 ? 0.21827 29.81151 47.95506 1.000 16.65722 435 LYS A O 1
ATOM 6558 N N . ILE A 1 422 ? 0.92271 28.45601 49.58064 1.000 13.21346 436 ILE A N 1
ATOM 6559 C CA . ILE A 1 422 ? 1.27251 27.39362 48.64724 1.000 13.58455 436 ILE A CA 1
ATOM 6560 C C . ILE A 1 422 ? 0.03415 26.79697 48.03699 1.000 12.26826 436 ILE A C 1
ATOM 6561 O O . ILE A 1 422 ? 0.06861 26.33541 46.88581 1.000 13.18555 436 ILE A O 1
ATOM 6577 N N . PHE A 1 423 ? -1.06251 26.75171 48.77262 1.000 12.68298 437 PHE A N 1
ATOM 6578 C CA . PHE A 1 423 ? -2.34881 26.35072 48.22349 1.000 12.33355 437 PHE A CA 1
ATOM 6579 C C . PHE A 1 423 ? -3.14070 27.58639 47.81882 1.000 13.35589 437 PHE A C 1
ATOM 6580 O O . PHE A 1 423 ? -3.12062 28.59946 48.51565 1.000 14.18217 437 PHE A O 1
ATOM 6597 N N . GLU A 1 424 ? -3.87616 27.46668 46.73092 1.000 12.73343 438 GLU A N 1
ATOM 6598 C CA . GLU A 1 424 ? -4.79948 28.47835 46.30885 1.000 12.97802 438 GLU A CA 1
ATOM 6599 C C . GLU A 1 424 ? -6.14421 27.84035 45.97977 1.000 13.62195 438 GLU A C 1
ATOM 6600 O O . GLU A 1 424 ? -6.20868 26.68138 45.54356 1.000 14.21644 438 GLU A O 1
ATOM 6612 N N . ILE A 1 425 ? -7.21303 28.60881 46.14885 1.000 13.58940 439 ILE A N 1
ATOM 6613 C CA . ILE A 1 425 ? -8.54981 28.16439 45.83323 1.000 14.47978 439 ILE A CA 1
ATOM 6614 C C . ILE A 1 425 ? -9.14160 29.11917 44.81419 1.000 15.25724 439 ILE A C 1
ATOM 6615 O O . ILE A 1 425 ? -8.89915 30.33691 44.84230 1.000 16.09798 439 ILE A O 1
ATOM 6631 N N . SER A 1 426 ? -9.94071 28.56389 43.91530 1.000 15.66244 440 SER A N 1
ATOM 6632 C CA . SER A 1 426 ? -10.61071 29.36027 42.89776 1.000 16.01403 440 SER A CA 1
ATOM 6633 C C . SER A 1 426 ? -11.97209 29.72590 43.43290 1.000 18.86816 440 SER A C 1
ATOM 6634 O O . SER A 1 426 ? -12.81271 28.85273 43.66016 1.000 20.29681 440 SER A O 1
ATOM 6642 N N . CYS A 1 427 ? -12.17281 31.01223 43.65154 1.000 18.36653 441 CYS A N 1
ATOM 6643 C CA . CYS A 1 427 ? -13.35631 31.54989 44.30665 1.000 20.50852 441 CYS A CA 1
ATOM 6644 C C . CYS A 1 427 ? -14.20461 32.24326 43.26472 1.000 20.78697 441 CYS A C 1
ATOM 6645 O O . CYS A 1 427 ? -13.75130 33.20576 42.63535 1.000 21.82021 441 CYS A O 1
ATOM 6652 N N . CYS A 1 428 ? -15.44518 31.80122 43.12548 1.000 22.43144 442 CYS A N 1
ATOM 6653 C CA . CYS A 1 428 ? -16.31693 32.30368 42.07969 1.000 23.37635 442 CYS A CA 1
ATOM 6654 C C . CYS A 1 428 ? -17.48188 33.07071 42.68074 1.000 22.12587 442 CYS A C 1
ATOM 6655 O O . CYS A 1 428 ? -18.21150 32.55560 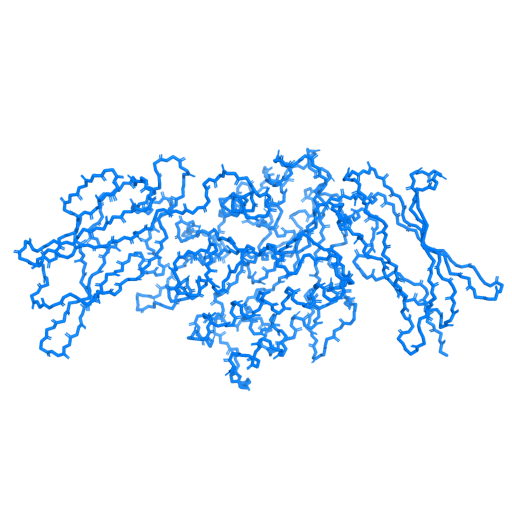43.53336 1.000 25.17958 442 CYS A O 1
ATOM 6662 N N . SER A 1 429 ? -17.65433 34.29226 42.21786 1.000 21.68072 443 SER A N 1
ATOM 6663 C CA . SER A 1 429 ? -18.76079 35.12234 42.66368 1.000 23.26282 443 SER A CA 1
ATOM 6664 C C . SER A 1 429 ? -19.06250 36.13163 41.57308 1.000 22.26985 443 SER A C 1
ATOM 6665 O O . SER A 1 429 ? -18.16551 36.56718 40.85118 1.000 20.85121 443 SER A O 1
ATOM 6673 N N . ASP A 1 430 ? -20.34059 36.47357 41.42534 1.000 22.49911 444 ASP A N 1
ATOM 6674 C CA . ASP A 1 430 ? -20.74223 37.49107 40.46020 1.000 22.92741 444 ASP A CA 1
ATOM 6675 C C . ASP A 1 430 ? -20.19419 37.19187 39.07280 1.000 20.36225 444 ASP A C 1
ATOM 6676 O O . ASP A 1 430 ? -19.81885 38.08461 38.30714 1.000 22.07228 444 ASP A O 1
ATOM 6685 N N . HIS A 1 431 ? -20.19543 35.90542 38.73966 1.000 21.40589 445 HIS A N 1
ATOM 6686 C CA . HIS A 1 431 ? -19.91843 35.40970 37.39291 1.000 22.45013 445 HIS A CA 1
ATOM 6687 C C . HIS A 1 431 ? -18.46838 35.58371 37.00287 1.000 24.03285 445 HIS A C 1
ATOM 6688 O O . HIS A 1 431 ? -18.15717 35.57055 35.80791 1.000 28.75161 445 HIS A O 1
ATOM 6702 N N . GLN A 1 432 ? -17.57710 35.65847 37.99191 1.000 23.05884 446 GLN A N 1
ATOM 6703 C CA . GLN A 1 432 ? -16.14230 35.66184 37.76714 1.000 26.25731 446 GLN A CA 1
ATOM 6704 C C . GLN A 1 432 ? -15.47108 34.81858 38.83441 1.000 25.99822 446 GLN A C 1
ATOM 6705 O O . GLN A 1 432 ? -16.00213 34.65168 39.92969 1.000 26.95207 446 GLN A O 1
ATOM 6719 N N . CYS A 1 433 ? -14.28722 34.28785 38.52118 1.000 26.39527 447 CYS A N 1
ATOM 6720 C CA . CYS A 1 433 ? -13.52784 33.49235 39.46929 1.000 25.37289 447 CYS A CA 1
ATOM 6721 C C . CYS A 1 433 ? -12.12669 34.06696 39.60242 1.000 23.55898 447 CYS A C 1
ATOM 6722 O O . CYS A 1 433 ? -11.53803 34.54286 38.62574 1.000 28.07288 447 CYS A O 1
ATOM 6729 N N . LYS A 1 434 ? -11.58434 33.97821 40.81058 1.000 22.78035 448 LYS A N 1
ATOM 6730 C CA . LYS A 1 434 ? -10.24487 34.45747 41.13434 1.000 23.74048 448 LYS A CA 1
ATOM 6731 C C . LYS A 1 434 ? -9.56394 33.43210 42.02979 1.000 20.21317 448 LYS A C 1
ATOM 6732 O O . LYS A 1 434 ? -10.20276 32.83133 42.89482 1.000 19.71964 448 LYS A O 1
ATOM 6751 N N . TRP A 1 435 ? -8.27155 33.25055 41.83371 1.000 17.94724 449 TRP A N 1
ATOM 6752 C CA . TRP A 1 435 ? -7.47163 32.42194 42.71567 1.000 16.65027 449 TRP A CA 1
ATOM 6753 C C . TRP A 1 435 ? -7.03054 33.20787 43.93541 1.000 17.51799 449 TRP A C 1
ATOM 6754 O O . TRP A 1 435 ? -6.41692 34.27270 43.81539 1.000 20.79501 449 TRP A O 1
ATOM 6775 N N . LEU A 1 436 ? -7.29205 32.65279 45.11278 1.000 16.80335 450 LEU A N 1
ATOM 6776 C CA . LEU A 1 436 ? -6.94681 33.24689 46.39295 1.000 17.96218 450 LEU A CA 1
ATOM 6777 C C . LEU A 1 436 ? -6.06850 32.28188 47.17112 1.000 15.95910 450 LEU A C 1
ATOM 6778 O O . LEU A 1 436 ? -6.28682 31.08409 47.10398 1.000 16.26306 450 LEU A O 1
ATOM 6794 N N . PRO A 1 437 ? -5.13752 32.77147 47.98647 1.000 15.68698 451 PRO A N 1
ATOM 6795 C CA . PRO A 1 437 ? -4.37729 31.87010 48.84536 1.000 16.20058 451 PRO A CA 1
ATOM 6796 C C . PRO A 1 437 ? -5.28332 31.26971 49.90631 1.000 17.08153 451 PRO A C 1
ATOM 6797 O O . PRO A 1 437 ? -6.23305 31.88581 50.37672 1.000 19.87756 451 PRO A O 1
ATOM 6808 N N . ALA A 1 438 ? -4.97517 30.04031 50.27373 1.000 15.06869 452 ALA A N 1
ATOM 6809 C CA . ALA A 1 438 ? -5.74548 29.27954 51.24982 1.000 15.32852 452 ALA A CA 1
ATOM 6810 C C . ALA A 1 438 ? -4.87424 28.91329 52.43418 1.000 14.53587 452 ALA A C 1
ATOM 6811 O O . ALA A 1 438 ? -4.05269 27.98250 52.35012 1.000 14.81022 452 ALA A O 1
ATOM 6818 N N . PRO A 1 439 ? -5.02823 29.59142 53.56381 1.000 14.85469 453 PRO A N 1
ATOM 6819 C CA . PRO A 1 439 ? -4.17686 29.27084 54.72148 1.000 14.94443 453 PRO A CA 1
ATOM 6820 C C . PRO A 1 439 ? -4.39514 27.84662 55.22625 1.000 14.34834 453 PRO A C 1
ATOM 6821 O O . PRO A 1 439 ? -5.48672 27.28803 55.13054 1.000 15.03703 453 PRO A O 1
ATOM 6832 N N . MET A 1 440 ? -3.34349 27.29714 55.81820 1.000 14.43524 454 MET A N 1
ATOM 6833 C CA . MET A 1 440 ? -3.42553 25.98772 56.47710 1.000 13.89512 454 MET A CA 1
ATOM 6834 C C . MET A 1 440 ? -4.03277 26.19930 57.85760 1.000 14.04867 454 MET A C 1
ATOM 6835 O O . MET A 1 440 ? -3.55146 27.01786 58.63705 1.000 18.41833 454 MET A O 1
ATOM 6849 N N . ASP A 1 441 ? -5.09854 25.48473 58.16148 1.000 13.66922 455 ASP A N 1
ATOM 6850 C CA . ASP A 1 441 ? -5.78796 25.63944 59.44326 1.000 14.00953 455 ASP A CA 1
ATOM 6851 C C . ASP A 1 441 ? -5.54531 24.52241 60.43179 1.000 13.42915 455 ASP A C 1
ATOM 6852 O O . ASP A 1 441 ? -5.48256 24.77635 61.63186 1.000 14.37596 455 ASP A O 1
ATOM 6861 N N . ALA A 1 442 ? -5.45772 23.28123 59.97328 1.000 12.78275 456 ALA A N 1
ATOM 6862 C CA . ALA A 1 442 ? -5.36665 22.16448 60.90717 1.000 12.86130 456 ALA A CA 1
ATOM 6863 C C . ALA A 1 442 ? -4.73093 20.97442 60.19855 1.000 13.48625 456 ALA A C 1
ATOM 6864 O O . ALA A 1 442 ? -4.69608 20.89730 58.95728 1.000 13.43684 456 ALA A O 1
ATOM 6871 N N . PHE A 1 443 ? -4.23327 20.03883 61.00718 1.000 13.87890 457 PHE A N 1
ATOM 6872 C CA . PHE A 1 443 ? -3.40450 18.94889 60.53216 1.000 15.92132 457 PHE A CA 1
ATOM 6873 C C . PHE A 1 443 ? -3.73197 17.68898 61.28528 1.000 16.35168 457 PHE A C 1
ATOM 6874 O O . PHE A 1 443 ? -3.93166 17.69758 62.49164 1.000 15.96359 457 PHE A O 1
ATOM 6891 N N . SER A 1 444 ? -3.77011 16.59826 60.53217 1.000 21.22759 458 SER A N 1
ATOM 6892 C CA A SER A 1 444 ? -3.58121 15.27732 61.09125 0.606 23.84070 458 SER A CA 1
ATOM 6893 C CA B SER A 1 444 ? -3.65117 15.23936 61.05655 0.394 25.84296 458 SER A CA 1
ATOM 6894 C C . SER A 1 444 ? -2.67727 14.44230 60.16645 1.000 24.61720 458 SER A C 1
ATOM 6895 O O . SER A 1 444 ? -2.23152 14.91735 59.10348 1.000 26.61359 458 SER A O 1
ATOM 6910 N N . ALA A 1 445 ? -2.40874 13.18057 60.53323 1.000 24.45660 459 ALA A N 1
ATOM 6911 C CA . ALA A 1 445 ? -1.33838 12.43603 59.84552 1.000 24.80219 459 ALA A CA 1
ATOM 6912 C C . ALA A 1 445 ? -1.46458 12.42264 58.33498 1.000 22.08283 459 ALA A C 1
ATOM 6913 O O . ALA A 1 445 ? -0.39868 12.31977 57.60577 1.000 25.10703 459 ALA A O 1
ATOM 6920 N N . GLN A 1 446 ? -2.77795 12.24859 57.84463 1.000 19.72538 460 GLN A N 1
ATOM 6921 C CA A GLN A 1 446 ? -3.03512 12.24831 56.40912 0.733 16.46619 460 GLN A CA 1
ATOM 6922 C CA B GLN A 1 446 ? -3.04332 12.23834 56.41164 0.267 18.34332 460 GLN A CA 1
ATOM 6923 C C . GLN A 1 446 ? -4.08320 13.24109 55.93689 1.000 16.91589 460 GLN A C 1
ATOM 6924 O O . GLN A 1 446 ? -4.41198 13.24456 54.76597 1.000 18.99196 460 GLN A O 1
ATOM 6951 N N . THR A 1 447 ? -4.54683 14.14862 56.77264 1.000 17.14429 461 THR A N 1
ATOM 6952 C CA . THR A 1 447 ? -5.55410 15.13758 56.35730 1.000 17.18935 461 THR A CA 1
ATOM 6953 C C . THR A 1 447 ? -5.03974 16.52014 56.66904 1.000 15.57129 461 THR A C 1
ATOM 6954 O O . THR A 1 447 ? -4.68068 16.80633 57.81803 1.000 19.16023 461 THR A O 1
ATOM 6965 N N . LEU A 1 448 ? -5.03060 17.37831 55.67272 1.000 13.86442 462 LEU A N 1
ATOM 6966 C CA . LEU A 1 448 ? -4.70838 18.78660 55.84949 1.000 13.15027 462 LEU A CA 1
ATOM 6967 C C . LEU A 1 448 ? -5.97634 19.59499 55.64317 1.000 13.15957 462 LEU A C 1
ATOM 6968 O O . LEU A 1 448 ? -6.68556 19.40474 54.65377 1.000 14.83887 462 LEU A O 1
ATOM 6984 N N . THR A 1 449 ? -6.26082 20.47944 56.57399 1.000 13.38809 463 THR A N 1
ATOM 6985 C CA . THR A 1 449 ? -7.41310 21.36960 56.50024 1.000 13.14698 463 THR A CA 1
ATOM 6986 C C . THR A 1 449 ? -6.97545 22.76225 56.11012 1.000 13.79059 463 THR A C 1
ATOM 6987 O O . THR A 1 449 ? -6.13630 23.35697 56.77821 1.000 13.98207 463 THR A O 1
ATOM 6998 N N . LEU A 1 450 ? -7.57636 23.27621 55.03541 1.000 13.28975 464 LEU A N 1
ATOM 6999 C CA . LEU A 1 450 ? -7.36859 24.63072 54.55532 1.000 13.68131 464 LEU A CA 1
ATOM 7000 C C . LEU A 1 450 ? -8.55708 25.49561 54.95078 1.000 14.73310 464 LEU A C 1
ATOM 7001 O O . LEU A 1 450 ? -9.69774 25.04653 54.96067 1.000 16.22403 464 LEU A O 1
ATOM 7017 N N . SER A 1 451 ? -8.28514 26.76222 55.23368 1.000 15.33154 465 SER A N 1
ATOM 7018 C CA A SER A 1 451 ? -9.32929 27.74115 55.46270 0.592 16.54525 465 SER A CA 1
ATOM 7019 C CA B SER A 1 451 ? -9.33044 27.75132 55.46466 0.408 16.73093 465 SER A CA 1
ATOM 7020 C C . SER A 1 451 ? -9.74955 28.35748 54.13781 1.000 17.15322 465 SER A C 1
ATOM 7021 O O . SER A 1 451 ? -8.89651 28.79869 53.35266 1.000 17.73004 465 SER A O 1
ATOM 7036 N N . THR A 1 452 ? -11.05780 28.39426 53.90038 1.000 20.01591 466 THR A N 1
ATOM 7037 C CA . THR A 1 452 ? -11.60451 29.00657 52.70508 1.000 20.53582 466 THR A CA 1
ATOM 7038 C C . THR A 1 452 ? -12.40456 30.25396 53.02420 1.000 23.14362 466 THR A C 1
ATOM 7039 O O . THR A 1 452 ? -13.07105 30.77193 52.13704 1.000 24.63604 466 THR A O 1
ATOM 7050 N N . GLY A 1 453 ? -12.33564 30.76757 54.25850 1.000 24.44422 467 GLY A N 1
ATOM 7051 C CA . GLY A 1 453 ? -13.22639 31.84813 54.66042 1.000 27.24035 467 GLY A CA 1
ATOM 7052 C C . GLY A 1 453 ? -13.03063 33.13832 53.90013 1.000 29.34054 467 GLY A C 1
ATOM 7053 O O . GLY A 1 453 ? -13.90728 34.02150 53.94820 1.000 31.81323 467 GLY A O 1
ATOM 7057 N N . SER A 1 454 ? -11.87139 33.30395 53.25964 1.000 26.27386 468 SER A N 1
ATOM 7058 C CA . SER A 1 454 ? -11.65181 34.50198 52.46128 1.000 27.70839 468 SER A CA 1
ATOM 7059 C C . SER A 1 454 ? -12.40197 34.46416 51.15012 1.000 26.93970 468 SER A C 1
ATOM 7060 O O . SER A 1 454 ? -12.48091 35.49241 50.45746 1.000 29.27303 468 SER A O 1
ATOM 7068 N N . CYS A 1 455 ? -12.95803 33.31385 50.80289 1.000 25.79512 469 CYS A N 1
ATOM 7069 C CA . CYS A 1 455 ? -13.79354 33.17743 49.62126 1.000 26.91099 469 CYS A CA 1
ATOM 7070 C C . CYS A 1 455 ? -15.24646 33.41734 49.98851 1.000 29.10870 469 CYS A C 1
ATOM 7071 O O . CYS A 1 455 ? -15.86956 32.60617 50.69237 1.000 29.08096 469 CYS A O 1
ATOM 7078 N N . HIS A 1 456 ? -15.78600 34.51501 49.48257 1.000 31.18683 470 HIS A N 1
ATOM 7079 C CA . HIS A 1 456 ? -17.16894 34.88631 49.64886 1.000 35.22496 470 HIS A CA 1
ATOM 7080 C C . HIS A 1 456 ? -17.86929 34.59980 48.33013 1.000 37.64538 470 HIS A C 1
ATOM 7081 O O . HIS A 1 456 ? -18.27185 35.48338 47.56531 1.000 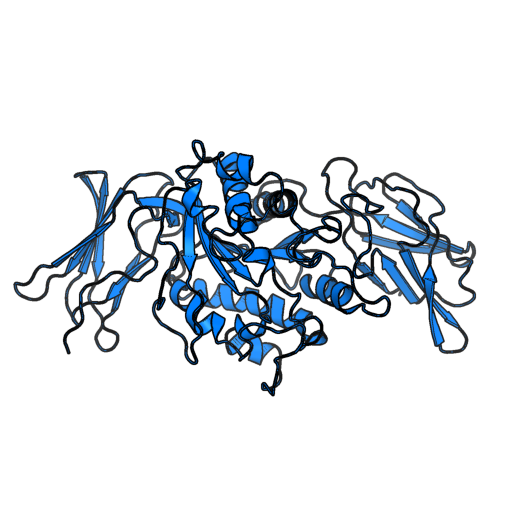43.89913 470 HIS A O 1
ATOM 7095 N N . GLY A 1 457 ? -18.00759 33.33013 48.07534 1.000 33.93778 471 GLY A N 1
ATOM 7096 C CA . GLY A 1 457 ? -18.60242 32.83030 46.87343 1.000 30.94624 471 GLY A CA 1
ATOM 7097 C C . GLY A 1 457 ? -18.51797 31.32390 46.87800 1.000 29.78446 471 GLY A C 1
ATOM 7098 O O . GLY A 1 457 ? -18.51998 30.69615 47.94538 1.000 32.10351 471 GLY A O 1
ATOM 7102 N N . THR A 1 458 ? -18.43473 30.72124 45.70520 1.000 27.22813 472 THR A N 1
ATOM 7103 C CA . THR A 1 458 ? -18.35826 29.27515 45.60945 1.000 27.58785 472 THR A CA 1
ATOM 7104 C C . THR A 1 458 ? -16.94333 28.85158 45.23592 1.000 24.84813 472 THR A C 1
ATOM 7105 O O . THR A 1 458 ? -16.21106 29.53770 44.51050 1.000 25.27216 472 THR A O 1
ATOM 7116 N N . LEU A 1 459 ? -16.55015 27.71012 45.72763 1.000 23.68096 473 LEU A N 1
ATOM 7117 C CA A LEU A 1 459 ? -15.20057 27.20978 45.53317 0.729 23.37743 473 LEU A CA 1
ATOM 7118 C CA B LEU A 1 459 ? -15.19670 27.20792 45.53288 0.271 24.54804 473 LEU A CA 1
ATOM 7119 C C . LEU A 1 459 ? -15.21919 26.23839 44.36058 1.000 24.02000 473 LEU A C 1
ATOM 7120 O O . LEU A 1 459 ? -15.90041 25.21182 44.41640 1.000 28.13374 473 LEU A O 1
ATOM 7151 N N . ALA A 1 460 ? -14.49202 26.57370 43.30170 1.000 21.90072 474 ALA A N 1
ATOM 7152 C CA . ALA A 1 460 ? -14.48136 25.78307 42.07371 1.000 22.76304 474 ALA A CA 1
ATOM 7153 C C . ALA A 1 460 ? -13.31484 24.82303 41.98426 1.000 20.98964 474 ALA A C 1
ATOM 7154 O O . ALA A 1 460 ? -13.41340 23.81178 41.28652 1.000 22.35019 474 ALA A O 1
ATOM 7161 N N . ALA A 1 461 ? -12.20794 25.09954 42.66111 1.000 17.67940 475 ALA A N 1
ATOM 7162 C CA . ALA A 1 461 ? -11.00133 24.31982 42.45921 1.000 16.71950 475 ALA A CA 1
ATOM 7163 C C . ALA A 1 461 ? -10.00847 24.65702 43.56244 1.000 15.32514 475 ALA A C 1
ATOM 7164 O O . ALA A 1 461 ? -10.12918 25.69133 44.23136 1.000 15.98696 475 ALA A O 1
ATOM 7171 N N . VAL A 1 462 ? -9.02484 23.79687 43.72391 1.000 14.80308 476 VAL A N 1
ATOM 7172 C CA . VAL A 1 462 ? -7.89158 24.02962 44.60889 1.000 13.62502 476 VAL A CA 1
ATOM 7173 C C . VAL A 1 462 ? -6.63169 23.61466 43.84575 1.000 12.53182 476 VAL A C 1
ATOM 7174 O O . VAL A 1 462 ? -6.67111 22.69747 43.02281 1.000 14.52700 476 VAL A O 1
ATOM 7187 N N . ARG A 1 463 ? -5.53749 24.29879 44.08565 1.000 12.69397 477 ARG A N 1
ATOM 7188 C CA . ARG A 1 463 ? -4.26339 23.94829 43.49492 1.000 12.17791 477 ARG A CA 1
ATOM 7189 C C . ARG A 1 463 ? -3.14700 24.12199 44.51746 1.000 12.01234 477 ARG A C 1
ATOM 7190 O O . ARG A 1 463 ? -3.28314 24.89938 45.47812 1.000 13.15197 477 ARG A O 1
ATOM 7211 N N . TYR A 1 464 ? -2.03086 23.41874 44.28802 1.000 12.47449 478 TYR A N 1
ATOM 7212 C CA . TYR A 1 464 ? -0.90036 23.36983 45.18185 1.000 11.87729 478 TYR A CA 1
ATOM 7213 C C . TYR A 1 464 ? 0.37878 23.53624 44.37465 1.000 11.67222 478 TYR A C 1
ATOM 7214 O O . TYR A 1 464 ? 0.58194 22.83328 43.38126 1.000 11.50555 478 TYR A O 1
ATOM 7232 N N . ALA A 1 465 ? 1.23970 24.42484 44.85051 1.000 12.05593 479 ALA A N 1
ATOM 7233 C CA . ALA A 1 465 ? 2.55757 24.63245 44.26920 1.000 11.75533 479 ALA A CA 1
ATOM 7234 C C . ALA A 1 465 ? 2.47531 24.98943 42.79056 1.000 11.10663 479 ALA A C 1
ATOM 7235 O O . ALA A 1 465 ? 3.33142 24.61635 41.99976 1.000 12.04697 479 ALA A O 1
ATOM 7242 N N . TRP A 1 466 ? 1.47003 25.77813 42.43605 1.000 11.78641 480 TRP A N 1
ATOM 7243 C CA . TRP A 1 466 ? 1.17986 26.11106 41.04012 1.000 11.61100 480 TRP A CA 1
ATOM 7244 C C . TRP A 1 466 ? 1.88802 27.41309 40.67721 1.000 11.71728 480 TRP A C 1
ATOM 7245 O O . TRP A 1 466 ? 1.26556 28.45063 40.47192 1.000 14.15377 480 TRP A O 1
ATOM 7266 N N . ALA A 1 467 ? 3.21180 27.31556 40.64954 1.000 12.06091 481 ALA A N 1
ATOM 7267 C CA . ALA A 1 467 ? 4.06687 28.46524 40.37717 1.000 12.89309 481 ALA A CA 1
ATOM 7268 C C . ALA A 1 467 ? 5.33859 27.93877 39.75602 1.000 13.45727 481 ALA A C 1
ATOM 7269 O O . ALA A 1 467 ? 5.77242 26.80838 40.04029 1.000 14.01617 481 ALA A O 1
ATOM 7276 N N . THR A 1 468 ? 5.95622 28.76919 38.91342 1.000 13.93951 482 THR A N 1
ATOM 7277 C CA . THR A 1 468 ? 7.21296 28.38715 38.29975 1.000 15.13600 482 THR A CA 1
ATOM 7278 C C . THR A 1 468 ? 8.25240 28.04655 39.34517 1.000 14.30495 482 THR A C 1
ATOM 7279 O O . THR A 1 468 ? 8.98415 27.06787 39.20829 1.000 14.91281 482 THR A O 1
ATOM 7290 N N . TRP A 1 469 ? 8.33324 28.85968 40.39759 1.000 13.93861 483 TRP A N 1
ATOM 7291 C CA . TRP A 1 469 ? 9.31590 28.71506 41.46190 1.000 13.76800 483 TRP A CA 1
ATOM 7292 C C . TRP A 1 469 ? 8.50632 28.61921 42.75269 1.000 14.74407 483 TRP A C 1
ATOM 7293 O O . TRP A 1 469 ? 8.25875 29.64456 43.41623 1.000 16.02229 483 TRP A O 1
ATOM 7314 N N . PRO A 1 470 ? 8.04437 27.41971 43.14249 1.000 13.74594 484 PRO A N 1
ATOM 7315 C CA . PRO A 1 470 ? 7.10837 27.32926 44.26129 1.000 14.49286 484 PRO A CA 1
ATOM 7316 C C . PRO A 1 470 ? 7.76420 27.35033 45.61695 1.000 14.46059 484 PRO A C 1
ATOM 7317 O O . PRO A 1 470 ? 7.06375 27.52507 46.62350 1.000 15.03065 484 PRO A O 1
ATOM 7328 N N . CYS A 1 471 ? 9.07234 27.13509 45.68578 1.000 14.17584 485 CYS A N 1
ATOM 7329 C CA . CYS A 1 471 ? 9.76797 26.97691 46.95136 1.000 14.50561 485 CYS A CA 1
ATOM 7330 C C . CYS A 1 471 ? 11.25542 27.15161 46.76282 1.000 14.35901 485 CYS A C 1
ATOM 7331 O O . CYS A 1 471 ? 11.80090 27.04566 45.65841 1.000 14.91560 485 CYS A O 1
ATOM 7338 N N . GLU A 1 472 ? 11.91542 27.39642 47.87349 1.000 15.31700 486 GLU A N 1
ATOM 7339 C CA . GLU A 1 472 ? 13.35249 27.34841 47.93540 1.000 14.98165 486 GLU A CA 1
ATOM 7340 C C . GLU A 1 472 ? 13.82638 25.89221 48.01973 1.000 14.37674 486 GLU A C 1
ATOM 7341 O O . GLU A 1 472 ? 13.03113 24.97305 48.23564 1.000 15.08093 486 GLU A O 1
ATOM 7353 N N . TYR A 1 473 ? 15.12459 25.71031 47.81718 1.000 13.98628 487 TYR A N 1
ATOM 7354 C CA . TYR A 1 473 ? 15.71605 24.38949 47.64656 1.000 13.37740 487 TYR A CA 1
ATOM 7355 C C . TYR A 1 473 ? 15.38260 23.46909 48.80991 1.000 13.68381 487 TYR A C 1
ATOM 7356 O O . TYR A 1 473 ? 15.69654 23.74738 49.98348 1.000 14.64839 487 TYR A O 1
ATOM 7374 N N . LYS A 1 474 ? 14.70643 22.35327 48.49208 1.000 12.92071 488 LYS A N 1
ATOM 7375 C CA . LYS A 1 474 ? 14.30254 21.32607 49.43986 1.000 13.63749 488 LYS A CA 1
ATOM 7376 C C . LYS A 1 474 ? 13.52388 21.90897 50.60329 1.000 13.62341 488 LYS A C 1
ATOM 7377 O O . LYS A 1 474 ? 13.53420 21.35180 51.70389 1.000 15.98323 488 LYS A O 1
ATOM 7396 N N . GLN A 1 475 ? 12.78344 22.97264 50.32377 1.000 13.72594 489 GLN A N 1
ATOM 7397 C CA . GLN A 1 475 ? 11.94001 23.64369 51.30149 1.000 14.32776 489 GLN A CA 1
ATOM 7398 C C . GLN A 1 475 ? 10.50218 23.80994 50.82321 1.000 14.44006 489 GLN A C 1
ATOM 7399 O O . GLN A 1 475 ? 9.78022 24.70580 51.27396 1.000 15.74402 489 GLN A O 1
ATOM 7413 N N . CYS A 1 476 ? 10.03992 22.90495 49.97800 1.000 13.75938 490 CYS A N 1
ATOM 7414 C CA . CYS A 1 476 ? 8.61322 22.89416 49.71666 1.000 13.77743 490 CYS A CA 1
ATOM 7415 C C . CYS A 1 476 ? 7.84485 22.56654 50.97414 1.000 13.67532 490 CYS A C 1
ATOM 7416 O O . CYS A 1 476 ? 8.37622 21.93965 51.87490 1.000 14.12748 490 CYS A O 1
ATOM 7423 N N . PRO A 1 477 ? 6.58192 22.94563 51.05992 1.000 12.78633 491 PRO A N 1
ATOM 7424 C CA . PRO A 1 477 ? 5.90715 22.79710 52.35418 1.000 14.45297 491 PRO A CA 1
ATOM 7425 C C . PRO A 1 477 ? 5.59015 21.39137 52.73946 1.000 12.80778 491 PRO A C 1
ATOM 7426 O O . PRO A 1 477 ? 5.54123 21.11328 53.94858 1.000 14.35302 491 PRO A O 1
ATOM 7437 N N . ILE A 1 478 ? 5.33746 20.50130 51.79016 1.000 12.07117 492 ILE A N 1
ATOM 7438 C CA . ILE A 1 478 ? 4.87443 19.15239 52.11012 1.000 12.07686 492 ILE A CA 1
ATOM 7439 C C . ILE A 1 478 ? 5.80496 18.11126 51.53324 1.000 11.82908 492 ILE A C 1
ATOM 7440 O O . ILE A 1 478 ? 6.06175 18.11451 50.31713 1.000 12.51329 492 ILE A O 1
ATOM 7456 N N . TYR A 1 479 ? 6.29432 17.22513 52.38229 1.000 12.41943 493 TYR A N 1
ATOM 7457 C CA . TYR A 1 479 ? 7.06595 16.04124 52.02828 1.000 12.32088 493 TYR A CA 1
ATOM 7458 C C . TYR A 1 479 ? 6.43086 14.85191 52.71204 1.000 12.53869 493 TYR A C 1
ATOM 7459 O O . TYR A 1 479 ? 5.71305 14.99066 53.69346 1.000 14.07288 493 TYR A O 1
ATOM 7477 N N . HIS A 1 480 ? 6.72696 13.65572 52.22657 1.000 13.27382 494 HIS A N 1
ATOM 7478 C CA . HIS A 1 480 ? 6.49004 12.48979 53.05465 1.000 13.24390 494 HIS A CA 1
ATOM 7479 C C . HIS A 1 480 ? 7.44755 12.55138 54.24639 1.000 15.48090 494 HIS A C 1
ATOM 7480 O O . HIS A 1 480 ? 8.52865 13.13610 54.14366 1.000 16.88207 494 HIS A O 1
ATOM 7494 N N . PRO A 1 481 ? 7.08250 12.00529 55.41076 1.000 15.65857 495 PRO A N 1
ATOM 7495 C CA . PRO A 1 481 ? 7.94771 12.16523 56.58294 1.000 17.57894 495 PRO A CA 1
ATOM 7496 C C . PRO A 1 481 ? 9.22935 11.36544 56.53553 1.000 18.53408 495 PRO A C 1
ATOM 7497 O O . PRO A 1 481 ? 10.15457 11.69717 57.31906 1.000 22.79148 495 PRO A O 1
ATOM 7508 N N . SER A 1 482 ? 9.34951 10.35263 55.65384 1.000 18.95792 496 SER A N 1
ATOM 7509 C CA . SER A 1 482 ? 10.58296 9.57870 55.59146 1.000 21.55604 496 SER A CA 1
ATOM 7510 C C . SER A 1 482 ? 11.10541 9.26701 54.19951 1.000 18.91419 496 SER A C 1
ATOM 7511 O O . SER A 1 482 ? 12.31634 9.04271 54.08246 1.000 21.01882 496 SER A O 1
ATOM 7519 N N . SER A 1 483 ? 10.28695 9.28532 53.14507 1.000 18.30086 497 SER A N 1
ATOM 7520 C CA . SER A 1 483 ? 10.75783 8.88553 51.82186 1.000 17.64096 497 SER A CA 1
ATOM 7521 C C . SER A 1 483 ? 11.61987 9.95000 51.17830 1.000 16.62328 497 SER A C 1
ATOM 7522 O O . SER A 1 483 ? 12.24395 9.68134 50.14130 1.000 17.29511 497 SER A O 1
ATOM 7530 N N . THR A 1 484 ? 11.60397 11.15174 51.72586 1.000 16.59790 498 THR A N 1
ATOM 7531 C CA . THR A 1 484 ? 12.24967 12.35622 51.22893 1.000 17.41031 498 THR A CA 1
ATOM 7532 C C . THR A 1 484 ? 11.56339 12.94337 50.00579 1.000 13.50210 498 THR A C 1
ATOM 7533 O O . THR A 1 484 ? 12.02177 13.95804 49.50528 1.000 14.34429 498 THR A O 1
ATOM 7544 N N . LEU A 1 485 ? 10.42029 12.39802 49.58653 1.000 13.28149 499 LEU A N 1
ATOM 7545 C CA . LEU A 1 485 ? 9.79834 12.89069 48.36391 1.000 12.11680 499 LEU A CA 1
ATOM 7546 C C . LEU A 1 485 ? 8.82527 14.03731 48.63694 1.000 12.01723 499 LEU A C 1
ATOM 7547 O O . LEU A 1 485 ? 8.01299 13.96809 49.57021 1.000 12.88563 499 LEU A O 1
ATOM 7563 N N . PRO A 1 486 ? 8.85559 15.04402 47.78818 1.000 11.14802 500 PRO A N 1
ATOM 7564 C CA . PRO A 1 486 ? 7.93061 16.16398 47.94187 1.000 10.61164 500 PRO A CA 1
ATOM 7565 C C . PRO A 1 486 ? 6.55137 15.79321 47.44538 1.000 10.77200 500 PRO A C 1
ATOM 7566 O O . PRO A 1 486 ? 6.40328 15.01618 46.49214 1.000 11.56710 500 PRO A O 1
ATOM 7577 N N . ALA A 1 487 ? 5.56028 16.40789 48.01401 1.000 11.17179 501 ALA A N 1
ATOM 7578 C CA . ALA A 1 487 ? 4.23550 16.40761 47.43765 1.000 11.95924 501 ALA A CA 1
ATOM 7579 C C . ALA A 1 487 ? 4.28432 17.05156 46.04895 1.000 11.38715 501 ALA A C 1
ATOM 7580 O O . ALA A 1 487 ? 4.83350 18.15710 45.88690 1.000 11.98279 501 ALA A O 1
ATOM 7587 N N . PRO A 1 488 ? 3.75594 16.39018 45.01128 1.000 10.79369 502 PRO A N 1
ATOM 7588 C CA . PRO A 1 488 ? 3.76990 16.98027 43.67119 1.000 11.61203 502 PRO A CA 1
ATOM 7589 C C . PRO A 1 488 ? 2.77712 18.12904 43.55875 1.000 11.98618 502 PRO A C 1
ATOM 7590 O O . PRO A 1 488 ? 1.79520 18.21223 44.30074 1.000 11.77343 502 PRO A O 1
ATOM 7601 N N . PRO A 1 489 ? 2.97960 19.01033 42.58792 1.000 10.60589 503 PRO A N 1
ATOM 7602 C CA . PRO A 1 489 ? 1.99056 20.04281 42.30836 1.000 10.76383 503 PRO A CA 1
ATOM 7603 C C . PRO A 1 489 ? 0.70689 19.41226 41.78231 1.000 11.76015 503 PRO A C 1
ATOM 7604 O O . PRO A 1 489 ? 0.72352 18.36696 41.11824 1.000 12.32779 503 PRO A O 1
ATOM 7615 N N . PHE A 1 490 ? -0.41362 20.09746 42.00837 1.000 12.04163 504 PHE A N 1
ATOM 7616 C CA . PHE A 1 490 ? -1.65202 19.56909 41.43378 1.000 12.33744 504 PHE A CA 1
ATOM 7617 C C . PHE A 1 490 ? -2.70040 20.65386 41.34291 1.000 11.62507 504 PHE A C 1
ATOM 7618 O O . PHE A 1 490 ? -2.60137 21.70528 41.97372 1.000 12.64900 504 PHE A O 1
ATOM 7635 N N . ILE A 1 491 ? -3.71301 20.36913 40.55653 1.000 12.56640 505 ILE A N 1
ATOM 7636 C CA . ILE A 1 491 ? -4.96849 21.10670 40.54697 1.000 12.79372 505 ILE A CA 1
ATOM 7637 C C . ILE A 1 491 ? -6.09314 20.08492 40.64086 1.000 13.72875 505 ILE A C 1
ATOM 7638 O O . ILE A 1 491 ? -5.98861 18.99886 40.04097 1.000 15.20909 505 ILE A O 1
ATOM 7654 N N . ALA A 1 492 ? -7.15668 20.41709 41.38326 1.000 14.53120 506 ALA A N 1
ATOM 7655 C CA . ALA A 1 492 ? -8.29830 19.54684 41.51918 1.000 15.09537 506 ALA A CA 1
ATOM 7656 C C . ALA A 1 492 ? -9.56529 20.40249 41.48688 1.000 16.64544 506 ALA A C 1
ATOM 7657 O O . ALA A 1 492 ? -9.63881 21.43483 42.15714 1.000 17.51629 506 ALA A O 1
ATOM 7664 N N . PHE A 1 493 ? -10.53612 20.01121 40.68303 1.000 19.56009 507 PHE A N 1
ATOM 7665 C CA . PHE A 1 493 ? -11.78978 20.72569 40.55851 1.000 22.04686 507 PHE A CA 1
ATOM 7666 C C . PHE A 1 493 ? -12.82833 20.14450 41.48701 1.000 24.74814 507 PHE A C 1
ATOM 7667 O O . PHE A 1 493 ? -12.93726 18.92715 41.65807 1.000 26.71716 507 PHE A O 1
ATOM 7684 N N . MET A 1 494 ? -13.61402 21.02969 42.06513 1.000 25.27256 508 MET A N 1
ATOM 7685 C CA . MET A 1 494 ? -14.69434 20.55804 42.90517 1.000 28.66231 508 MET A CA 1
ATOM 7686 C C . MET A 1 494 ? -15.81284 20.01672 42.02140 1.000 37.31438 508 MET A C 1
ATOM 7687 O O . MET A 1 494 ? -16.00154 20.44343 40.87875 1.000 36.86155 508 MET A O 1
ATOM 7701 N N . THR A 1 495 ? -16.56448 19.08032 42.57019 1.000 43.34754 509 THR A N 1
ATOM 7702 C CA . THR A 1 495 ? -17.77087 18.59615 41.91324 1.000 50.98655 509 THR A CA 1
ATOM 7703 C C . THR A 1 495 ? -18.85508 19.66570 42.03301 1.000 54.41231 509 THR A C 1
ATOM 7704 O O . THR A 1 495 ? -19.50720 19.99424 41.04350 1.000 57.62663 509 THR A O 1
#

Foldseek 3Di:
DFKDWDWFPQDAAQFEAAAPPFWWKTKDAGDAFWKKKKFKAQVPHTDDIDIDGQHPPVRMDMDTHHGHDWDDWIKIKMWTDDPPDIDMDMYTSYTYHFEEEEEAAQLQLFFLCQFPPSVVVQQPQPLPQLAWEWEADDFFDPAADQGAPDTQGHIGRRHSCQRPVDGSRDDGPLQSLLSVVVCVVPVGHYYYYYQYYHQEAVQLQADPVLCVVLVPDQDDDQDDPSRDDDYHGPGSVRRGPNNCLQGAHQEYEYEYDSNCLPPVLVSLLRSLLSRQQVSLCSSCVSNVNRHDSNHAYEYEQAAFADDDFVRLSSLSNSCSNCSNPLAPDDPSRALYAYAYHNQAFDCDRPVHRSRRRPSNSVSVLRNQSCCCRRVPDPGDNAWKDFPDWDDPPVQQKIKGFIPAFKQFDFDQAQKWWWADDPHDTDTDTWGFDDDDRGMTMTGRVVRPHDTFKMWGQSGRRSDYHLPGGMGHPPSSGGRTIHMGTDD

InterPro domains:
  IPR005181 Sialate O-acetylesterase domain [PF03629] (209-397)
  IPR036514 SGNH hydrolase superfamily [G3DSA:3.40.50.1110] (208-482)
  IPR039329 Sialate O-acetylesterase [PTHR22901] (90-595)
  IPR060589 Sialate O-acetylesterase, C-terminal domain [PF28112] (504-595)

Radius of gyration: 24.41 Å; Cα contacts (8 Å, |Δi|>4): 1303; chains: 1; bounding box: 60×58×67 Å